Protein AF-L5KXZ3-F1 (afdb_monomer)

Secondary structure (DSSP, 8-state):
--------------------------PPPEEEETTEEEEPPP------SPPPPPEEE--HHHHHHHTT-TTSTTHHHHHHHHHHHTTGGGGSEEEPPPPPPHHHHTTTS-HHHHHHHHHHHHH-----HHHHHTT-SSSS---TTHHHHHHHHHHHHHHHHHHHHTTS-SEEEETT-------SS--BTTBSS-HHHHHHHHHTTT-S-EEEEE-SSS--GGG--TT---SGGGTTSEEEEEE-TT--HHHHHHHHHHHHHHHHHHH--SEEEEE--STTBTT-TT----B-HHHHHHHHHHHHTT--EEEEE-----SHHHHHHHHHHHHHHHTT-PPPSSPPP-GGGGGGG-S-THHHHHHHHHHTTS----PPP--------------------PPP-PPP----------------PPPP--S---------S---SSSSSTTSEEEEEEEETT--SS--

Radius of gyration: 30.36 Å; Cα contacts (8 Å, |Δi|>4): 696; chains: 1; bounding box: 91×136×63 Å

pLDDT: mean 72.86, std 29.32, range [22.73, 98.94]

Nearest PDB structures (foldseek):
  7jvu-assembly2_B  TM=9.893E-01  e=1.724E-53  Homo sapiens
  4qa6-assembly2_B  TM=9.875E-01  e=4.116E-52  Homo sapiens
  5d1d-assembly2_B  TM=9.741E-01  e=2.893E-52  Homo sapiens
  4qa2-assembly3_A  TM=9.607E-01  e=6.142E-51  Homo sapiens
  5ths-assembly2_B  TM=9.152E-01  e=9.828E-51  Homo sapiens

Organism: Pteropus alecto (NCBI:txid9402)

InterPro domains:
  IPR000286 Histone deacetylase HDAC [PR01270] (177-200)
  IPR000286 Histone deacetylase HDAC [PR01270] (209-224)
  IPR000286 Histone deacetylase HDAC [PR01270] (269-279)
  IPR003084 Class I/II Histone deacetylase HDAC [PR01271] (71-88)
  IPR003084 Class I/II Histone deacetylase HDAC [PR01271] (104-122)
  IPR003084 Class I/II Histone deacetylase HDAC [PR01271] (134-151)
  IPR003084 Class I/II Histone deacetylase HDAC [PR01271] (155-175)
  IPR003084 Class I/II Histone deacetylase HDAC [PR01271] (196-212)
  IPR023696 Ureohydrolase domain superfamily [SSF52768] (54-349)
  IPR023801 Histone deacetylase domain [PF00850] (72-224)
  IPR037138 Histone deacet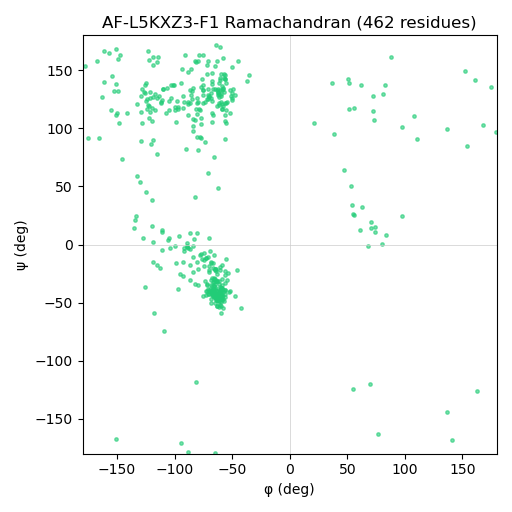ylase domain superfamily [G3DSA:3.40.800.20] (39-224)
  IPR037138 Histone deacetylase domain superfamily [G3DSA:3.40.800.20] (225-376)

Mean predicted aligned error: 15.84 Å

Foldseek 3Di:
DDDDDDDDDDDDDDDDDDPDDDDDDDDFDWDDDDPDIDTDDPPDDPPPDDAQFAEEEDDPVLQVLLQVQPLQHSLSVLLVQLLVLLVLVVRHHYDYFDFADLVLLCVQAPPVLLVVLVVLQDPPDDPPVCCVVQADDDQHDSGHCRSVSLRSQLRSLLVQLVCLQVVSHLEYEDASADLQQHARRHAARNRSGHSLVSSVVSNVVRWQAEEEEAEAQDFSCSQPDQPACDDDLLRNLEAEAADFFADEQPVLLVVLLVVVVVCCVVQVTQEYEYEAEQCLDPPRPVRGHHYALVSVLSSLLSVCVSSHRYYYYYYHDNVSNSSSVNSSVSSCSVVVHDTDPDRGDGPSCVVVPPPDPVVVVVVVVVVVVPDDDDDDDDDDDDDDDYDDDDDDDDDDDDDDDDDDDDDDPDDDDDDDDDDDDDDDDDDDDDDDDDDDDDPPDPPPPNSRYGYYHYHHNPDDRDDD

Solvent-accessible surface area (backbone atoms only — not comparable to full-atom values): 27560 Å² total; per-residue (Å²): 134,87,85,81,84,88,82,91,79,90,79,80,93,75,86,81,76,92,78,77,77,81,82,76,78,89,68,74,53,78,43,82,60,87,94,45,74,51,73,52,80,67,80,74,71,88,69,88,62,81,78,60,44,37,32,36,56,48,44,74,67,56,34,58,46,55,26,64,42,80,91,52,62,47,37,43,50,36,27,50,45,49,29,50,48,70,51,50,57,81,65,33,44,74,37,68,54,46,66,39,49,72,70,62,54,46,76,68,29,40,68,67,41,54,52,49,42,45,48,31,18,72,73,25,77,66,91,46,76,61,40,57,73,32,32,35,42,92,63,26,64,58,38,62,48,51,37,62,40,36,25,40,35,32,11,28,32,35,41,37,27,47,37,43,69,72,59,66,22,45,37,22,36,26,66,82,28,31,33,44,42,13,46,52,54,30,26,28,84,65,8,77,42,34,18,50,59,47,21,50,60,51,37,51,77,76,32,76,23,36,32,38,39,37,52,22,38,58,68,53,48,52,74,54,60,80,89,40,32,49,59,83,76,15,49,77,30,31,45,58,45,77,34,64,70,60,43,34,32,71,64,51,33,53,54,50,52,56,51,51,51,54,49,44,69,75,64,56,57,54,25,37,39,40,32,50,12,35,31,27,27,54,82,16,81,78,73,42,39,44,26,47,55,65,29,55,37,50,50,52,50,65,57,56,75,69,73,45,37,32,40,38,26,15,43,57,41,73,30,49,71,60,27,22,53,31,56,34,50,43,52,25,56,76,69,75,43,87,76,74,90,68,80,61,86,46,88,58,53,67,72,71,73,74,68,63,68,64,57,62,52,52,53,50,60,52,56,74,70,70,66,80,81,86,79,79,91,77,84,85,89,85,81,85,85,84,88,84,90,87,83,89,86,90,76,93,75,90,83,81,88,83,80,82,82,84,81,82,81,83,77,80,88,74,92,74,93,72,91,79,80,84,81,88,81,76,99,78,88,87,84,89,88,89,86,92,80,88,87,78,84,76,85,87,57,41,78,36,42,36,41,38,30,36,20,40,65,82,63,64,92,75,81,137

Structure (mmCIF, N/CA/C/O backbone):
data_AF-L5KXZ3-F1
#
_entry.id   AF-L5KXZ3-F1
#
loop_
_atom_site.group_PDB
_atom_site.id
_atom_site.type_symbol
_atom_site.label_atom_id
_atom_site.label_alt_id
_atom_site.label_comp_id
_atom_site.label_asym_id
_atom_site.label_entity_id
_atom_site.label_seq_id
_atom_site.pdbx_PDB_ins_code
_atom_site.Cartn_x
_atom_site.Cartn_y
_atom_site.Cartn_z
_atom_site.occupancy
_atom_site.B_iso_or_equiv
_atom_site.auth_seq_id
_atom_site.auth_comp_id
_atom_site.auth_asym_id
_atom_site.auth_atom_id
_atom_site.pdbx_PDB_model_num
ATOM 1 N N . MET A 1 1 ? -57.624 -64.175 -9.676 1.00 39.78 1 MET A N 1
ATOM 2 C CA . MET A 1 1 ? -56.349 -64.091 -8.936 1.00 39.78 1 MET A CA 1
ATOM 3 C C . MET A 1 1 ? -56.117 -62.621 -8.626 1.00 39.78 1 MET A C 1
ATOM 5 O O . MET A 1 1 ? -56.227 -61.803 -9.527 1.00 39.78 1 MET A O 1
ATOM 9 N N . LEU A 1 2 ? -56.025 -62.333 -7.329 1.00 35.53 2 LEU A N 1
ATOM 10 C CA . LEU A 1 2 ? -56.233 -61.062 -6.609 1.00 35.53 2 LEU A CA 1
ATOM 11 C C . LEU A 1 2 ? -55.350 -59.908 -7.156 1.00 35.53 2 LEU A C 1
ATOM 13 O O . LEU A 1 2 ? -54.164 -60.141 -7.343 1.00 35.53 2 LEU A O 1
ATOM 17 N N . THR A 1 3 ? -55.853 -58.752 -7.639 1.00 30.73 3 THR A N 1
ATOM 18 C CA . THR A 1 3 ? -56.515 -57.576 -6.984 1.00 30.73 3 THR A CA 1
ATOM 19 C C . THR A 1 3 ? -55.600 -56.844 -5.983 1.00 30.73 3 THR A C 1
ATOM 21 O O . THR A 1 3 ? -54.999 -57.522 -5.166 1.00 30.73 3 THR A O 1
ATOM 24 N N . ARG A 1 4 ? -55.493 -55.509 -5.864 1.00 31.92 4 ARG A N 1
ATOM 25 C CA . ARG A 1 4 ? -56.185 -54.340 -6.449 1.00 31.92 4 ARG A CA 1
ATOM 26 C C . ARG A 1 4 ? -55.522 -53.038 -5.925 1.00 31.92 4 ARG A C 1
ATOM 28 O O . ARG A 1 4 ? -55.022 -53.032 -4.811 1.00 31.92 4 ARG A O 1
ATOM 35 N N . GLU A 1 5 ? -55.642 -51.979 -6.730 1.00 30.50 5 GLU A N 1
ATOM 36 C CA . GLU A 1 5 ? -56.045 -50.579 -6.441 1.00 30.50 5 GLU A CA 1
ATOM 37 C C . GLU A 1 5 ? -55.429 -49.688 -5.333 1.00 30.50 5 GLU A C 1
ATOM 39 O O . GLU A 1 5 ? -55.280 -50.038 -4.168 1.00 30.50 5 GLU A O 1
ATOM 44 N N . HIS A 1 6 ? -55.252 -48.427 -5.758 1.00 34.31 6 HIS A N 1
ATOM 45 C CA . HIS A 1 6 ? -55.197 -47.173 -5.005 1.00 34.31 6 HIS A CA 1
ATOM 46 C C . HIS A 1 6 ? -56.126 -47.079 -3.782 1.00 34.31 6 HIS A C 1
ATOM 48 O O . HIS A 1 6 ? -57.308 -47.410 -3.874 1.00 34.31 6 HIS A O 1
ATOM 54 N N . ARG A 1 7 ? -55.660 -46.383 -2.731 1.00 28.11 7 ARG A N 1
ATOM 55 C CA . ARG A 1 7 ? -56.497 -45.448 -1.958 1.00 28.11 7 ARG A CA 1
ATOM 56 C C . ARG A 1 7 ? -55.696 -44.321 -1.303 1.00 28.11 7 ARG A C 1
ATOM 58 O O . ARG A 1 7 ? -54.685 -44.537 -0.649 1.00 28.11 7 ARG A O 1
ATOM 65 N N . CYS A 1 8 ? -56.233 -43.124 -1.508 1.00 25.81 8 CYS A N 1
ATOM 66 C CA . CYS A 1 8 ? -55.988 -41.878 -0.801 1.00 25.81 8 CYS A CA 1
ATOM 67 C C . CYS A 1 8 ? -56.381 -42.003 0.684 1.00 25.81 8 CYS A C 1
ATOM 69 O O . CYS A 1 8 ? -57.434 -42.563 0.992 1.00 25.81 8 CYS A O 1
ATOM 71 N N . GLY A 1 9 ? -55.568 -41.436 1.576 1.00 27.80 9 GLY A N 1
ATOM 72 C CA . GLY A 1 9 ? -55.907 -41.176 2.972 1.00 27.80 9 GLY A CA 1
ATOM 73 C C . GLY A 1 9 ? -55.316 -39.832 3.389 1.00 27.80 9 GLY A C 1
ATOM 74 O O . GLY A 1 9 ? -54.100 -39.673 3.403 1.00 27.80 9 GLY A O 1
ATOM 75 N N . ARG A 1 10 ? -56.188 -38.856 3.665 1.00 29.45 10 ARG A N 1
ATOM 76 C CA . ARG A 1 10 ? -55.855 -37.609 4.363 1.00 29.45 10 ARG A CA 1
ATOM 77 C C . ARG A 1 10 ? -55.505 -37.934 5.816 1.00 29.45 10 ARG A C 1
ATOM 79 O O . ARG A 1 10 ? -56.261 -38.663 6.451 1.00 29.45 10 ARG A O 1
ATOM 86 N N . SER A 1 11 ? -54.472 -37.296 6.350 1.00 29.23 11 SER A N 1
ATOM 87 C CA . SER A 1 11 ? -54.373 -37.007 7.782 1.00 29.23 11 SER A CA 1
ATOM 88 C C . SER A 1 11 ? -53.615 -35.695 7.977 1.00 29.23 11 SER A C 1
ATOM 90 O O . SER A 1 11 ? -52.413 -35.635 7.751 1.00 29.23 11 SER A O 1
ATOM 92 N N . GLU A 1 12 ? -54.408 -34.676 8.301 1.00 28.98 12 GLU A N 1
ATOM 93 C CA . GLU A 1 12 ? -54.170 -33.605 9.276 1.00 28.98 12 GLU A CA 1
ATOM 94 C C . GLU A 1 12 ? -52.907 -32.734 9.167 1.00 28.98 12 GLU A C 1
ATOM 96 O O . GLU A 1 12 ? -51.769 -33.164 9.324 1.00 28.98 12 GLU A O 1
ATOM 101 N N . GLU A 1 13 ? -53.187 -31.448 8.946 1.00 31.67 13 GLU A N 1
ATOM 102 C CA . GLU A 1 13 ? -52.314 -30.301 9.157 1.00 31.67 13 GLU A CA 1
ATOM 103 C C . GLU A 1 13 ? -51.714 -30.320 10.570 1.00 31.67 13 GLU A C 1
ATOM 105 O O . GLU A 1 13 ? -52.435 -30.355 11.567 1.00 31.67 13 GLU A O 1
ATOM 110 N N . GLN A 1 14 ? -50.390 -30.214 10.650 1.00 28.39 14 GLN A N 1
ATOM 111 C CA . GLN A 1 14 ? -49.708 -29.629 11.799 1.00 28.39 14 GLN A CA 1
ATOM 112 C C . GLN A 1 14 ? -48.725 -28.588 11.269 1.00 28.39 14 GLN A C 1
ATOM 114 O O . GLN A 1 14 ? -47.791 -28.906 10.532 1.00 28.39 14 GLN A O 1
ATOM 119 N N . GLU A 1 15 ? -48.999 -27.328 11.602 1.00 30.50 15 GLU A N 1
ATOM 120 C CA . GLU A 1 15 ? -48.122 -26.192 11.339 1.00 30.50 15 GLU A CA 1
ATOM 121 C C . GLU A 1 15 ? -46.749 -26.414 11.997 1.00 30.50 15 GLU A C 1
ATOM 123 O O . GLU A 1 15 ? -46.692 -26.791 13.171 1.00 30.50 15 GLU A O 1
ATOM 128 N N . PRO A 1 16 ? -45.626 -26.172 11.298 1.00 31.14 16 PRO A N 1
ATOM 129 C CA . PRO A 1 16 ? -44.332 -26.133 11.951 1.00 31.14 16 PRO A CA 1
ATOM 130 C C . PRO A 1 16 ? -44.113 -24.760 12.602 1.00 31.14 16 PRO A C 1
ATOM 132 O O . PRO A 1 16 ? -44.022 -23.732 11.931 1.00 31.14 16 PRO A O 1
ATOM 135 N N . GLU A 1 17 ? -44.004 -24.790 13.930 1.00 31.09 17 GLU A N 1
ATOM 136 C CA . GLU A 1 17 ? -43.453 -23.756 14.815 1.00 31.09 17 GLU A CA 1
ATOM 137 C C . GLU A 1 17 ? -42.230 -23.022 14.208 1.00 31.09 17 GLU A C 1
ATOM 139 O O . GLU A 1 17 ? -41.354 -23.661 13.606 1.00 31.09 17 GLU A O 1
ATOM 144 N N . PRO A 1 18 ? -42.098 -21.691 14.385 1.00 30.20 18 PRO A N 1
ATOM 145 C CA . PRO A 1 18 ? -41.030 -20.906 13.775 1.00 30.20 18 PRO A CA 1
ATOM 146 C C . PRO A 1 18 ? -39.696 -21.104 14.514 1.00 30.20 18 PRO A C 1
ATOM 148 O O . PRO A 1 18 ? -39.346 -20.390 15.454 1.00 30.20 18 PRO A O 1
ATOM 151 N N . GLY A 1 19 ? -38.911 -22.077 14.056 1.00 29.06 19 GLY A N 1
ATOM 152 C CA . GLY A 1 19 ? -37.549 -22.329 14.524 1.00 29.06 19 GLY A CA 1
ATOM 153 C C . GLY A 1 19 ? -36.524 -21.338 13.959 1.00 29.06 19 GLY A C 1
ATOM 154 O O . GLY A 1 19 ? -36.097 -21.463 12.817 1.00 29.06 19 GLY A O 1
ATOM 155 N N . LEU A 1 20 ? -36.117 -20.383 14.802 1.00 29.61 20 LEU A N 1
ATOM 156 C CA . LEU A 1 20 ? -34.793 -19.739 14.893 1.00 29.61 20 LEU A CA 1
ATOM 157 C C . LEU A 1 20 ? -34.054 -19.434 13.571 1.00 29.61 20 LEU A C 1
ATOM 159 O O . LEU A 1 20 ? -33.254 -20.217 13.061 1.00 29.61 20 LEU A O 1
ATOM 163 N N . SER A 1 21 ? -34.226 -18.198 13.099 1.00 28.19 21 SER A N 1
ATOM 164 C CA . SER A 1 21 ? -33.385 -17.569 12.076 1.00 28.19 21 SER A CA 1
ATOM 165 C C . SER A 1 21 ? -31.895 -17.548 12.470 1.00 28.19 21 SER A C 1
ATOM 167 O O . SER A 1 21 ? -31.590 -17.241 13.629 1.00 28.19 21 SER A O 1
ATOM 169 N N . PRO A 1 22 ? -30.948 -17.739 11.530 1.00 30.45 22 PRO A N 1
ATOM 170 C CA . PRO A 1 22 ? -29.533 -17.506 11.794 1.00 30.45 22 PRO A CA 1
ATOM 171 C C . PRO A 1 22 ? -29.322 -16.035 12.166 1.00 30.45 22 PRO A C 1
ATOM 173 O O . PRO A 1 22 ? -29.752 -15.137 11.437 1.00 30.45 22 PRO A O 1
ATOM 176 N N . LYS A 1 23 ? -28.671 -15.780 13.306 1.00 27.89 23 LYS A N 1
ATOM 177 C CA . LYS A 1 23 ? -28.308 -14.430 13.752 1.00 27.89 23 LYS A CA 1
ATOM 178 C C . LYS A 1 23 ? -27.478 -13.744 12.660 1.00 27.89 23 LYS A C 1
ATOM 180 O O . LYS A 1 23 ? -26.350 -14.149 12.388 1.00 27.89 23 LYS A O 1
ATOM 185 N N . LYS A 1 24 ? -28.048 -12.713 12.029 1.00 30.62 24 LYS A N 1
ATOM 186 C CA . LYS A 1 24 ? -27.321 -11.792 11.150 1.00 30.62 24 LYS A CA 1
ATOM 187 C C . LYS A 1 24 ? -26.242 -11.098 11.980 1.00 30.62 24 LYS A C 1
ATOM 189 O O . LYS A 1 24 ? -26.560 -10.445 12.969 1.00 30.62 24 LYS A O 1
ATOM 194 N N . ALA A 1 25 ? -24.983 -11.243 11.578 1.00 33.84 25 ALA A N 1
ATOM 195 C CA . ALA A 1 25 ? -23.917 -10.367 12.043 1.00 33.84 25 ALA A CA 1
ATOM 196 C C . ALA A 1 25 ? -24.263 -8.927 11.629 1.00 33.84 25 ALA A C 1
ATOM 198 O O . ALA A 1 25 ? -24.696 -8.708 10.495 1.00 33.84 25 ALA A O 1
ATOM 199 N N . GLY A 1 26 ? -24.141 -7.984 12.564 1.00 35.38 26 GLY A N 1
ATOM 200 C CA . GLY A 1 26 ? -24.567 -6.597 12.402 1.00 35.38 26 GLY A CA 1
ATOM 201 C C . GLY A 1 26 ? -23.922 -5.930 11.191 1.00 35.38 26 GLY A C 1
ATOM 202 O O . GLY A 1 26 ? -22.743 -5.599 11.204 1.00 35.38 26 GLY A O 1
ATOM 203 N N . SER A 1 27 ? -24.710 -5.729 10.139 1.00 41.56 27 SER A N 1
ATOM 204 C CA . SER A 1 27 ? -24.434 -4.739 9.105 1.00 41.56 27 SER A CA 1
ATOM 205 C C . SER A 1 27 ? -25.252 -3.501 9.455 1.00 41.56 27 SER A C 1
ATOM 207 O O . SER A 1 27 ? -26.483 -3.598 9.475 1.00 41.56 27 SER A O 1
ATOM 209 N N . GLY A 1 28 ? -24.602 -2.370 9.740 1.00 42.72 28 GLY A N 1
ATOM 2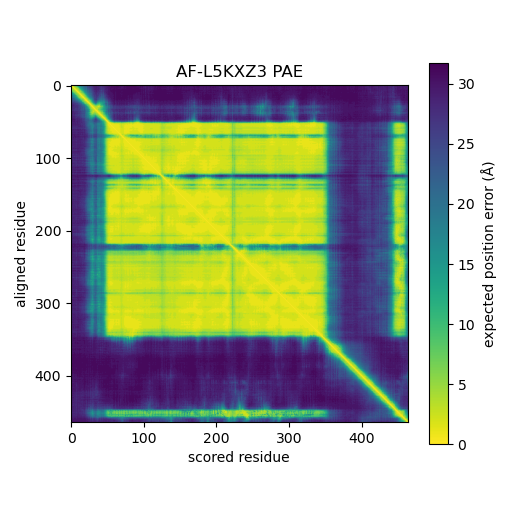10 C CA . GLY A 1 28 ? -25.291 -1.095 9.951 1.00 42.72 28 GLY A CA 1
ATOM 211 C C . GLY A 1 28 ? -26.286 -0.818 8.819 1.00 42.72 28 GLY A C 1
ATOM 212 O O . GLY A 1 28 ? -25.989 -1.046 7.640 1.00 42.72 28 GLY A O 1
ATOM 213 N N . ARG A 1 29 ? -27.505 -0.411 9.182 1.00 42.72 29 ARG A N 1
ATOM 214 C CA . ARG A 1 29 ? -28.590 -0.151 8.235 1.00 42.72 29 ARG A CA 1
ATOM 215 C C . ARG A 1 29 ? -28.504 1.305 7.786 1.00 42.72 29 ARG A C 1
ATOM 217 O O . ARG A 1 29 ? -28.565 2.220 8.597 1.00 42.72 29 ARG A O 1
ATOM 224 N N . TRP A 1 30 ? -28.382 1.521 6.482 1.00 47.19 30 TRP A N 1
ATOM 225 C CA . TRP A 1 30 ? -28.486 2.857 5.901 1.00 47.19 30 TRP A CA 1
ATOM 226 C C . TRP A 1 30 ? -29.961 3.245 5.782 1.00 47.19 30 TRP A C 1
ATOM 228 O O . TRP A 1 30 ? -30.740 2.532 5.139 1.00 47.19 30 TRP A O 1
ATOM 238 N N . LEU A 1 31 ? -30.350 4.362 6.399 1.00 41.16 31 LEU A N 1
ATOM 239 C CA . LEU A 1 31 ? -31.713 4.890 6.336 1.00 41.16 31 LEU A CA 1
ATOM 240 C C . LEU A 1 31 ? -31.779 6.076 5.369 1.00 41.16 31 LEU A C 1
ATOM 242 O O . LEU A 1 31 ? -30.898 6.937 5.338 1.00 41.16 31 LEU A O 1
ATOM 246 N N . ARG A 1 32 ? -32.841 6.109 4.554 1.00 37.81 32 ARG A N 1
ATOM 247 C CA . ARG A 1 32 ? -33.090 7.181 3.584 1.00 37.81 32 ARG A CA 1
ATOM 248 C C . ARG A 1 32 ? -34.061 8.204 4.159 1.00 37.81 32 ARG A C 1
ATOM 250 O O . ARG A 1 32 ? -35.236 7.887 4.338 1.00 37.81 32 ARG A O 1
ATOM 257 N N . HIS A 1 33 ? -33.619 9.450 4.300 1.00 43.03 33 HIS A N 1
ATOM 258 C CA . HIS A 1 33 ? -34.493 10.596 4.554 1.00 43.03 33 HIS A CA 1
ATOM 259 C C . HIS A 1 33 ? -34.329 11.630 3.430 1.00 43.03 33 HIS A C 1
ATOM 261 O O . HIS A 1 33 ? -33.519 12.556 3.484 1.00 43.03 33 HIS A O 1
ATOM 267 N N . GLY A 1 34 ? -35.100 11.451 2.351 1.00 59.69 34 GLY A N 1
ATOM 268 C CA . GLY A 1 34 ? -35.022 12.301 1.159 1.00 59.69 34 GLY A CA 1
ATOM 269 C C . GLY A 1 34 ? -33.722 12.093 0.369 1.00 59.69 34 GLY A C 1
ATOM 270 O O . GLY A 1 34 ? -33.465 10.987 -0.113 1.00 59.69 34 GLY A O 1
ATOM 271 N N . TRP A 1 35 ? -32.929 13.163 0.218 1.00 31.92 35 TRP A N 1
ATOM 272 C CA . TRP A 1 35 ? -31.586 13.157 -0.395 1.00 31.92 35 TRP A CA 1
ATOM 273 C C . TRP A 1 35 ? -30.454 12.961 0.629 1.00 31.92 35 TRP A C 1
ATOM 275 O O . TRP A 1 35 ? -29.288 12.898 0.250 1.00 31.92 35 TRP A O 1
ATOM 285 N N . LYS A 1 36 ? -30.784 12.877 1.924 1.00 26.27 36 LYS A N 1
ATOM 286 C CA . LYS A 1 36 ? -29.830 12.605 2.999 1.00 26.27 36 LYS A CA 1
ATOM 287 C C . LYS A 1 36 ? -29.912 11.137 3.409 1.00 26.27 36 LYS A C 1
ATOM 289 O O . LYS A 1 36 ? -30.998 10.567 3.533 1.00 26.27 36 LYS A O 1
ATOM 294 N N . TRP A 1 37 ? -28.743 10.547 3.608 1.00 42.88 37 TRP A N 1
ATOM 295 C CA . TRP A 1 37 ? -28.571 9.189 4.102 1.00 42.88 37 TRP A CA 1
ATOM 296 C C . TRP A 1 37 ? -27.795 9.266 5.405 1.00 42.88 37 TRP A C 1
ATOM 298 O O . TRP A 1 37 ? -26.649 9.719 5.391 1.00 42.88 37 TRP A O 1
ATOM 308 N N . GLU A 1 38 ? -28.416 8.827 6.490 1.00 37.84 38 GLU A N 1
ATOM 309 C CA . GLU A 1 38 ? -27.788 8.711 7.805 1.00 37.84 38 GLU A CA 1
ATOM 310 C C . GLU A 1 38 ? -27.540 7.224 8.083 1.00 37.84 38 GLU A C 1
ATOM 312 O O . GLU A 1 38 ? -28.388 6.373 7.784 1.00 37.84 38 GLU A O 1
ATOM 317 N N . MET A 1 39 ? -26.344 6.899 8.583 1.00 41.56 39 MET A N 1
ATOM 318 C CA . MET A 1 39 ? -26.121 5.587 9.185 1.00 41.56 39 MET A CA 1
ATOM 319 C C . MET A 1 39 ? -26.776 5.594 10.552 1.00 41.56 39 MET A C 1
ATOM 321 O O . MET A 1 39 ? -26.520 6.487 11.355 1.00 41.56 39 MET A O 1
ATOM 325 N N . GLU A 1 40 ? -27.598 4.587 10.806 1.00 39.88 40 GLU A N 1
ATOM 326 C CA . GLU A 1 40 ? -28.004 4.270 12.165 1.00 39.88 40 GLU A CA 1
ATOM 327 C C . GLU A 1 40 ? -26.730 3.870 12.929 1.00 39.88 40 GLU A C 1
ATOM 329 O O . GLU A 1 40 ? -26.029 2.940 12.510 1.00 39.88 40 GLU A O 1
ATOM 334 N N . GLU A 1 41 ? -26.380 4.611 13.988 1.00 37.38 41 GLU A N 1
ATOM 335 C CA . GLU A 1 41 ? -25.334 4.186 14.921 1.00 37.38 41 GLU A CA 1
ATOM 336 C C . GLU A 1 41 ? -25.731 2.797 15.418 1.00 37.38 41 GLU A C 1
ATOM 338 O O . GLU A 1 41 ? -26.797 2.613 16.007 1.00 37.38 41 GLU A O 1
ATOM 343 N N . ALA A 1 42 ? -24.918 1.788 15.106 1.00 41.81 42 ALA A N 1
ATOM 344 C CA . ALA A 1 42 ? -25.145 0.465 15.649 1.00 41.81 42 ALA A CA 1
ATOM 345 C C . ALA A 1 42 ? -25.035 0.584 17.172 1.00 41.81 42 ALA A C 1
ATOM 347 O O . ALA A 1 42 ? -23.982 0.985 17.666 1.00 41.81 42 ALA A O 1
ATOM 348 N N . GLU A 1 43 ? -26.100 0.250 17.910 1.00 40.50 43 GLU A N 1
ATOM 349 C CA . GLU A 1 43 ? -25.975 0.004 19.345 1.00 40.50 43 GLU A CA 1
ATOM 350 C C . GLU A 1 43 ? -24.855 -1.020 19.518 1.00 40.50 43 GLU A C 1
ATOM 352 O O . GLU A 1 43 ? -24.964 -2.150 19.029 1.00 40.50 43 GLU A O 1
ATOM 357 N N . GLU A 1 44 ? -23.748 -0.597 20.133 1.00 40.69 44 GLU A N 1
ATOM 358 C CA . GLU A 1 44 ? -22.624 -1.488 20.358 1.00 40.69 44 GLU A CA 1
ATOM 359 C C . GLU A 1 44 ? -23.129 -2.663 21.198 1.00 40.69 44 GLU A C 1
ATOM 361 O O . GLU A 1 44 ? -23.559 -2.462 22.342 1.00 40.69 44 GLU A O 1
ATOM 366 N N . PRO A 1 45 ? -23.103 -3.907 20.681 1.00 40.25 45 PRO A N 1
ATOM 367 C CA . PRO A 1 45 ? -23.196 -5.030 21.586 1.00 40.25 45 PRO A CA 1
ATOM 368 C C . PRO A 1 45 ? -22.005 -4.878 22.527 1.00 40.25 45 PRO A C 1
ATOM 370 O O . PRO A 1 45 ? -20.902 -4.605 22.062 1.00 40.25 45 PRO A O 1
ATOM 373 N N . ALA A 1 46 ? -22.227 -5.008 23.835 1.00 42.50 46 ALA A N 1
ATOM 374 C CA . ALA A 1 46 ? -21.155 -4.985 24.820 1.00 42.50 46 ALA A CA 1
ATOM 375 C C . ALA A 1 46 ? -20.122 -6.070 24.465 1.00 42.50 46 ALA A C 1
ATOM 377 O O . ALA A 1 46 ? -20.274 -7.234 24.843 1.00 42.50 46 ALA A O 1
ATOM 378 N N . ASP A 1 47 ? -19.109 -5.703 23.678 1.00 42.34 47 ASP A N 1
ATOM 379 C CA . ASP A 1 47 ? -18.056 -6.603 23.248 1.00 42.34 47 ASP A CA 1
ATOM 380 C C . ASP A 1 47 ? -17.063 -6.699 24.397 1.00 42.34 47 ASP A C 1
ATOM 382 O O . ASP A 1 47 ? -16.149 -5.896 24.570 1.00 42.34 47 ASP A O 1
ATOM 386 N N . SER A 1 48 ? -17.281 -7.701 25.240 1.00 42.31 48 SER A N 1
ATOM 387 C CA . SER A 1 48 ? -16.281 -8.165 26.195 1.00 42.31 48 SER A CA 1
ATOM 388 C C . SER A 1 48 ? -15.102 -8.885 25.508 1.00 42.31 48 SER A C 1
ATOM 390 O O . SER A 1 48 ? -14.257 -9.456 26.199 1.00 42.31 48 SER A O 1
ATOM 392 N N . GLY A 1 49 ? -15.037 -8.912 24.170 1.00 48.25 49 GLY A N 1
ATOM 393 C CA . GLY A 1 49 ? -13.914 -9.395 23.377 1.00 48.25 49 GLY A CA 1
ATOM 394 C C . GLY A 1 49 ? -12.877 -8.297 23.153 1.00 48.25 49 GLY A C 1
ATOM 395 O O . GLY A 1 49 ? -13.155 -7.242 22.597 1.00 48.25 49 GLY A O 1
ATOM 396 N N . GLN A 1 50 ? -11.639 -8.531 23.580 1.00 54.47 50 GLN A N 1
ATOM 397 C CA . GLN A 1 50 ? -10.535 -7.633 23.247 1.00 54.47 50 GLN A CA 1
ATOM 398 C C . GLN A 1 50 ? -10.384 -7.544 21.720 1.00 54.47 50 GLN A C 1
ATOM 400 O O . GLN A 1 50 ? -10.131 -8.557 21.065 1.00 54.47 50 GLN A O 1
ATOM 405 N N . SER A 1 51 ? -10.506 -6.332 21.166 1.00 75.75 51 SER A N 1
ATOM 406 C CA . SER A 1 51 ? -10.196 -6.053 19.760 1.00 75.75 51 SER A CA 1
ATOM 407 C C . SER A 1 51 ? -8.814 -6.612 19.410 1.00 75.75 51 SER A C 1
ATOM 409 O O . SER A 1 51 ? -7.828 -6.344 20.105 1.00 75.75 51 SER A O 1
ATOM 411 N N . LEU A 1 52 ? -8.744 -7.442 18.364 1.00 90.19 52 LEU A N 1
ATOM 412 C CA . LEU A 1 52 ? -7.492 -8.073 17.950 1.00 90.19 52 LEU A CA 1
ATOM 413 C C . LEU A 1 52 ? -6.485 -6.988 17.541 1.00 90.19 52 LEU A C 1
ATOM 415 O O . LEU A 1 52 ? -6.817 -6.156 16.692 1.00 90.19 52 LEU A O 1
ATOM 419 N N . PRO A 1 53 ? -5.249 -7.006 18.076 1.00 96.50 53 PRO A N 1
ATOM 420 C CA . PRO A 1 53 ? -4.254 -6.007 17.721 1.00 96.50 53 PRO A CA 1
ATOM 421 C C . PRO A 1 53 ? -3.949 -6.069 16.215 1.00 96.50 53 PRO A C 1
ATOM 423 O O . PRO A 1 53 ? -3.893 -7.172 15.650 1.00 96.50 53 PRO A O 1
ATOM 426 N N . PRO A 1 54 ? -3.714 -4.920 15.554 1.00 98.62 54 PRO A N 1
ATOM 427 C CA . PRO A 1 54 ? -3.250 -4.901 14.174 1.00 98.62 54 PRO A CA 1
ATOM 428 C C . PRO A 1 54 ? -1.960 -5.706 14.021 1.00 98.62 54 PRO A C 1
ATOM 430 O O . PRO A 1 54 ? -1.111 -5.715 14.916 1.00 98.62 54 PRO A O 1
ATOM 433 N N . VAL A 1 55 ? -1.794 -6.365 12.879 1.00 98.88 55 VAL A N 1
ATOM 434 C CA . VAL A 1 55 ? -0.513 -6.967 12.503 1.00 98.88 55 VAL A CA 1
ATOM 435 C C . VAL A 1 55 ? 0.363 -5.902 11.854 1.00 98.88 55 VAL A C 1
ATOM 437 O O . VAL A 1 55 ? -0.096 -5.168 10.984 1.00 98.88 55 VAL A O 1
ATOM 440 N N . TYR A 1 56 ? 1.629 -5.849 12.253 1.00 98.88 56 TYR A N 1
ATOM 441 C CA . TYR A 1 56 ? 2.658 -5.017 11.639 1.00 98.88 56 TYR A CA 1
ATOM 442 C C . TYR A 1 56 ? 3.742 -5.923 11.058 1.00 98.88 56 TYR A C 1
ATOM 444 O O . TYR A 1 56 ? 4.395 -6.667 11.796 1.00 98.88 56 TYR A O 1
ATOM 452 N N . ILE A 1 57 ? 3.897 -5.902 9.734 1.00 98.88 57 ILE A N 1
ATOM 453 C CA . ILE A 1 57 ? 4.911 -6.702 9.053 1.00 98.88 57 ILE A CA 1
ATOM 454 C C . ILE A 1 57 ? 6.264 -6.034 9.211 1.00 98.88 57 ILE A C 1
ATOM 456 O O . ILE A 1 57 ? 6.489 -4.926 8.729 1.00 98.88 57 ILE A O 1
ATOM 460 N N . TYR A 1 58 ? 7.164 -6.721 9.905 1.00 98.81 58 TYR A N 1
ATOM 461 C CA . TYR A 1 58 ? 8.477 -6.183 10.202 1.00 98.81 58 TYR A CA 1
ATOM 462 C C . TYR A 1 58 ? 9.465 -7.281 10.591 1.00 98.81 58 TYR A C 1
ATOM 464 O O . TYR A 1 58 ? 9.159 -8.189 11.367 1.00 98.81 58 TYR A O 1
ATOM 472 N N . SER A 1 59 ? 10.688 -7.139 10.091 1.00 98.75 59 SER A N 1
ATOM 473 C CA . SER A 1 59 ? 11.896 -7.645 10.731 1.00 98.75 59 SER A CA 1
ATOM 474 C C . SER A 1 59 ? 13.072 -6.725 10.381 1.00 98.75 59 SER A C 1
ATOM 476 O O . SER A 1 59 ? 12.993 -6.013 9.372 1.00 98.75 59 SER A O 1
ATOM 478 N N . PRO A 1 60 ? 14.169 -6.741 11.157 1.00 98.12 60 PRO A N 1
ATOM 479 C CA . PRO A 1 60 ? 15.363 -5.962 10.829 1.00 98.12 60 PRO A CA 1
ATOM 480 C C . PRO A 1 60 ? 15.905 -6.281 9.430 1.00 98.12 60 PRO A C 1
ATOM 482 O O . PRO A 1 60 ? 16.286 -5.377 8.690 1.00 98.12 60 PRO A O 1
ATOM 485 N N . GLU A 1 61 ? 15.872 -7.557 9.027 1.00 98.12 61 GLU A N 1
ATOM 486 C CA . GLU A 1 61 ? 16.340 -7.981 7.701 1.00 98.12 61 GLU A CA 1
ATOM 487 C C . GLU A 1 61 ? 15.444 -7.443 6.582 1.00 98.12 61 GLU A C 1
ATOM 489 O O . GLU A 1 61 ? 15.944 -7.011 5.547 1.00 98.12 61 GLU A O 1
ATOM 494 N N . TYR A 1 62 ? 14.124 -7.425 6.800 1.00 98.56 62 TYR A N 1
ATOM 495 C CA . TYR A 1 62 ? 13.184 -6.878 5.826 1.00 98.56 62 TYR A CA 1
ATOM 496 C C . TYR A 1 62 ? 13.376 -5.373 5.635 1.00 98.56 62 TYR A C 1
ATOM 498 O O . TYR A 1 62 ? 13.408 -4.899 4.503 1.00 98.56 62 TYR A O 1
ATOM 506 N N . VAL A 1 63 ? 13.558 -4.625 6.726 1.00 98.00 63 VAL A N 1
ATOM 507 C CA . VAL A 1 63 ? 13.833 -3.184 6.652 1.00 98.00 63 VAL A CA 1
ATOM 508 C C . VAL A 1 63 ? 15.162 -2.910 5.952 1.00 98.00 63 VAL A C 1
ATOM 510 O O . VAL A 1 63 ? 15.196 -2.080 5.047 1.00 98.00 63 VAL A O 1
ATOM 513 N N . SER A 1 64 ? 16.222 -3.650 6.295 1.00 96.81 64 SER A N 1
ATOM 514 C CA . SER A 1 64 ? 17.519 -3.518 5.623 1.00 96.81 64 SER A CA 1
ATOM 515 C C . SER A 1 64 ? 17.430 -3.814 4.125 1.00 96.81 64 SER A C 1
ATOM 517 O O . SER A 1 64 ? 18.099 -3.145 3.343 1.00 96.81 64 SER A O 1
ATOM 519 N N . MET A 1 65 ? 16.612 -4.794 3.724 1.00 96.50 65 MET A N 1
ATOM 520 C CA . MET A 1 65 ? 16.348 -5.077 2.314 1.00 96.50 65 MET A CA 1
ATOM 521 C C . MET A 1 65 ? 15.570 -3.934 1.655 1.00 96.50 65 MET A C 1
ATOM 523 O O . MET A 1 65 ? 15.916 -3.508 0.566 1.00 96.50 65 MET A O 1
ATOM 527 N N . CYS A 1 66 ? 14.548 -3.385 2.312 1.00 96.06 66 CYS A N 1
ATOM 528 C CA . CYS A 1 66 ? 13.759 -2.290 1.740 1.00 96.06 66 CYS A CA 1
ATOM 529 C C . CYS A 1 66 ? 14.562 -0.992 1.568 1.00 96.06 66 CYS A C 1
ATOM 531 O O . CYS A 1 66 ? 14.274 -0.203 0.671 1.00 96.06 66 CYS A O 1
ATOM 533 N N . ASP A 1 67 ? 15.563 -0.771 2.418 1.00 95.06 67 ASP A N 1
ATOM 534 C CA . ASP A 1 67 ? 16.434 0.402 2.359 1.00 95.06 67 ASP A CA 1
ATOM 535 C C . ASP A 1 67 ? 17.515 0.323 1.273 1.00 95.06 67 ASP A C 1
ATOM 537 O O . ASP A 1 67 ? 18.188 1.331 1.035 1.00 95.06 67 ASP A O 1
ATOM 541 N N . SER A 1 68 ? 17.688 -0.833 0.618 1.00 88.88 68 SER A N 1
ATOM 542 C CA . SER A 1 68 ? 18.646 -0.999 -0.482 1.00 88.88 68 SER A CA 1
ATOM 543 C C . SER A 1 68 ? 18.180 -0.335 -1.783 1.00 88.88 68 SER A C 1
ATOM 545 O O . SER A 1 68 ? 19.008 -0.052 -2.649 1.00 88.88 68 SER A O 1
ATOM 547 N N . LEU A 1 69 ? 16.882 -0.026 -1.918 1.00 80.12 69 LEU A N 1
ATOM 548 C CA . LEU A 1 69 ? 16.344 0.629 -3.107 1.00 80.12 69 LEU A CA 1
ATOM 549 C C . LEU A 1 69 ? 16.866 2.070 -3.220 1.00 80.12 69 LEU A C 1
ATOM 551 O O . LEU A 1 69 ? 16.492 2.960 -2.451 1.00 80.12 69 LEU A O 1
ATOM 555 N N . ALA A 1 70 ? 17.685 2.316 -4.243 1.00 75.12 70 ALA A N 1
ATOM 556 C CA . ALA A 1 70 ? 18.419 3.569 -4.423 1.00 75.12 70 ALA A CA 1
ATOM 557 C C . ALA A 1 70 ? 17.534 4.828 -4.510 1.00 75.12 70 ALA A C 1
ATOM 559 O O . ALA A 1 70 ? 17.969 5.909 -4.117 1.00 75.12 70 ALA A O 1
ATOM 560 N N . LYS A 1 71 ? 16.299 4.705 -5.018 1.00 75.19 71 LYS A N 1
ATOM 561 C CA . LYS A 1 71 ? 15.385 5.842 -5.240 1.00 75.19 71 LYS A CA 1
ATOM 562 C C . LYS A 1 71 ? 14.677 6.316 -3.960 1.00 75.19 71 LYS A C 1
ATOM 564 O O . LYS A 1 71 ? 14.258 7.467 -3.898 1.00 75.19 71 LYS A O 1
ATOM 569 N N . VAL A 1 72 ? 14.582 5.476 -2.923 1.00 81.56 72 VAL A N 1
ATOM 570 C CA . VAL A 1 72 ? 13.967 5.814 -1.618 1.00 81.56 72 VAL A CA 1
ATOM 571 C C . VAL A 1 72 ? 14.862 5.371 -0.448 1.00 81.56 72 VAL A C 1
ATOM 573 O O . VAL A 1 72 ? 14.449 4.581 0.408 1.00 81.56 72 VAL A O 1
ATOM 576 N N . PRO A 1 73 ? 16.107 5.877 -0.381 1.00 86.75 73 PRO A N 1
ATOM 577 C CA . PRO A 1 73 ? 17.123 5.340 0.513 1.00 86.75 73 PRO A CA 1
ATOM 578 C C . PRO A 1 73 ? 16.735 5.539 1.981 1.00 86.75 73 PRO A C 1
ATOM 580 O O . PRO A 1 73 ? 16.355 6.637 2.393 1.00 86.75 73 PRO A O 1
ATOM 583 N N . LYS A 1 74 ? 16.879 4.488 2.796 1.00 93.12 74 LYS A N 1
ATOM 584 C CA . LYS A 1 74 ? 16.633 4.514 4.255 1.00 93.12 74 LYS A CA 1
ATOM 585 C C . LYS A 1 74 ? 15.204 4.877 4.687 1.00 93.12 74 LYS A C 1
ATOM 587 O O . LYS A 1 74 ? 14.965 5.166 5.867 1.00 93.12 74 LYS A O 1
ATOM 592 N N . ARG A 1 75 ? 14.238 4.892 3.759 1.00 95.50 75 ARG A N 1
ATOM 593 C CA . ARG A 1 75 ? 12.846 5.252 4.060 1.00 95.50 75 ARG A CA 1
ATOM 594 C C . ARG A 1 75 ? 12.211 4.259 5.030 1.00 95.50 75 ARG A C 1
ATOM 596 O O . ARG A 1 75 ? 11.535 4.693 5.963 1.00 95.50 75 ARG A O 1
ATOM 603 N N . ALA A 1 76 ? 12.446 2.958 4.850 1.00 97.06 76 ALA A N 1
ATOM 604 C CA . ALA A 1 76 ? 11.851 1.927 5.694 1.00 97.06 76 ALA A CA 1
ATOM 605 C C . ALA A 1 76 ? 12.392 2.007 7.129 1.00 97.06 76 ALA A C 1
ATOM 607 O O . ALA A 1 76 ? 11.600 1.989 8.076 1.00 97.06 76 ALA A O 1
ATOM 608 N N . SER A 1 77 ? 13.706 2.205 7.302 1.00 97.06 77 SER A N 1
ATOM 609 C CA . SER A 1 77 ? 14.293 2.436 8.633 1.00 97.06 77 SER A CA 1
ATOM 610 C C . SER A 1 77 ? 13.729 3.678 9.310 1.00 97.06 77 SER A C 1
ATOM 612 O O . SER A 1 77 ? 13.411 3.646 10.499 1.00 97.06 77 SER A O 1
ATOM 614 N N . MET A 1 78 ? 13.564 4.782 8.579 1.00 96.62 78 MET A N 1
ATOM 615 C CA . MET A 1 78 ? 13.041 6.012 9.176 1.00 96.62 78 MET A CA 1
ATOM 616 C C . MET A 1 78 ? 11.567 5.889 9.582 1.00 96.62 78 MET A C 1
ATOM 618 O O . MET A 1 78 ? 11.186 6.358 10.652 1.00 96.62 78 MET A O 1
ATOM 622 N N . VAL A 1 79 ? 10.743 5.229 8.766 1.00 97.94 79 VAL A N 1
ATOM 623 C CA . VAL A 1 79 ? 9.342 4.936 9.107 1.00 97.94 79 VAL A CA 1
ATOM 624 C C . VAL A 1 79 ? 9.279 4.068 10.359 1.00 97.94 79 VAL A C 1
ATOM 626 O O . VAL A 1 79 ? 8.597 4.416 11.322 1.00 97.94 79 VAL A O 1
ATOM 629 N N . HIS A 1 80 ? 10.009 2.952 10.367 1.00 98.19 80 HIS A N 1
ATOM 630 C CA . HIS A 1 80 ? 9.982 2.019 11.483 1.00 98.19 80 HIS A CA 1
ATOM 631 C C . HIS A 1 80 ? 10.514 2.650 12.776 1.00 98.19 80 HIS A C 1
ATOM 633 O O . HIS A 1 80 ? 9.839 2.572 13.800 1.00 98.19 80 HIS A O 1
ATOM 639 N N . SER A 1 81 ? 11.663 3.328 12.726 1.00 97.75 81 SER A N 1
ATOM 640 C CA . SER A 1 81 ? 12.253 3.969 13.908 1.00 97.75 81 SER A CA 1
ATOM 641 C C . SER A 1 81 ? 11.348 5.051 14.499 1.00 97.75 81 SER A C 1
ATOM 643 O O . SER A 1 81 ? 11.275 5.172 15.720 1.00 97.75 81 SER A O 1
ATOM 645 N N . LEU A 1 82 ? 10.592 5.791 13.679 1.00 97.75 82 LEU A N 1
ATOM 646 C CA . LEU A 1 82 ? 9.622 6.765 14.182 1.00 97.75 82 LEU A CA 1
ATOM 647 C C . LEU A 1 82 ? 8.391 6.082 14.814 1.00 97.75 82 LEU A C 1
ATOM 649 O O . LEU A 1 82 ? 7.940 6.500 15.882 1.00 97.75 82 LEU A O 1
ATOM 653 N N . ILE A 1 83 ? 7.887 4.993 14.224 1.00 98.38 83 ILE A N 1
ATOM 654 C CA . ILE A 1 83 ? 6.843 4.141 14.831 1.00 98.38 83 ILE A CA 1
ATOM 655 C C . ILE A 1 83 ? 7.314 3.578 16.183 1.00 98.38 83 ILE A C 1
ATOM 657 O O . ILE A 1 83 ? 6.534 3.509 17.143 1.00 98.38 83 ILE A O 1
ATOM 661 N N . GLU A 1 84 ? 8.585 3.185 16.285 1.00 98.00 84 GLU A N 1
ATOM 662 C CA . GLU A 1 84 ? 9.190 2.729 17.535 1.00 98.00 84 GLU A CA 1
ATOM 663 C C . GLU A 1 84 ? 9.338 3.836 18.570 1.00 98.00 84 GLU A C 1
ATOM 665 O O . GLU A 1 84 ? 8.993 3.612 19.733 1.00 98.00 84 GLU A O 1
ATOM 670 N N . ALA A 1 85 ? 9.758 5.028 18.145 1.00 97.69 85 ALA A N 1
ATOM 671 C CA . ALA A 1 85 ? 9.919 6.204 18.995 1.00 97.69 85 ALA A CA 1
ATOM 672 C C . ALA A 1 85 ? 8.605 6.602 19.689 1.00 97.69 85 ALA A C 1
ATOM 674 O O . ALA A 1 85 ? 8.596 6.953 20.867 1.00 97.69 85 ALA A O 1
ATOM 675 N N . TYR A 1 86 ? 7.472 6.469 18.989 1.00 97.94 86 TYR A N 1
ATOM 676 C CA . TYR A 1 86 ? 6.130 6.656 19.559 1.00 97.94 86 TYR A CA 1
ATOM 677 C C . TYR A 1 86 ? 5.579 5.419 20.294 1.00 97.94 86 TYR A C 1
ATOM 679 O O . TYR A 1 86 ? 4.428 5.421 20.734 1.00 97.94 86 TYR A O 1
ATOM 687 N N . ALA A 1 87 ? 6.371 4.352 20.432 1.00 98.06 87 ALA A N 1
ATOM 688 C CA . ALA A 1 87 ? 6.005 3.088 21.072 1.00 98.06 87 ALA A CA 1
ATOM 689 C C . ALA A 1 87 ? 4.752 2.404 20.482 1.00 98.06 87 ALA A C 1
ATOM 691 O O . ALA A 1 87 ? 4.093 1.610 21.160 1.00 98.06 87 ALA A O 1
ATOM 692 N N . LEU A 1 88 ? 4.426 2.670 19.211 1.00 98.19 88 LEU A N 1
ATOM 693 C CA . LEU A 1 88 ? 3.229 2.119 18.565 1.00 98.19 88 LEU A CA 1
ATOM 694 C C . LEU A 1 88 ? 3.362 0.620 18.286 1.00 98.19 88 LEU A C 1
ATOM 696 O O . LEU A 1 88 ? 2.393 -0.121 18.431 1.00 98.19 88 LEU A O 1
ATOM 700 N N . HIS A 1 89 ? 4.573 0.151 17.971 1.00 98.00 89 HIS A N 1
ATOM 701 C CA . HIS A 1 89 ? 4.869 -1.271 17.756 1.00 98.00 89 HIS A CA 1
ATOM 702 C C . HIS A 1 89 ? 4.459 -2.161 18.941 1.00 98.00 89 HIS A C 1
ATOM 704 O O . HIS A 1 89 ? 4.055 -3.300 18.734 1.00 98.00 89 HIS A O 1
ATOM 710 N N . LYS A 1 90 ? 4.486 -1.640 20.179 1.00 97.81 90 LYS A N 1
ATOM 711 C CA . LYS A 1 90 ? 4.101 -2.380 21.396 1.00 97.81 90 LYS A CA 1
ATOM 712 C C . LYS A 1 90 ? 2.608 -2.706 21.467 1.00 97.81 90 LYS A C 1
ATOM 714 O O . LYS A 1 90 ? 2.201 -3.520 22.288 1.00 97.81 90 LYS A O 1
ATOM 719 N N . GLN A 1 91 ? 1.797 -2.048 20.641 1.00 98.19 91 GLN A N 1
ATOM 720 C CA . GLN A 1 91 ? 0.344 -2.223 20.564 1.00 98.19 91 GLN A CA 1
ATOM 721 C C . GLN A 1 91 ? -0.077 -3.007 19.313 1.00 98.19 91 GLN A C 1
ATOM 723 O O . GLN A 1 91 ? -1.267 -3.185 19.062 1.00 98.19 91 GLN A O 1
ATOM 728 N N . MET A 1 92 ? 0.894 -3.477 18.530 1.00 98.62 92 MET A N 1
ATOM 729 C CA . MET A 1 92 ? 0.684 -4.263 17.322 1.00 98.62 92 MET A CA 1
ATOM 730 C C . MET A 1 92 ? 1.322 -5.639 17.484 1.00 98.62 92 MET A C 1
ATOM 732 O O . MET A 1 92 ? 2.285 -5.828 18.229 1.00 98.62 92 MET A O 1
ATOM 736 N N . ARG A 1 93 ? 0.806 -6.622 16.751 1.00 98.56 93 ARG A N 1
ATOM 737 C CA . ARG A 1 93 ? 1.464 -7.918 16.613 1.00 98.56 93 ARG A CA 1
ATOM 738 C C . ARG A 1 93 ? 2.507 -7.825 15.506 1.00 98.56 93 ARG A C 1
ATOM 740 O O . ARG A 1 93 ? 2.156 -7.785 14.330 1.00 98.56 93 ARG A O 1
ATOM 747 N N . ILE A 1 94 ? 3.779 -7.827 15.883 1.00 98.75 94 ILE A N 1
ATOM 748 C CA . ILE A 1 94 ? 4.883 -7.895 14.923 1.00 98.75 94 ILE A CA 1
ATOM 749 C C . ILE A 1 94 ? 4.913 -9.291 14.294 1.00 98.75 94 ILE A C 1
ATOM 751 O O . ILE A 1 94 ? 4.952 -10.296 15.007 1.00 98.75 94 ILE A O 1
ATOM 755 N N . VAL A 1 95 ? 4.904 -9.353 12.963 1.00 98.88 95 VAL A N 1
ATOM 756 C CA . VAL A 1 95 ? 5.040 -10.598 12.199 1.00 98.88 95 VAL A CA 1
ATOM 757 C C . VAL A 1 95 ? 6.200 -10.451 11.225 1.00 98.88 95 VAL A C 1
ATOM 759 O O . VAL A 1 95 ? 6.218 -9.545 10.393 1.00 98.88 95 VAL A O 1
ATOM 762 N N . LYS A 1 96 ? 7.165 -11.371 11.318 1.00 98.81 96 LYS A N 1
ATOM 763 C CA . LYS A 1 96 ? 8.284 -11.437 10.379 1.00 98.81 96 LYS A CA 1
ATOM 764 C C . LYS A 1 96 ? 7.771 -11.864 8.996 1.00 98.81 96 LYS A C 1
ATOM 766 O O . LYS A 1 96 ? 7.112 -12.906 8.913 1.00 98.81 96 LYS A O 1
ATOM 771 N N . PRO A 1 97 ? 8.062 -11.104 7.925 1.00 98.69 97 PRO A N 1
ATOM 772 C CA . PRO A 1 97 ? 7.662 -11.491 6.581 1.00 98.69 97 PRO A CA 1
ATOM 773 C C . PRO A 1 97 ? 8.410 -12.736 6.113 1.00 98.69 97 PRO A C 1
ATOM 775 O O . PRO A 1 97 ? 9.575 -12.957 6.453 1.00 98.69 97 PRO A O 1
ATOM 778 N N . LYS A 1 98 ? 7.731 -13.539 5.295 1.00 98.19 98 LYS A N 1
ATOM 779 C CA . LYS A 1 98 ? 8.379 -14.541 4.446 1.00 98.19 98 LYS A CA 1
ATOM 780 C C . LYS A 1 98 ? 8.812 -13.874 3.145 1.00 98.19 98 LYS A C 1
ATOM 782 O O . LYS A 1 98 ? 8.164 -12.930 2.711 1.00 98.19 98 LYS A O 1
ATOM 787 N N . VAL A 1 99 ? 9.872 -14.377 2.523 1.00 98.62 99 VAL A N 1
ATOM 788 C CA . VAL A 1 99 ? 10.240 -14.004 1.149 1.00 98.62 99 VAL A CA 1
ATOM 789 C C . VAL A 1 99 ? 9.310 -14.748 0.192 1.00 98.62 99 VAL A C 1
ATOM 791 O O . VAL A 1 99 ? 9.049 -15.933 0.411 1.00 98.62 99 VAL A O 1
ATOM 794 N N . ALA A 1 100 ? 8.782 -14.064 -0.825 1.00 98.62 100 ALA A N 1
ATOM 795 C CA . ALA A 1 100 ? 7.937 -14.701 -1.826 1.00 98.62 100 ALA A CA 1
ATOM 796 C C . ALA A 1 100 ? 8.756 -15.694 -2.652 1.00 98.62 100 ALA A C 1
ATOM 798 O O . ALA A 1 100 ? 9.850 -15.392 -3.128 1.00 98.62 100 ALA A O 1
ATOM 799 N N . SER A 1 101 ? 8.202 -16.885 -2.837 1.00 98.56 101 SER A N 1
ATOM 800 C CA . SER A 1 101 ? 8.739 -17.835 -3.809 1.00 98.56 101 SER A CA 1
ATOM 801 C C . SER A 1 101 ? 8.468 -17.370 -5.243 1.00 98.56 101 SER A C 1
ATOM 803 O O . SER A 1 101 ? 7.520 -16.625 -5.496 1.00 98.56 101 SER A O 1
ATOM 805 N N . MET A 1 102 ? 9.256 -17.870 -6.198 1.00 97.88 102 MET A N 1
ATOM 806 C CA . MET A 1 102 ? 9.006 -17.656 -7.629 1.00 97.88 102 MET A CA 1
ATOM 807 C C . MET A 1 102 ? 7.573 -18.053 -8.018 1.00 97.88 102 MET A C 1
ATOM 809 O O . MET A 1 102 ? 6.903 -17.319 -8.732 1.00 97.88 102 MET A O 1
ATOM 813 N N . GLU A 1 103 ? 7.078 -19.171 -7.476 1.00 98.12 103 GLU A N 1
ATOM 814 C CA . GLU A 1 103 ? 5.709 -19.657 -7.690 1.00 98.12 103 GLU A CA 1
ATOM 815 C C . GLU A 1 103 ? 4.655 -18.648 -7.212 1.00 98.12 103 GLU A C 1
ATOM 817 O O . GLU A 1 103 ? 3.666 -18.399 -7.898 1.00 98.12 103 GLU A O 1
ATOM 822 N N . GLU A 1 104 ? 4.859 -18.035 -6.043 1.00 98.44 104 GLU A N 1
ATOM 823 C CA . GLU A 1 104 ? 3.940 -17.022 -5.527 1.00 98.44 104 GLU A CA 1
ATOM 824 C C . GLU A 1 104 ? 3.953 -15.751 -6.380 1.00 98.44 104 GLU A C 1
ATOM 826 O O . GLU A 1 104 ? 2.885 -15.194 -6.644 1.00 98.44 104 GLU A O 1
ATOM 831 N N . MET A 1 105 ? 5.123 -15.310 -6.845 1.00 98.56 105 MET A N 1
ATOM 832 C CA . MET A 1 105 ? 5.244 -14.142 -7.726 1.00 98.56 105 MET A CA 1
ATOM 833 C C . MET A 1 105 ? 4.610 -14.401 -9.103 1.00 98.56 105 MET A C 1
ATOM 835 O O . MET A 1 105 ? 3.906 -13.536 -9.634 1.00 98.56 105 MET A O 1
ATOM 839 N N . ALA A 1 106 ? 4.760 -15.622 -9.627 1.00 98.00 106 ALA A N 1
ATOM 840 C CA . ALA A 1 106 ? 4.193 -16.075 -10.899 1.00 98.00 106 ALA A CA 1
ATOM 841 C C . ALA A 1 106 ? 2.659 -16.227 -10.879 1.00 98.00 106 ALA A C 1
ATOM 843 O O . ALA A 1 106 ? 2.033 -16.462 -11.912 1.00 98.00 106 ALA A O 1
ATOM 844 N N . THR A 1 107 ? 2.006 -16.050 -9.721 1.00 96.75 107 THR A N 1
ATOM 845 C CA . THR A 1 107 ? 0.535 -15.956 -9.676 1.00 96.75 107 THR A CA 1
ATOM 846 C C . THR A 1 107 ? -0.002 -14.727 -10.410 1.00 96.75 107 THR A C 1
ATOM 848 O O . THR A 1 107 ? -1.161 -14.730 -10.830 1.00 96.75 107 THR A O 1
ATOM 851 N N . PHE A 1 108 ? 0.833 -13.699 -10.583 1.00 96.06 108 PHE A N 1
ATOM 852 C CA . PHE A 1 108 ? 0.543 -12.544 -11.423 1.00 96.06 108 PHE A CA 1
ATOM 853 C C . PHE A 1 108 ? 1.549 -12.431 -12.564 1.00 96.06 108 PHE A C 1
ATOM 855 O O . PHE A 1 108 ? 1.133 -12.478 -13.721 1.00 96.06 108 PHE A O 1
ATOM 862 N N . HIS A 1 109 ? 2.840 -12.313 -12.248 1.00 97.50 109 HIS A N 1
ATOM 863 C CA . HIS A 1 109 ? 3.875 -12.005 -13.230 1.00 97.50 109 HIS A CA 1
ATOM 864 C C . HIS A 1 109 ? 4.167 -13.171 -14.183 1.00 97.50 109 HIS A C 1
ATOM 866 O O . HIS A 1 109 ? 3.929 -14.329 -13.844 1.00 97.50 109 HIS A O 1
ATOM 872 N N . THR A 1 110 ? 4.673 -12.889 -15.388 1.00 97.69 110 THR A N 1
ATOM 873 C CA . THR A 1 110 ? 5.106 -13.968 -16.294 1.00 97.69 110 THR A CA 1
ATOM 874 C C . THR A 1 110 ? 6.389 -14.633 -15.800 1.00 97.69 110 THR A C 1
ATOM 876 O O . THR A 1 110 ? 7.280 -13.976 -15.264 1.00 97.69 110 THR A O 1
ATOM 879 N N . ASP A 1 111 ? 6.517 -15.938 -16.056 1.00 97.81 111 ASP A N 1
ATOM 880 C CA . ASP A 1 111 ? 7.751 -16.678 -15.771 1.00 97.81 111 ASP A CA 1
ATOM 881 C C . ASP A 1 111 ? 8.964 -16.047 -16.473 1.00 97.81 111 ASP A C 1
ATOM 883 O O . ASP A 1 111 ? 10.031 -15.946 -15.876 1.00 97.81 111 ASP A O 1
ATOM 887 N N . ALA A 1 112 ? 8.790 -15.583 -17.718 1.00 96.69 112 ALA A N 1
ATOM 888 C CA . ALA A 1 112 ? 9.846 -14.944 -18.503 1.00 96.69 112 ALA A CA 1
ATOM 889 C C . ALA A 1 112 ? 10.349 -13.645 -17.851 1.00 96.69 112 ALA A C 1
ATOM 891 O O . ALA A 1 112 ? 11.553 -13.478 -17.674 1.00 96.69 112 ALA A O 1
ATOM 892 N N . TYR A 1 113 ? 9.432 -12.773 -17.416 1.00 96.88 113 TYR A N 1
ATOM 893 C CA . TYR A 1 113 ? 9.778 -11.539 -16.712 1.00 96.88 113 TYR A CA 1
ATOM 894 C C . TYR A 1 113 ? 10.514 -11.818 -15.398 1.00 96.88 113 TYR A C 1
ATOM 896 O O . TYR A 1 113 ? 11.553 -11.222 -15.125 1.00 96.88 113 TYR A O 1
ATOM 904 N N . LEU A 1 114 ? 10.020 -12.762 -14.592 1.00 97.88 114 LEU A N 1
ATOM 905 C CA . LEU A 1 114 ? 10.645 -13.082 -13.308 1.00 97.88 114 LEU A CA 1
ATOM 906 C C . LEU A 1 114 ? 12.025 -13.736 -13.467 1.00 97.88 114 LEU A C 1
ATOM 908 O O . LEU A 1 114 ? 12.923 -13.466 -12.669 1.00 97.88 114 LEU A O 1
ATOM 912 N N . GLN A 1 115 ? 12.208 -14.574 -14.491 1.00 95.94 115 GLN A N 1
ATOM 913 C CA . GLN A 1 115 ? 13.516 -15.131 -14.844 1.00 95.94 115 GLN A CA 1
ATOM 914 C C . GLN A 1 115 ? 14.486 -14.031 -15.280 1.00 95.94 115 GLN A C 1
ATOM 916 O O . GLN A 1 115 ? 15.636 -14.034 -14.841 1.00 95.94 115 GLN A O 1
ATOM 921 N N . HIS A 1 116 ? 14.021 -13.067 -16.082 1.00 94.62 116 HIS A N 1
ATOM 922 C CA . HIS A 1 116 ? 14.830 -11.914 -16.479 1.00 94.62 116 HIS A CA 1
ATOM 923 C C . HIS A 1 116 ? 15.229 -11.062 -15.273 1.00 94.62 116 HIS A C 1
ATOM 925 O O . HIS A 1 116 ? 16.408 -10.772 -15.084 1.00 94.62 116 HIS A O 1
ATOM 931 N N . LEU A 1 117 ? 14.273 -10.740 -14.399 1.00 94.94 117 LEU A N 1
ATOM 932 C CA . LEU A 1 117 ? 14.525 -9.972 -13.180 1.00 94.94 117 LEU A CA 1
ATOM 933 C C . LEU A 1 117 ? 15.534 -10.683 -12.263 1.00 94.94 117 LEU A C 1
ATOM 935 O O . LEU A 1 117 ? 16.423 -10.043 -11.704 1.00 94.94 117 LEU A O 1
ATOM 939 N N . GLN A 1 118 ? 15.433 -12.011 -12.139 1.00 95.31 118 GLN A N 1
ATOM 940 C CA . GLN A 1 118 ? 16.390 -12.822 -11.385 1.00 95.31 118 GLN A CA 1
ATOM 941 C C . GLN A 1 118 ? 17.792 -12.796 -12.004 1.00 95.31 118 GLN A C 1
ATOM 943 O O . GLN A 1 118 ? 18.765 -12.678 -11.260 1.00 95.31 118 GLN A O 1
ATOM 948 N N . LYS A 1 119 ? 17.898 -12.879 -13.335 1.00 93.00 119 LYS A N 1
ATOM 949 C CA . LYS A 1 119 ? 19.173 -12.796 -14.056 1.00 93.00 119 LYS A CA 1
ATOM 950 C C . LYS A 1 119 ? 19.850 -11.442 -13.823 1.00 93.00 119 LYS A C 1
ATOM 952 O O . LYS A 1 119 ? 20.969 -11.405 -13.319 1.00 93.00 119 LYS A O 1
ATOM 957 N N . VAL A 1 120 ? 19.138 -10.342 -14.079 1.00 91.75 120 VAL A N 1
ATOM 958 C CA . VAL A 1 120 ? 19.641 -8.971 -13.854 1.00 91.75 120 VAL A CA 1
ATOM 959 C C . VAL A 1 120 ? 20.069 -8.769 -12.398 1.00 91.75 120 VAL A C 1
ATOM 961 O O . VAL A 1 120 ? 21.113 -8.189 -12.117 1.00 91.75 120 VAL A O 1
ATOM 964 N N . SER A 1 121 ? 19.301 -9.311 -11.451 1.00 92.44 121 SER A N 1
ATOM 965 C CA . SER A 1 121 ? 19.617 -9.224 -10.025 1.00 92.44 121 SER A CA 1
ATOM 966 C C . SER A 1 121 ? 20.912 -9.940 -9.621 1.00 92.44 121 SER A C 1
ATOM 968 O O . SER A 1 121 ? 21.442 -9.623 -8.556 1.00 92.44 121 SER A O 1
ATOM 970 N N . GLN A 1 122 ? 21.384 -10.918 -10.400 1.00 89.69 122 GLN A N 1
ATOM 971 C CA . GLN A 1 122 ? 22.604 -11.688 -10.125 1.00 89.69 122 GLN A CA 1
ATOM 972 C C . GLN A 1 122 ? 23.819 -11.156 -10.885 1.00 89.69 122 GLN A C 1
ATOM 974 O O . GLN A 1 122 ? 24.924 -11.183 -10.348 1.00 89.69 122 GLN A O 1
ATOM 979 N N . GLU A 1 123 ? 23.618 -10.729 -12.130 1.00 83.81 123 GLU A N 1
ATOM 980 C CA . GLU A 1 123 ? 24.700 -10.403 -13.065 1.00 83.81 123 GLU A CA 1
ATOM 981 C C . GLU A 1 123 ? 24.979 -8.891 -13.142 1.00 83.81 123 GLU A C 1
ATOM 983 O O . GLU A 1 123 ? 26.061 -8.493 -13.568 1.00 83.81 123 GLU A O 1
ATOM 988 N N . GLY A 1 124 ? 24.056 -8.048 -12.659 1.00 69.06 124 GLY A N 1
ATOM 989 C CA . GLY A 1 124 ? 24.151 -6.596 -12.794 1.00 69.06 124 GLY A CA 1
ATOM 990 C C . GLY A 1 124 ? 23.778 -6.122 -14.201 1.00 69.06 124 GLY A C 1
ATOM 991 O O . GLY A 1 124 ? 23.114 -6.840 -14.945 1.00 69.06 124 GLY A O 1
ATOM 992 N N . ASP A 1 125 ? 24.153 -4.883 -14.531 1.00 64.69 125 ASP A N 1
ATOM 993 C CA . ASP A 1 125 ? 23.829 -4.177 -15.782 1.00 64.69 125 ASP A CA 1
ATOM 994 C C . ASP A 1 125 ? 24.486 -4.832 -17.012 1.00 64.69 125 ASP A C 1
ATOM 996 O O . ASP A 1 125 ? 25.476 -4.349 -17.563 1.00 64.69 125 ASP A O 1
ATOM 1000 N N . ASP A 1 126 ? 23.935 -5.965 -17.437 1.00 58.38 126 ASP A N 1
ATOM 1001 C CA . ASP A 1 126 ? 24.019 -6.395 -18.820 1.00 58.38 126 ASP A CA 1
ATOM 1002 C C . ASP A 1 126 ? 23.112 -5.453 -19.623 1.00 58.38 126 ASP A C 1
ATOM 1004 O O . ASP A 1 126 ? 21.915 -5.365 -19.330 1.00 58.38 126 ASP A O 1
ATOM 1008 N N . GLU A 1 127 ? 23.649 -4.806 -20.669 1.00 65.81 127 GLU A N 1
ATOM 1009 C CA . GLU A 1 127 ? 22.899 -4.130 -21.749 1.00 65.81 127 GLU A CA 1
ATOM 1010 C C . GLU A 1 127 ? 22.039 -5.151 -22.534 1.00 65.81 127 GLU A C 1
ATOM 1012 O O . GLU A 1 127 ? 22.092 -5.265 -23.762 1.00 65.81 127 GLU A O 1
ATOM 1017 N N . HIS A 1 128 ? 21.284 -5.983 -21.821 1.00 70.19 128 HIS A N 1
ATOM 1018 C CA . HIS A 1 128 ? 20.439 -7.007 -22.372 1.00 70.19 128 HIS A CA 1
ATOM 1019 C C . HIS A 1 128 ? 19.304 -6.300 -23.109 1.00 70.19 128 HIS A C 1
ATOM 1021 O O . HIS A 1 128 ? 18.587 -5.512 -22.485 1.00 70.19 128 HIS A O 1
ATOM 1027 N N . PRO A 1 129 ? 19.105 -6.577 -24.408 1.00 76.75 129 PRO A N 1
ATOM 1028 C CA . PRO A 1 129 ? 18.085 -5.904 -25.210 1.00 76.75 129 PRO A CA 1
ATOM 1029 C C . PRO A 1 129 ? 16.701 -5.949 -24.548 1.00 76.75 129 PRO A C 1
ATOM 1031 O O . PRO A 1 129 ? 15.993 -4.945 -24.505 1.00 76.75 129 PRO A O 1
ATOM 1034 N N . ASP A 1 130 ? 16.377 -7.094 -23.945 1.00 83.19 130 ASP A N 1
ATOM 1035 C CA . ASP A 1 130 ? 15.095 -7.346 -23.288 1.00 83.19 130 ASP A CA 1
ATOM 1036 C C . ASP A 1 130 ? 14.863 -6.491 -22.028 1.00 83.19 130 ASP A C 1
ATOM 1038 O O . ASP A 1 130 ? 13.719 -6.309 -21.629 1.00 83.19 130 ASP A O 1
ATOM 1042 N N . SER A 1 131 ? 15.902 -5.932 -21.388 1.00 86.62 131 SER A N 1
ATOM 1043 C CA . SER A 1 131 ? 15.729 -5.095 -20.188 1.00 86.62 131 SER A CA 1
ATOM 1044 C C . SER A 1 131 ? 14.843 -3.882 -20.465 1.00 86.62 131 SER A C 1
ATOM 1046 O O . SER A 1 131 ? 13.991 -3.559 -19.641 1.00 86.62 131 SER A O 1
ATOM 1048 N N . VAL A 1 132 ? 14.977 -3.273 -21.647 1.00 87.62 132 VAL A N 1
ATOM 1049 C CA . VAL A 1 132 ? 14.124 -2.152 -22.069 1.00 87.62 132 VAL A CA 1
ATOM 1050 C C . VAL A 1 132 ? 12.685 -2.616 -22.294 1.00 87.62 132 VAL A C 1
ATOM 1052 O O . VAL A 1 132 ? 11.756 -1.926 -21.885 1.00 87.62 132 VAL A O 1
ATOM 1055 N N . GLU A 1 133 ? 12.489 -3.791 -22.901 1.00 89.81 133 GLU A N 1
ATOM 1056 C CA . GLU A 1 133 ? 11.153 -4.364 -23.128 1.00 89.81 133 GLU A CA 1
ATOM 1057 C C . GLU A 1 133 ? 10.448 -4.732 -21.815 1.00 89.81 133 GLU A C 1
ATOM 1059 O O . GLU A 1 133 ? 9.233 -4.598 -21.709 1.00 89.81 133 GLU A O 1
ATOM 1064 N N . TYR A 1 134 ? 11.211 -5.134 -20.799 1.00 93.88 134 TYR A N 1
ATOM 1065 C CA . TYR A 1 134 ? 10.720 -5.424 -19.452 1.00 93.88 134 TYR A CA 1
ATOM 1066 C C . TYR A 1 134 ? 10.660 -4.188 -18.535 1.00 93.88 134 TYR A C 1
ATOM 1068 O O . TYR A 1 134 ? 10.444 -4.334 -17.327 1.00 93.88 134 TYR A O 1
ATOM 1076 N N . GLY A 1 135 ? 10.849 -2.977 -19.072 1.00 93.00 135 GLY A N 1
ATOM 1077 C CA . GLY A 1 135 ? 10.704 -1.713 -18.340 1.00 93.00 135 GLY A CA 1
ATOM 1078 C C . GLY A 1 135 ? 11.834 -1.396 -17.352 1.00 93.00 135 GLY A C 1
ATOM 1079 O O . GLY A 1 135 ? 11.694 -0.531 -16.484 1.00 93.00 135 GLY A O 1
ATOM 1080 N N . LEU A 1 136 ? 12.970 -2.089 -17.457 1.00 92.00 136 LEU A N 1
ATOM 1081 C CA . LEU A 1 136 ? 14.175 -1.798 -16.685 1.00 92.00 136 LEU A CA 1
ATOM 1082 C C . LEU A 1 136 ? 14.995 -0.706 -17.384 1.00 92.00 136 LEU A C 1
ATOM 1084 O O . LEU A 1 136 ? 15.252 -0.759 -18.586 1.00 92.00 136 LEU A O 1
ATOM 1088 N N . GLY A 1 137 ? 15.419 0.300 -16.624 1.00 87.69 137 GLY A N 1
ATOM 1089 C CA . GLY A 1 137 ? 16.108 1.471 -17.155 1.00 87.69 137 GLY A CA 1
ATOM 1090 C C . GLY A 1 137 ? 16.111 2.644 -16.179 1.00 87.69 137 GLY A C 1
ATOM 1091 O O . GLY A 1 137 ? 16.549 2.520 -15.039 1.00 87.69 137 GLY A O 1
ATOM 1092 N N . TYR A 1 138 ? 15.645 3.810 -16.631 1.00 84.38 138 TYR A N 1
ATOM 1093 C CA . TYR A 1 138 ? 15.771 5.070 -15.889 1.00 84.38 138 TYR A CA 1
ATOM 1094 C C . TYR A 1 138 ? 15.021 5.080 -14.543 1.00 84.38 138 TYR A C 1
ATOM 1096 O O . TYR A 1 138 ? 15.609 5.371 -13.486 1.00 84.38 138 TYR A O 1
ATOM 1104 N N . ASP A 1 139 ? 13.730 4.744 -14.576 1.00 85.88 139 ASP A N 1
ATOM 1105 C CA . ASP A 1 139 ? 12.888 4.712 -13.379 1.00 85.88 139 ASP A CA 1
ATOM 1106 C C . ASP A 1 139 ? 13.051 3.411 -12.602 1.00 85.88 139 ASP A C 1
ATOM 1108 O O . ASP A 1 139 ? 13.079 3.439 -11.376 1.00 85.88 139 ASP A O 1
ATOM 1112 N N . CYS A 1 140 ? 13.278 2.291 -13.286 1.00 91.75 140 CYS A N 1
ATOM 1113 C CA . CYS A 1 140 ? 13.542 0.995 -12.662 1.00 91.75 140 CYS A CA 1
ATOM 1114 C C . CYS A 1 140 ? 14.963 0.506 -12.992 1.00 91.75 140 CYS A C 1
ATOM 1116 O O . CYS A 1 140 ? 15.114 -0.334 -13.880 1.00 91.75 140 CYS A O 1
ATOM 1118 N N . PRO A 1 141 ? 16.015 1.030 -12.331 1.00 90.12 141 PRO A N 1
ATOM 1119 C CA . PRO A 1 141 ? 17.394 0.620 -12.580 1.00 90.12 141 PRO A CA 1
ATOM 1120 C C . PRO A 1 141 ? 17.613 -0.897 -12.550 1.00 90.12 141 PRO A C 1
ATOM 1122 O O . PRO A 1 141 ? 17.258 -1.579 -11.589 1.00 90.12 141 PRO A O 1
ATOM 1125 N N . ALA A 1 142 ? 18.275 -1.412 -13.584 1.00 89.44 142 ALA A N 1
ATOM 1126 C CA . ALA A 1 142 ? 18.777 -2.779 -13.632 1.00 89.44 142 ALA A CA 1
ATOM 1127 C C . ALA A 1 142 ? 20.002 -2.912 -12.710 1.00 89.44 142 ALA A C 1
ATOM 1129 O O . ALA A 1 142 ? 21.134 -2.678 -13.122 1.00 89.44 142 ALA A O 1
ATOM 1130 N N . THR A 1 143 ? 19.781 -3.219 -11.431 1.00 88.19 143 THR A N 1
ATOM 1131 C CA . THR A 1 143 ? 20.865 -3.342 -10.442 1.00 88.19 143 THR A CA 1
ATOM 1132 C C . THR A 1 143 ? 20.888 -4.709 -9.773 1.00 88.19 143 THR A C 1
ATOM 1134 O O . THR A 1 143 ? 19.877 -5.406 -9.694 1.00 88.19 143 THR A O 1
ATOM 1137 N N . GLU A 1 144 ? 22.040 -5.081 -9.220 1.00 90.88 144 GLU A N 1
ATOM 1138 C CA . GLU A 1 144 ? 22.153 -6.274 -8.382 1.00 90.88 144 GLU A CA 1
ATOM 1139 C C . GLU A 1 144 ? 21.161 -6.220 -7.202 1.00 90.88 144 GLU A C 1
ATOM 1141 O O . GLU A 1 144 ? 20.907 -5.163 -6.616 1.00 90.88 144 GLU A O 1
ATOM 1146 N N . GLY A 1 145 ? 20.583 -7.371 -6.855 1.00 92.38 145 GLY A N 1
ATOM 1147 C CA . GLY A 1 145 ? 19.666 -7.525 -5.719 1.00 92.38 145 GLY A CA 1
ATOM 1148 C C . GLY A 1 145 ? 18.210 -7.080 -5.940 1.00 92.38 145 GLY A C 1
ATOM 1149 O O . GLY A 1 145 ? 17.404 -7.222 -5.016 1.00 92.38 145 GLY A O 1
ATOM 1150 N N . ILE A 1 146 ? 17.819 -6.581 -7.125 1.00 93.81 146 ILE A N 1
ATOM 1151 C CA . ILE A 1 146 ? 16.423 -6.157 -7.378 1.00 93.81 146 ILE A CA 1
ATOM 1152 C C . ILE A 1 146 ? 15.400 -7.296 -7.255 1.00 93.81 146 ILE A C 1
ATOM 1154 O O . ILE A 1 146 ? 14.271 -7.054 -6.824 1.00 93.81 146 ILE A O 1
ATOM 1158 N N . PHE A 1 147 ? 15.775 -8.538 -7.575 1.00 96.38 147 PHE A N 1
ATOM 1159 C CA . PHE A 1 147 ? 14.881 -9.689 -7.433 1.00 96.38 147 PHE A CA 1
ATOM 1160 C C . PHE A 1 147 ? 14.649 -10.025 -5.961 1.00 96.38 147 PHE A C 1
ATOM 1162 O O . PHE A 1 147 ? 13.514 -10.259 -5.553 1.00 96.38 147 PHE A O 1
ATOM 1169 N N . ASP A 1 148 ? 15.705 -9.999 -5.145 1.00 97.06 148 ASP A N 1
ATOM 1170 C CA . ASP A 1 148 ? 15.603 -10.254 -3.706 1.00 97.06 148 ASP A CA 1
ATOM 1171 C C . ASP A 1 148 ? 14.776 -9.169 -3.007 1.00 97.06 148 ASP A C 1
ATOM 1173 O O . ASP A 1 148 ? 13.939 -9.473 -2.151 1.00 97.06 148 ASP A O 1
ATOM 1177 N N . TYR A 1 149 ? 14.952 -7.911 -3.422 1.00 97.25 149 TYR A N 1
ATOM 1178 C CA . TYR A 1 149 ? 14.113 -6.792 -3.003 1.00 97.25 149 TYR A CA 1
ATOM 1179 C C . TYR A 1 149 ? 12.636 -7.037 -3.354 1.00 97.25 149 TYR A C 1
ATOM 1181 O O . TYR A 1 149 ? 11.773 -7.018 -2.468 1.00 97.25 149 TYR A O 1
ATOM 1189 N N . ALA A 1 150 ? 12.343 -7.327 -4.626 1.00 97.75 150 ALA A N 1
ATOM 1190 C CA . ALA A 1 150 ? 10.989 -7.574 -5.114 1.00 97.75 150 ALA A CA 1
ATOM 1191 C C . ALA A 1 150 ? 10.324 -8.759 -4.390 1.00 97.75 150 ALA A C 1
ATOM 1193 O O . ALA A 1 150 ? 9.182 -8.657 -3.931 1.00 97.75 150 ALA A O 1
ATOM 1194 N N . ALA A 1 151 ? 11.057 -9.860 -4.208 1.00 98.62 151 ALA A N 1
ATOM 1195 C CA . ALA A 1 151 ? 10.587 -11.051 -3.511 1.00 98.62 151 ALA A CA 1
ATOM 1196 C C . ALA A 1 151 ? 10.337 -10.792 -2.016 1.00 98.62 151 ALA A C 1
ATOM 1198 O O . ALA A 1 151 ? 9.359 -11.295 -1.452 1.00 98.62 151 ALA A O 1
ATOM 1199 N N . ALA A 1 152 ? 11.179 -9.989 -1.358 1.00 98.75 152 ALA A N 1
ATOM 1200 C CA . ALA A 1 152 ? 10.979 -9.608 0.036 1.00 98.75 152 ALA A CA 1
ATOM 1201 C C . ALA A 1 152 ? 9.713 -8.757 0.214 1.00 98.75 152 ALA A C 1
ATOM 1203 O O . ALA A 1 152 ? 8.916 -9.025 1.116 1.00 98.75 152 ALA A O 1
ATOM 1204 N N . VAL A 1 153 ? 9.493 -7.765 -0.655 1.00 98.56 153 VAL A N 1
ATOM 1205 C CA . VAL A 1 153 ? 8.308 -6.897 -0.591 1.00 98.56 153 VAL A CA 1
ATOM 1206 C C . VAL A 1 153 ? 7.029 -7.657 -0.945 1.00 98.56 153 VAL A C 1
ATOM 1208 O O . VAL A 1 153 ? 6.062 -7.610 -0.179 1.00 98.56 153 VAL A O 1
ATOM 1211 N N . GLY A 1 154 ? 7.040 -8.438 -2.029 1.00 98.75 154 GLY A N 1
ATOM 1212 C CA . GLY A 1 154 ? 5.924 -9.312 -2.399 1.00 98.75 154 GLY A CA 1
ATOM 1213 C C . GLY A 1 154 ? 5.564 -10.289 -1.280 1.00 98.75 154 GLY A C 1
ATOM 1214 O O . GLY A 1 154 ? 4.397 -10.432 -0.905 1.00 98.75 154 GLY A O 1
ATOM 1215 N N . GLY A 1 155 ? 6.579 -10.914 -0.683 1.00 98.88 155 GLY A N 1
ATOM 1216 C CA . GLY A 1 155 ? 6.412 -11.868 0.407 1.00 98.88 155 GLY A CA 1
ATOM 1217 C C . GLY A 1 155 ? 5.870 -11.236 1.690 1.00 98.88 155 GLY A C 1
ATOM 1218 O O . GLY A 1 155 ? 5.032 -11.837 2.372 1.00 98.88 155 GLY A O 1
ATOM 1219 N N . ALA A 1 156 ? 6.260 -9.997 1.994 1.00 98.94 156 ALA A N 1
ATOM 1220 C CA . ALA A 1 156 ? 5.728 -9.232 3.116 1.00 98.94 156 ALA A CA 1
ATOM 1221 C C . ALA A 1 156 ? 4.231 -8.933 2.961 1.00 98.94 156 ALA A C 1
ATOM 1223 O O . ALA A 1 156 ? 3.450 -9.203 3.882 1.00 98.94 156 ALA A O 1
ATOM 1224 N N . THR A 1 157 ? 3.806 -8.478 1.783 1.00 98.94 157 THR A N 1
ATOM 1225 C CA . THR A 1 157 ? 2.389 -8.213 1.495 1.00 98.94 157 THR A CA 1
ATOM 1226 C C . THR A 1 157 ? 1.558 -9.497 1.463 1.00 98.94 157 THR A C 1
ATOM 1228 O O . THR A 1 157 ? 0.474 -9.554 2.051 1.00 98.94 157 THR A O 1
ATOM 1231 N N . ILE A 1 158 ? 2.096 -10.582 0.897 1.00 98.94 158 ILE A N 1
ATOM 1232 C CA . ILE A 1 158 ? 1.492 -11.920 0.975 1.00 98.94 158 ILE A CA 1
ATOM 1233 C C . ILE A 1 158 ? 1.351 -12.387 2.432 1.00 98.94 158 ILE A C 1
ATOM 1235 O O . ILE A 1 158 ? 0.315 -12.942 2.807 1.00 98.94 158 ILE A O 1
ATOM 1239 N N . THR A 1 159 ? 2.369 -12.159 3.265 1.00 98.94 159 THR A N 1
ATOM 1240 C CA . THR A 1 159 ? 2.348 -12.524 4.688 1.00 98.94 159 THR A CA 1
ATOM 1241 C C . THR A 1 159 ? 1.252 -11.752 5.427 1.00 98.94 159 THR A C 1
ATOM 1243 O O . THR A 1 159 ? 0.477 -12.360 6.168 1.00 98.94 159 THR A O 1
ATOM 1246 N N . ALA A 1 160 ? 1.117 -10.445 5.185 1.00 98.94 160 ALA A N 1
ATOM 1247 C CA . ALA A 1 160 ? 0.034 -9.629 5.738 1.00 98.94 160 ALA A CA 1
ATOM 1248 C C . ALA A 1 160 ? -1.354 -10.129 5.304 1.00 98.94 160 ALA A C 1
ATOM 1250 O O . ALA A 1 160 ? -2.239 -10.317 6.141 1.00 98.94 160 ALA A O 1
ATOM 1251 N N . ALA A 1 161 ? -1.532 -10.415 4.012 1.00 98.88 161 ALA A N 1
ATOM 1252 C CA . ALA A 1 161 ? -2.771 -10.975 3.480 1.00 98.88 161 ALA A CA 1
ATOM 1253 C C . ALA A 1 161 ? -3.104 -12.339 4.110 1.00 98.88 161 ALA A C 1
ATOM 1255 O O . ALA A 1 161 ? -4.257 -12.598 4.458 1.00 98.88 161 ALA A O 1
ATOM 1256 N N . GLN A 1 162 ? -2.100 -13.197 4.324 1.00 98.88 162 GLN A N 1
ATOM 1257 C CA . GLN A 1 162 ? -2.282 -14.473 5.015 1.00 98.88 162 GLN A CA 1
ATOM 1258 C C . GLN A 1 162 ? -2.750 -14.269 6.463 1.00 98.88 162 GLN A C 1
ATOM 1260 O O . GLN A 1 162 ? -3.667 -14.957 6.903 1.00 98.88 162 GLN A O 1
ATOM 1265 N N . CYS A 1 163 ? -2.216 -13.270 7.175 1.00 98.81 163 CYS A N 1
ATOM 1266 C CA . CYS A 1 163 ? -2.660 -12.952 8.534 1.00 98.81 163 CYS A CA 1
ATOM 1267 C C . CYS A 1 163 ? -4.154 -12.595 8.607 1.00 98.81 163 CYS A C 1
ATOM 1269 O O . CYS A 1 163 ? -4.843 -12.990 9.552 1.00 98.81 163 CYS A O 1
ATOM 1271 N N . LEU A 1 164 ? -4.663 -11.885 7.598 1.00 98.75 164 LEU A N 1
ATOM 1272 C CA . LEU A 1 164 ? -6.082 -11.541 7.477 1.00 98.75 164 LEU A CA 1
ATOM 1273 C C . LEU A 1 164 ? -6.946 -12.770 7.146 1.00 98.75 164 LEU A C 1
ATOM 1275 O O . LEU A 1 164 ? -8.030 -12.942 7.709 1.00 98.75 164 LEU A O 1
ATOM 1279 N N . ILE A 1 165 ? -6.464 -13.654 6.266 1.00 98.62 165 ILE A N 1
ATOM 1280 C CA . ILE A 1 165 ? -7.133 -14.923 5.925 1.00 98.62 165 ILE A CA 1
ATOM 1281 C C . ILE A 1 165 ? -7.247 -15.826 7.151 1.00 98.62 165 ILE A C 1
ATOM 1283 O O . ILE A 1 165 ? -8.314 -16.392 7.399 1.00 98.62 165 ILE A O 1
ATOM 1287 N N . ASP A 1 166 ? -6.191 -15.908 7.951 1.00 98.44 166 ASP A N 1
ATOM 1288 C CA . ASP A 1 166 ? -6.142 -16.752 9.146 1.00 98.44 166 ASP A CA 1
ATOM 1289 C C . ASP A 1 166 ? -6.963 -16.165 10.308 1.00 98.44 166 ASP A C 1
ATOM 1291 O O . ASP A 1 166 ? -7.161 -16.819 11.328 1.00 98.44 166 ASP A O 1
ATOM 1295 N N . GLY A 1 167 ? -7.480 -14.938 10.158 1.00 97.56 167 GLY A N 1
ATOM 1296 C CA . GLY A 1 167 ? -8.238 -14.249 11.201 1.00 97.56 167 GLY A CA 1
ATOM 1297 C C . GLY A 1 167 ? -7.374 -13.800 12.380 1.00 97.56 167 GLY A C 1
ATOM 1298 O O . GLY A 1 167 ? -7.908 -13.541 13.456 1.00 97.56 167 GLY A O 1
ATOM 1299 N N . MET A 1 168 ? -6.052 -13.693 12.196 1.00 97.56 168 MET A N 1
ATOM 1300 C CA . MET A 1 168 ? -5.140 -13.234 13.249 1.00 97.56 168 MET A CA 1
ATOM 1301 C C . MET A 1 168 ? -5.358 -11.760 13.603 1.00 97.56 168 MET A C 1
ATOM 1303 O O . MET A 1 168 ? -5.100 -11.357 14.738 1.00 97.56 168 MET A O 1
ATOM 1307 N N . CYS A 1 169 ? -5.819 -10.962 12.644 1.00 98.25 169 CYS A N 1
ATOM 1308 C CA . CYS A 1 169 ? -6.128 -9.550 12.809 1.00 98.25 169 CYS A CA 1
ATOM 1309 C C . CYS A 1 169 ? -7.246 -9.117 11.853 1.00 98.25 169 CYS A C 1
ATOM 1311 O O . CYS A 1 169 ? -7.613 -9.832 10.918 1.00 98.25 169 CYS A O 1
ATOM 1313 N N . LYS A 1 170 ? -7.773 -7.913 12.088 1.00 98.00 170 LYS A N 1
ATOM 1314 C CA . LYS A 1 170 ? -8.641 -7.197 11.141 1.00 98.00 170 LYS A CA 1
ATOM 1315 C C . LYS A 1 170 ? -7.874 -6.206 10.272 1.00 98.00 170 LYS A C 1
ATOM 1317 O O . LYS A 1 170 ? -8.317 -5.923 9.169 1.00 98.00 170 LYS A O 1
ATOM 1322 N N . VAL A 1 171 ? -6.729 -5.721 10.750 1.00 98.88 171 VAL A N 1
ATOM 1323 C CA . VAL A 1 171 ? -5.838 -4.817 10.019 1.00 98.88 171 VAL A CA 1
ATOM 1324 C C . VAL A 1 171 ? -4.438 -5.421 9.990 1.00 98.88 171 VAL A C 1
ATOM 1326 O O . VAL A 1 171 ? -3.931 -5.841 11.033 1.00 98.88 171 VAL A O 1
ATOM 1329 N N . ALA A 1 172 ? -3.823 -5.483 8.813 1.00 98.94 172 ALA A N 1
ATOM 1330 C CA . ALA A 1 172 ? -2.428 -5.882 8.636 1.00 98.94 172 ALA A CA 1
ATOM 1331 C C . ALA A 1 172 ? -1.692 -4.804 7.837 1.00 98.94 172 ALA A C 1
ATOM 1333 O O . ALA A 1 172 ? -2.191 -4.367 6.805 1.00 98.94 172 ALA A O 1
ATOM 1334 N N . ILE A 1 173 ? -0.530 -4.370 8.320 1.00 98.94 173 ILE A N 1
ATOM 1335 C CA . ILE A 1 173 ? 0.204 -3.214 7.801 1.00 98.94 173 ILE A CA 1
ATOM 1336 C C . ILE A 1 173 ? 1.535 -3.674 7.207 1.00 98.94 173 ILE A C 1
ATOM 1338 O O . ILE A 1 173 ? 2.337 -4.294 7.910 1.00 98.94 173 ILE A O 1
ATOM 1342 N N . ASN A 1 174 ? 1.788 -3.310 5.951 1.00 98.94 174 ASN A N 1
ATOM 1343 C CA . ASN A 1 174 ? 3.098 -3.377 5.312 1.00 98.94 174 ASN A CA 1
ATOM 1344 C C . ASN A 1 174 ? 3.439 -2.029 4.648 1.00 98.94 174 ASN A C 1
ATOM 1346 O O . ASN A 1 174 ? 3.160 -1.818 3.469 1.00 98.94 174 ASN A O 1
ATOM 1350 N N . TRP A 1 175 ? 4.068 -1.117 5.396 1.00 98.81 175 TRP A N 1
ATOM 1351 C CA . TRP A 1 175 ? 4.422 0.216 4.885 1.00 98.81 175 TRP A CA 1
ATOM 1352 C C . TRP A 1 175 ? 5.453 0.207 3.750 1.00 98.81 175 TRP A C 1
ATOM 1354 O O . TRP A 1 175 ? 5.527 1.167 2.993 1.00 98.81 175 TRP A O 1
ATOM 1364 N N . SER A 1 176 ? 6.242 -0.858 3.613 1.00 98.50 176 SER A N 1
ATOM 1365 C CA . SER A 1 176 ? 7.242 -0.972 2.544 1.00 98.50 176 SER A CA 1
ATOM 1366 C C . SER A 1 176 ? 6.695 -1.595 1.250 1.00 98.50 176 SER A C 1
ATOM 1368 O O . SER A 1 176 ? 7.442 -1.706 0.278 1.00 98.50 176 SER A O 1
ATOM 1370 N N . GLY A 1 177 ? 5.425 -2.015 1.234 1.00 98.50 177 GLY A N 1
ATOM 1371 C CA . GLY A 1 177 ? 4.707 -2.451 0.030 1.00 98.50 177 GLY A CA 1
ATOM 1372 C C . GLY A 1 177 ? 3.889 -1.328 -0.614 1.00 98.50 177 GLY A C 1
ATOM 1373 O O . GLY A 1 177 ? 3.965 -0.175 -0.187 1.00 98.50 177 GLY A O 1
ATOM 1374 N N . GLY A 1 178 ? 3.060 -1.682 -1.597 1.00 97.69 178 GLY A N 1
ATOM 1375 C CA . GLY A 1 178 ? 2.210 -0.740 -2.338 1.00 97.69 178 GLY A CA 1
ATOM 1376 C C . GLY A 1 178 ? 2.793 -0.288 -3.678 1.00 97.69 178 GLY A C 1
ATOM 1377 O O . GLY A 1 178 ? 2.442 0.790 -4.151 1.00 97.69 178 GLY A O 1
ATOM 1378 N N . TRP A 1 179 ? 3.668 -1.092 -4.285 1.00 96.69 179 TRP A N 1
ATOM 1379 C CA . TRP A 1 179 ? 4.316 -0.808 -5.569 1.00 96.69 179 TRP A CA 1
ATOM 1380 C C . TRP A 1 179 ? 3.369 -1.126 -6.731 1.00 96.69 179 TRP A C 1
ATOM 1382 O O . TRP A 1 179 ? 3.391 -2.204 -7.324 1.00 96.69 179 TRP A O 1
ATOM 1392 N N . HIS A 1 180 ? 2.475 -0.182 -7.009 1.00 93.44 180 HIS A N 1
ATOM 1393 C CA . HIS A 1 180 ? 1.282 -0.388 -7.831 1.00 93.44 180 HIS A CA 1
ATOM 1394 C C . HIS A 1 180 ? 1.467 -0.271 -9.356 1.00 93.44 180 HIS A C 1
ATOM 1396 O O . HIS A 1 180 ? 0.563 -0.672 -10.092 1.00 93.44 180 HIS A O 1
ATOM 1402 N N . HIS A 1 181 ? 2.612 0.217 -9.846 1.00 91.44 181 HIS A N 1
ATOM 1403 C CA . HIS A 1 181 ? 2.825 0.464 -11.279 1.00 91.44 181 HIS A CA 1
ATOM 1404 C C . HIS A 1 181 ? 3.259 -0.774 -12.069 1.00 91.44 181 HIS A C 1
ATOM 1406 O O . HIS A 1 181 ? 3.037 -0.836 -13.280 1.00 91.44 181 HIS A O 1
ATOM 1412 N N . ALA A 1 182 ? 3.853 -1.771 -11.401 1.00 93.81 182 ALA A N 1
ATOM 1413 C CA . ALA A 1 182 ? 4.383 -2.957 -12.071 1.00 93.81 182 ALA A CA 1
ATOM 1414 C C . ALA A 1 182 ? 3.263 -3.694 -12.823 1.00 93.81 182 ALA A C 1
ATOM 1416 O O . ALA A 1 182 ? 2.207 -4.003 -12.249 1.00 93.81 182 ALA A O 1
ATOM 1417 N N . LYS A 1 183 ? 3.505 -3.993 -14.101 1.00 91.25 183 LYS A N 1
ATOM 1418 C CA . LYS A 1 183 ? 2.601 -4.779 -14.946 1.00 91.25 183 LYS A CA 1
ATOM 1419 C C . LYS A 1 183 ? 2.921 -6.261 -14.812 1.00 91.25 183 LYS A C 1
ATOM 1421 O O . LYS A 1 183 ? 3.801 -6.674 -14.061 1.00 91.25 183 LYS A O 1
ATOM 1426 N N . LYS A 1 184 ? 2.188 -7.085 -15.558 1.00 93.19 184 LYS A N 1
ATOM 1427 C CA . LYS A 1 184 ? 2.387 -8.535 -15.570 1.00 93.19 184 LYS A CA 1
ATOM 1428 C C . LYS A 1 184 ? 3.813 -8.920 -15.997 1.00 93.19 184 LYS A C 1
ATOM 1430 O O . LYS A 1 184 ? 4.392 -9.863 -15.463 1.00 93.19 184 LYS A O 1
ATOM 1435 N N . ASP A 1 185 ? 4.358 -8.205 -16.958 1.00 95.12 185 ASP A N 1
ATOM 1436 C CA . ASP A 1 185 ? 5.622 -8.484 -17.625 1.00 95.12 185 ASP A CA 1
ATOM 1437 C C . ASP A 1 185 ? 6.486 -7.228 -17.760 1.00 95.12 185 ASP A C 1
ATOM 1439 O O . ASP A 1 185 ? 7.366 -7.197 -18.598 1.00 95.12 185 ASP A O 1
ATOM 1443 N N . GLU A 1 186 ? 6.269 -6.196 -16.946 1.00 94.56 186 GLU A N 1
ATOM 1444 C CA . GLU A 1 186 ? 6.990 -4.929 -17.091 1.00 94.56 186 GLU A CA 1
ATOM 1445 C C . GLU A 1 186 ? 7.175 -4.246 -15.730 1.00 94.56 186 GLU A C 1
ATOM 1447 O O . GLU A 1 186 ? 6.220 -4.115 -14.952 1.00 94.56 186 GLU A O 1
ATOM 1452 N N . ALA A 1 187 ? 8.401 -3.804 -15.440 1.00 95.12 187 ALA A N 1
ATOM 1453 C CA . ALA A 1 187 ? 8.679 -2.879 -14.348 1.00 95.12 187 ALA A CA 1
ATOM 1454 C C . ALA A 1 187 ? 8.260 -1.461 -14.758 1.00 95.12 187 ALA A C 1
ATOM 1456 O O . ALA A 1 187 ? 8.461 -1.053 -15.894 1.00 95.12 187 ALA A O 1
ATOM 1457 N N . SER A 1 188 ? 7.717 -0.674 -13.837 1.00 92.44 188 SER A N 1
ATOM 1458 C CA . SER A 1 188 ? 7.371 0.724 -14.123 1.00 92.44 188 SER A CA 1
ATOM 1459 C C . SER A 1 188 ? 7.370 1.536 -12.838 1.00 92.44 188 SER A C 1
ATOM 1461 O O . SER A 1 188 ? 7.030 1.000 -11.786 1.00 92.44 188 SER A O 1
ATOM 1463 N N . GLY A 1 189 ? 7.777 2.807 -12.887 1.00 89.62 189 GLY A N 1
ATOM 1464 C CA . GLY A 1 189 ? 7.618 3.729 -11.759 1.00 89.62 189 GLY A CA 1
ATOM 1465 C C . GLY A 1 189 ? 8.188 3.230 -10.435 1.00 89.62 189 GLY A C 1
ATOM 1466 O O . GLY A 1 189 ? 7.475 3.191 -9.435 1.00 89.62 189 GLY A O 1
ATOM 1467 N N . PHE A 1 190 ? 9.442 2.774 -10.432 1.00 92.88 190 PHE A N 1
ATOM 1468 C CA . PHE A 1 190 ? 10.116 2.158 -9.275 1.00 92.88 190 PHE A CA 1
ATOM 1469 C C . PHE A 1 190 ? 9.559 0.784 -8.840 1.00 92.88 190 PHE A C 1
ATOM 1471 O O . PHE A 1 190 ? 10.081 0.181 -7.901 1.00 92.88 190 PHE A O 1
ATOM 1478 N N . CYS A 1 191 ? 8.525 0.266 -9.506 1.00 95.50 191 CYS A N 1
ATOM 1479 C CA . CYS A 1 191 ? 7.847 -0.978 -9.159 1.00 95.50 191 CYS A CA 1
ATOM 1480 C C . CYS A 1 191 ? 8.354 -2.136 -10.035 1.00 95.50 191 CYS A C 1
ATOM 1482 O O . CYS A 1 191 ? 7.961 -2.261 -11.192 1.00 95.50 191 CYS A O 1
ATOM 1484 N N . TYR A 1 192 ? 9.179 -3.018 -9.464 1.00 96.56 192 TYR A N 1
ATOM 1485 C CA . TYR A 1 192 ? 9.642 -4.261 -10.117 1.00 96.56 192 TYR A CA 1
ATOM 1486 C C . TYR A 1 192 ? 8.681 -5.442 -9.924 1.00 96.56 192 TYR A C 1
ATOM 1488 O O . TYR A 1 192 ? 8.775 -6.463 -10.593 1.00 96.56 192 TYR A O 1
ATOM 1496 N N . LEU A 1 193 ? 7.785 -5.353 -8.944 1.00 97.50 193 LEU A N 1
ATOM 1497 C CA . LEU A 1 193 ? 6.807 -6.388 -8.645 1.00 97.50 193 LEU A CA 1
ATOM 1498 C C . LEU A 1 193 ? 5.568 -5.747 -8.036 1.00 97.50 193 LEU A C 1
ATOM 1500 O O . LEU A 1 193 ? 5.684 -4.874 -7.177 1.00 97.50 193 LEU A O 1
ATOM 1504 N N . ASN A 1 194 ? 4.387 -6.199 -8.455 1.00 97.88 194 ASN A N 1
ATOM 1505 C CA . ASN A 1 194 ? 3.125 -5.651 -7.973 1.00 97.88 194 ASN A CA 1
ATOM 1506 C C . ASN A 1 194 ? 2.642 -6.402 -6.726 1.00 97.88 194 ASN A C 1
ATOM 1508 O O . ASN A 1 194 ? 1.819 -7.324 -6.788 1.00 97.88 194 ASN A O 1
ATOM 1512 N N . ASP A 1 195 ? 3.173 -6.023 -5.565 1.00 98.69 195 ASP A N 1
ATOM 1513 C CA . ASP A 1 195 ? 2.847 -6.681 -4.301 1.00 98.69 195 ASP A CA 1
ATOM 1514 C C . ASP A 1 195 ? 1.377 -6.478 -3.897 1.00 98.69 195 ASP A C 1
ATOM 1516 O O . ASP A 1 195 ? 0.782 -7.372 -3.290 1.00 98.69 195 ASP A O 1
ATOM 1520 N N . ALA A 1 196 ? 0.761 -5.361 -4.300 1.00 97.25 196 ALA A N 1
ATOM 1521 C CA . ALA A 1 196 ? -0.661 -5.107 -4.088 1.00 97.25 196 ALA A CA 1
ATOM 1522 C C . ALA A 1 196 ? -1.529 -6.165 -4.793 1.00 97.25 196 ALA A C 1
ATOM 1524 O O . ALA A 1 196 ? -2.406 -6.761 -4.158 1.00 97.25 196 ALA A O 1
ATOM 1525 N N . VAL A 1 197 ? -1.242 -6.478 -6.064 1.00 96.31 197 VAL A N 1
ATOM 1526 C CA . VAL A 1 197 ? -1.936 -7.547 -6.804 1.00 96.31 197 VAL A CA 1
ATOM 1527 C C . VAL A 1 197 ? -1.709 -8.910 -6.149 1.00 96.31 197 VAL A C 1
ATOM 1529 O O . VAL A 1 197 ? -2.675 -9.651 -5.947 1.00 96.31 197 VAL A O 1
ATOM 1532 N N . LEU A 1 198 ? -0.479 -9.234 -5.734 1.00 98.25 198 LEU A N 1
ATOM 1533 C CA . LEU A 1 198 ? -0.202 -10.490 -5.019 1.00 98.25 198 LEU A CA 1
ATOM 1534 C C . LEU A 1 198 ? -0.987 -10.590 -3.698 1.00 98.25 198 LEU A C 1
ATOM 1536 O O . LEU A 1 198 ? -1.529 -11.651 -3.368 1.00 98.25 198 LEU A O 1
ATOM 1540 N N . GLY A 1 199 ? -1.108 -9.482 -2.961 1.00 98.62 199 GLY A N 1
ATOM 1541 C CA . GLY A 1 199 ? -1.936 -9.375 -1.760 1.00 98.62 199 GLY A CA 1
ATOM 1542 C C . GLY A 1 199 ? -3.421 -9.619 -2.044 1.00 98.62 199 GLY A C 1
ATOM 1543 O O . GLY A 1 199 ? -4.063 -10.407 -1.343 1.00 98.62 199 GLY A O 1
ATOM 1544 N N . ILE A 1 200 ? -3.961 -9.014 -3.106 1.00 98.06 200 ILE A N 1
ATOM 1545 C CA . ILE A 1 200 ? -5.350 -9.215 -3.551 1.00 98.06 200 ILE A CA 1
ATOM 1546 C C . ILE A 1 200 ? -5.588 -10.682 -3.933 1.00 98.06 200 ILE A C 1
ATOM 1548 O O . ILE A 1 200 ? -6.539 -11.295 -3.440 1.00 98.06 200 ILE A O 1
ATOM 1552 N N . LEU A 1 201 ? -4.718 -11.277 -4.758 1.00 97.06 201 LEU A N 1
ATOM 1553 C CA . LEU A 1 201 ? -4.816 -12.684 -5.171 1.00 97.06 201 LEU A CA 1
ATOM 1554 C C . LEU A 1 201 ? -4.738 -13.635 -3.973 1.00 97.06 201 LEU A C 1
ATOM 1556 O O . LEU A 1 201 ? -5.467 -14.630 -3.916 1.00 97.06 201 LEU A O 1
ATOM 1560 N N . ARG A 1 202 ? -3.911 -13.311 -2.971 1.00 98.50 202 ARG A N 1
ATOM 1561 C CA . ARG A 1 202 ? -3.872 -14.047 -1.706 1.00 98.50 202 ARG A CA 1
ATOM 1562 C C . ARG A 1 202 ? -5.211 -13.940 -0.976 1.00 98.50 202 ARG A C 1
ATOM 1564 O O . ARG A 1 202 ? -5.791 -14.980 -0.666 1.00 98.50 202 ARG A O 1
ATOM 1571 N N . LEU A 1 203 ? -5.737 -12.732 -0.751 1.00 98.50 203 LEU A N 1
ATOM 1572 C CA . LEU A 1 203 ? -7.023 -12.507 -0.067 1.00 98.50 203 LEU A CA 1
ATOM 1573 C C . LEU A 1 203 ? -8.209 -13.189 -0.770 1.00 98.50 203 LEU A C 1
ATOM 1575 O O . LEU A 1 203 ? -9.102 -13.711 -0.093 1.00 98.50 203 LEU A O 1
ATOM 1579 N N . ARG A 1 204 ? -8.200 -13.257 -2.108 1.00 96.69 204 ARG A N 1
ATOM 1580 C CA . ARG A 1 204 ? -9.229 -13.942 -2.915 1.00 96.69 204 ARG A CA 1
ATOM 1581 C C . ARG A 1 204 ? -9.374 -15.431 -2.599 1.00 96.69 204 ARG A C 1
ATOM 1583 O O . ARG A 1 204 ? -10.422 -15.994 -2.900 1.00 96.69 204 ARG A O 1
ATOM 1590 N N . ARG A 1 205 ? -8.395 -16.059 -1.934 1.00 97.31 205 ARG A N 1
ATOM 1591 C CA . ARG A 1 205 ? -8.517 -17.442 -1.436 1.00 97.31 205 ARG A CA 1
ATOM 1592 C C . ARG A 1 205 ? -9.598 -17.609 -0.359 1.00 97.31 205 ARG A C 1
ATOM 1594 O O . ARG A 1 205 ? -10.045 -18.730 -0.145 1.00 97.31 205 ARG A O 1
ATOM 1601 N N . LYS A 1 206 ? -10.004 -16.529 0.325 1.00 97.81 206 LYS A N 1
ATOM 1602 C CA . LYS A 1 206 ? -11.046 -16.551 1.372 1.00 97.81 206 LYS A CA 1
ATOM 1603 C C . LYS A 1 206 ? -12.182 -15.560 1.134 1.00 97.81 206 LYS A C 1
ATOM 1605 O O . LYS A 1 206 ? -13.319 -15.848 1.492 1.00 97.81 206 LYS A O 1
ATOM 1610 N N . PHE A 1 207 ? -11.881 -14.380 0.601 1.00 97.31 207 PHE A N 1
ATOM 1611 C CA . PHE A 1 207 ? -12.851 -13.297 0.486 1.00 97.31 207 PHE A CA 1
ATOM 1612 C C . PHE A 1 207 ? -13.333 -13.155 -0.957 1.00 97.31 207 PHE A C 1
ATOM 1614 O O . PHE A 1 207 ? -12.539 -12.931 -1.872 1.00 97.31 207 PHE A O 1
ATOM 1621 N N . ASP A 1 208 ? -14.650 -13.250 -1.151 1.00 92.88 208 ASP A N 1
ATOM 1622 C CA . ASP A 1 208 ? -15.264 -13.248 -2.483 1.00 92.88 208 ASP A CA 1
ATOM 1623 C C . ASP A 1 208 ? -15.127 -11.922 -3.225 1.00 92.88 208 ASP A C 1
ATOM 1625 O O . ASP A 1 208 ? -15.048 -11.916 -4.446 1.00 92.88 208 ASP A O 1
ATOM 1629 N N . ARG A 1 209 ? -15.112 -10.799 -2.504 1.00 94.31 209 ARG A N 1
ATOM 1630 C CA . ARG A 1 209 ? -15.022 -9.460 -3.093 1.00 94.31 209 ARG A CA 1
ATOM 1631 C C . ARG A 1 209 ? -13.975 -8.623 -2.381 1.00 94.31 209 ARG A C 1
ATOM 1633 O O . ARG A 1 209 ? -14.093 -8.415 -1.173 1.00 94.31 209 ARG A O 1
ATOM 1640 N N . ILE A 1 210 ? -12.979 -8.152 -3.121 1.00 97.62 210 ILE A N 1
ATOM 1641 C CA . ILE A 1 210 ? -11.889 -7.320 -2.602 1.00 97.62 210 ILE A CA 1
ATOM 1642 C C . ILE A 1 210 ? -12.034 -5.917 -3.176 1.00 97.62 210 ILE A C 1
ATOM 1644 O O . ILE A 1 210 ? -12.078 -5.756 -4.392 1.00 97.62 210 ILE A O 1
ATOM 1648 N N . LEU A 1 211 ? -12.131 -4.910 -2.317 1.00 97.81 211 LEU A N 1
ATOM 1649 C CA . LEU A 1 211 ? -12.040 -3.516 -2.744 1.00 97.81 211 LEU A CA 1
ATOM 1650 C C . LEU A 1 211 ? -10.577 -3.078 -2.641 1.00 97.81 211 LEU A C 1
ATOM 1652 O O . LEU A 1 211 ? -9.987 -3.173 -1.568 1.00 97.81 211 LEU A O 1
ATOM 1656 N N . TYR A 1 212 ? -10.002 -2.617 -3.742 1.00 97.62 212 TYR A N 1
ATOM 1657 C CA . TYR A 1 212 ? -8.719 -1.932 -3.764 1.00 97.62 212 TYR A CA 1
ATOM 1658 C C . TYR A 1 212 ? -8.968 -0.425 -3.794 1.00 97.62 212 TYR A C 1
ATOM 1660 O O . TYR A 1 212 ? -9.690 0.065 -4.661 1.00 97.62 212 TYR A O 1
ATOM 1668 N N . VAL A 1 213 ? -8.415 0.293 -2.822 1.00 97.31 213 VAL A N 1
ATOM 1669 C CA . VAL A 1 213 ? -8.463 1.754 -2.757 1.00 97.31 213 VAL A CA 1
ATOM 1670 C C . VAL A 1 213 ? -7.037 2.267 -2.801 1.00 97.31 213 VAL A C 1
ATOM 1672 O O . VAL A 1 213 ? -6.205 1.853 -1.993 1.00 97.31 213 VAL A O 1
ATOM 1675 N N . ASP A 1 214 ? -6.786 3.170 -3.731 1.00 96.88 214 ASP A N 1
ATOM 1676 C CA . ASP A 1 214 ? -5.485 3.745 -4.003 1.00 96.88 214 ASP A CA 1
ATOM 1677 C C . ASP A 1 214 ? -5.540 5.263 -3.832 1.00 96.88 214 ASP A C 1
ATOM 1679 O O . ASP A 1 214 ? -6.280 5.956 -4.543 1.00 96.88 214 ASP A O 1
ATOM 1683 N N . LEU A 1 215 ? -4.814 5.743 -2.822 1.00 97.44 215 LEU A N 1
ATOM 1684 C CA . LEU A 1 215 ? -4.732 7.152 -2.444 1.00 97.44 215 LEU A CA 1
ATOM 1685 C C . LEU A 1 215 ? -3.344 7.751 -2.734 1.00 97.44 215 LEU A C 1
ATOM 1687 O O . LEU A 1 215 ? -3.048 8.837 -2.227 1.00 97.44 215 LEU A O 1
ATOM 1691 N N . ASP A 1 216 ? -2.497 7.051 -3.497 1.00 96.38 216 ASP A N 1
ATOM 1692 C CA . ASP A 1 216 ? -1.246 7.596 -4.030 1.00 96.38 216 ASP A CA 1
ATOM 1693 C C . ASP A 1 216 ? -1.504 8.835 -4.898 1.00 96.38 216 ASP A C 1
ATOM 1695 O O . ASP A 1 216 ? -2.615 9.073 -5.378 1.00 96.38 216 ASP A O 1
ATOM 1699 N N . LEU A 1 217 ? -0.474 9.651 -5.109 1.00 94.38 217 LEU A N 1
ATOM 1700 C CA . LEU A 1 217 ? -0.569 10.757 -6.053 1.00 94.38 217 LEU A CA 1
ATOM 1701 C C . LEU A 1 217 ? -0.726 10.261 -7.493 1.00 94.38 217 LEU A C 1
ATOM 1703 O O . LEU A 1 217 ? -1.393 10.919 -8.299 1.00 94.38 217 LEU A O 1
ATOM 1707 N N . HIS A 1 218 ? -0.073 9.150 -7.824 1.00 89.12 218 HIS A N 1
ATOM 1708 C CA . HIS A 1 218 ? -0.036 8.607 -9.169 1.00 89.12 218 HIS A CA 1
ATOM 1709 C C . HIS A 1 218 ? -1.209 7.668 -9.404 1.00 89.12 218 HIS A C 1
ATOM 1711 O O . HIS A 1 218 ? -1.703 6.988 -8.506 1.00 89.12 218 HIS A O 1
ATOM 1717 N N . HIS A 1 219 ? -1.665 7.625 -10.653 1.00 81.25 219 HIS A N 1
ATOM 1718 C CA . HIS A 1 219 ? -2.668 6.648 -11.034 1.00 81.25 219 HIS A CA 1
ATOM 1719 C C . HIS A 1 219 ? -2.089 5.246 -10.847 1.00 81.25 219 HIS A C 1
ATOM 1721 O O . HIS A 1 219 ? -0.995 4.967 -11.338 1.00 81.25 219 HIS A O 1
ATOM 1727 N N . GLY A 1 220 ? -2.828 4.368 -10.165 1.00 65.94 220 GLY A N 1
ATOM 1728 C CA . GLY A 1 220 ? -2.487 2.952 -10.024 1.00 65.94 220 GLY A CA 1
ATOM 1729 C C . GLY A 1 220 ? -2.668 2.212 -11.347 1.00 65.94 220 GLY A C 1
ATOM 1730 O O . GLY A 1 220 ? -3.498 1.312 -11.465 1.00 65.94 220 GLY A O 1
ATOM 1731 N N . ASP A 1 221 ? -1.920 2.615 -12.366 1.00 66.06 221 ASP A N 1
ATOM 1732 C CA . ASP A 1 221 ? -2.059 2.252 -13.774 1.00 66.06 221 ASP A CA 1
ATOM 1733 C C . ASP A 1 221 ? -1.786 0.762 -14.050 1.00 66.06 221 ASP A C 1
ATOM 1735 O O . ASP A 1 221 ? -2.073 0.252 -15.135 1.00 66.06 221 ASP A O 1
ATOM 1739 N N . GLY A 1 222 ? -1.288 0.002 -13.067 1.00 55.09 222 GLY A N 1
ATOM 1740 C CA . GLY A 1 222 ? -1.410 -1.461 -13.047 1.00 55.09 222 GLY A CA 1
ATOM 1741 C C . GLY A 1 222 ? -2.869 -1.945 -13.166 1.00 55.09 222 GLY A C 1
ATOM 1742 O O . GLY A 1 222 ? -3.108 -3.124 -13.430 1.00 55.09 222 GLY A O 1
ATOM 1743 N N . THR A 1 223 ? -3.846 -1.040 -13.010 1.00 46.16 223 THR A N 1
ATOM 1744 C CA . THR A 1 223 ? -5.292 -1.292 -13.070 1.00 46.16 223 THR A CA 1
ATOM 1745 C C . THR A 1 223 ? -6.027 -0.697 -14.286 1.00 46.16 223 THR A C 1
ATOM 1747 O O . THR A 1 223 ? -7.212 -1.001 -14.440 1.00 46.16 223 THR A O 1
ATOM 1750 N N . GLY A 1 224 ? -5.375 0.081 -15.166 1.00 53.25 224 GLY A N 1
ATOM 1751 C CA . GLY A 1 224 ? -5.989 0.648 -16.387 1.00 53.25 224 GLY A CA 1
ATOM 1752 C C . GLY A 1 224 ? -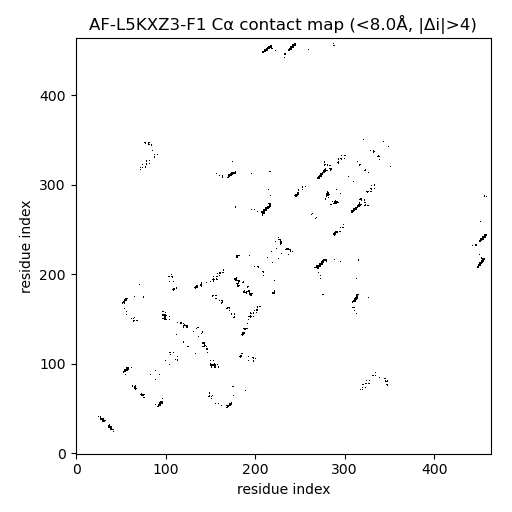5.550 2.084 -16.719 1.00 53.25 224 GLY A C 1
ATOM 1753 O O . GLY A 1 224 ? -4.606 2.582 -16.122 1.00 53.25 224 GLY A O 1
ATOM 1754 N N . ASP A 1 225 ? -6.242 2.742 -17.660 1.00 59.75 225 ASP A N 1
ATOM 1755 C CA . ASP A 1 225 ? -6.085 4.170 -18.039 1.00 59.75 225 ASP A CA 1
ATOM 1756 C C . ASP A 1 225 ? -7.037 5.081 -17.219 1.00 59.75 225 ASP A C 1
ATOM 1758 O O . ASP A 1 225 ? -8.029 4.624 -16.654 1.00 59.75 225 ASP A O 1
ATOM 1762 N N . VAL A 1 226 ? -6.782 6.389 -17.187 1.00 59.66 226 VAL A N 1
ATOM 1763 C CA . VAL A 1 226 ? -7.625 7.455 -16.608 1.00 59.66 226 VAL A CA 1
ATOM 1764 C C . VAL A 1 226 ? -9.101 7.377 -17.017 1.00 59.66 226 VAL A C 1
ATOM 1766 O O . VAL A 1 226 ? -9.992 7.556 -16.185 1.00 59.66 226 VAL A O 1
ATOM 1769 N N . SER A 1 227 ? -9.376 7.140 -18.301 1.00 69.12 227 SER A N 1
ATOM 1770 C CA . SER A 1 227 ? -10.753 7.035 -18.820 1.00 69.12 227 SER A CA 1
ATOM 1771 C C . SER A 1 227 ? -11.341 5.627 -18.703 1.00 69.12 227 SER A C 1
ATOM 1773 O O . SER A 1 227 ? -12.508 5.401 -19.042 1.00 69.12 227 SER A O 1
ATOM 1775 N N . ASP A 1 228 ? -10.533 4.680 -18.228 1.00 75.62 228 ASP A N 1
ATOM 1776 C CA . ASP A 1 228 ? -10.910 3.286 -18.120 1.00 75.62 228 ASP A CA 1
ATOM 1777 C C . ASP A 1 228 ? -11.946 3.103 -17.010 1.00 75.62 228 ASP A C 1
ATOM 1779 O O . ASP A 1 228 ? -11.822 3.613 -15.897 1.00 75.62 228 ASP A O 1
ATOM 1783 N N . VAL A 1 229 ? -12.990 2.347 -17.327 1.00 83.00 229 VAL A N 1
ATOM 1784 C CA . VAL A 1 229 ? -14.004 1.900 -16.365 1.00 83.00 229 VAL A CA 1
ATOM 1785 C C . VAL A 1 229 ? -13.911 0.391 -16.144 1.00 83.00 229 VAL A C 1
ATOM 1787 O O . VAL A 1 229 ? -14.804 -0.207 -15.552 1.00 83.00 229 VAL A O 1
ATOM 1790 N N . GLY A 1 230 ? -12.857 -0.246 -16.642 1.00 82.81 230 GLY A N 1
ATOM 1791 C CA . GLY A 1 230 ? -12.691 -1.682 -16.749 1.00 82.81 230 GLY A CA 1
ATOM 1792 C C . GLY A 1 230 ? -13.264 -2.241 -18.054 1.00 82.81 230 GLY A C 1
ATOM 1793 O O . GLY A 1 230 ? -14.117 -1.650 -18.725 1.00 82.81 230 GLY A O 1
ATOM 1794 N N . LEU A 1 231 ? -12.823 -3.450 -18.399 1.00 80.06 231 LEU A N 1
ATOM 1795 C CA . LEU A 1 231 ? -13.175 -4.137 -19.642 1.00 80.06 231 LEU A CA 1
ATOM 1796 C C . LEU A 1 231 ? -13.973 -5.418 -19.377 1.00 80.06 231 LEU A C 1
ATOM 1798 O O . LEU A 1 231 ? -13.898 -6.024 -18.311 1.00 80.06 231 LEU A O 1
ATOM 1802 N N . GLY A 1 232 ? -14.741 -5.869 -20.372 1.00 87.19 232 GLY A N 1
ATOM 1803 C CA . GLY A 1 232 ? -15.462 -7.143 -20.307 1.00 87.19 232 GLY A CA 1
ATOM 1804 C C . GLY A 1 232 ? -16.365 -7.261 -19.072 1.00 87.19 232 GLY A C 1
ATOM 1805 O O . GLY A 1 232 ? -17.226 -6.415 -18.845 1.00 87.19 232 GLY A O 1
ATOM 1806 N N . LYS A 1 233 ? -16.170 -8.318 -18.273 1.00 79.94 233 LYS A N 1
ATOM 1807 C CA . LYS A 1 233 ? -16.926 -8.532 -17.023 1.00 79.94 233 LYS A CA 1
ATOM 1808 C C . LYS A 1 233 ? -16.488 -7.597 -15.880 1.00 79.94 233 LYS A C 1
ATOM 1810 O O . LYS A 1 233 ? -17.192 -7.526 -14.883 1.00 79.94 233 LYS A O 1
ATOM 1815 N N . GLY A 1 234 ? -15.349 -6.916 -16.020 1.00 84.19 234 GLY A N 1
ATOM 1816 C CA . GLY A 1 234 ? -14.870 -5.870 -15.115 1.00 84.19 234 GLY A CA 1
ATOM 1817 C C . GLY A 1 234 ? -15.343 -4.468 -15.476 1.00 84.19 234 GLY A C 1
ATOM 1818 O O . GLY A 1 234 ? -14.963 -3.515 -14.807 1.00 84.19 234 GLY A O 1
ATOM 1819 N N . ARG A 1 235 ? -16.152 -4.303 -16.529 1.00 87.00 235 ARG A N 1
ATOM 1820 C CA . ARG A 1 235 ? -16.688 -2.989 -16.886 1.00 87.00 235 ARG A CA 1
ATOM 1821 C C . ARG A 1 235 ? -17.547 -2.443 -15.741 1.00 87.00 235 ARG A C 1
ATOM 1823 O O . ARG A 1 235 ? -18.452 -3.126 -15.270 1.00 87.00 235 ARG A O 1
ATOM 1830 N N . TYR A 1 236 ? -17.267 -1.205 -15.354 1.00 88.38 236 TYR A N 1
ATOM 1831 C CA . TYR A 1 236 ? -17.759 -0.483 -14.177 1.00 88.38 236 TYR A CA 1
ATOM 1832 C C . TYR A 1 236 ? -17.230 -0.968 -12.815 1.00 88.38 236 TYR A C 1
ATOM 1834 O O . TYR A 1 236 ? -17.780 -0.576 -11.789 1.00 88.38 236 TYR A O 1
ATOM 1842 N N . TYR A 1 237 ? -16.166 -1.780 -12.793 1.00 86.56 237 TYR A N 1
ATOM 1843 C CA . TYR A 1 237 ? -15.460 -2.193 -11.568 1.00 86.56 237 TYR A CA 1
ATOM 1844 C C . TYR A 1 237 ? -14.111 -1.477 -11.376 1.00 86.56 237 TYR A C 1
ATOM 1846 O O . TYR A 1 237 ? -13.397 -1.764 -10.416 1.00 86.56 237 TYR A O 1
ATOM 1854 N N . SER A 1 238 ? -13.791 -0.513 -12.243 1.00 87.19 238 SER A N 1
ATOM 1855 C CA . SER A 1 238 ? -12.712 0.456 -12.037 1.00 87.19 238 SER A CA 1
ATOM 1856 C C . SER A 1 238 ? -13.303 1.862 -11.964 1.00 87.19 238 SER A C 1
ATOM 1858 O O . SER A 1 238 ? -14.096 2.254 -12.824 1.00 87.19 238 SER A O 1
ATOM 1860 N N . VAL A 1 239 ? -12.934 2.612 -10.927 1.00 87.44 239 VAL A N 1
ATOM 1861 C CA . VAL A 1 239 ? -13.307 4.014 -10.724 1.00 87.44 239 VAL A CA 1
ATOM 1862 C C . VAL A 1 239 ? -12.039 4.840 -10.591 1.00 87.44 239 VAL A C 1
ATOM 1864 O O . VAL A 1 239 ? -11.256 4.656 -9.662 1.00 87.44 239 VAL A O 1
ATOM 1867 N N . ASN A 1 240 ? -11.884 5.790 -11.504 1.00 86.62 240 ASN A N 1
ATOM 1868 C CA . ASN A 1 240 ? -10.751 6.698 -11.562 1.00 86.62 240 ASN A CA 1
ATOM 1869 C C . ASN A 1 240 ? -11.232 8.119 -11.260 1.00 86.62 240 ASN A C 1
ATOM 1871 O O . ASN A 1 240 ? -12.207 8.595 -11.847 1.00 86.62 240 ASN A O 1
ATOM 1875 N N . VAL A 1 241 ? -10.575 8.783 -10.310 1.00 89.75 241 VAL A N 1
ATOM 1876 C CA . VAL A 1 241 ? -10.953 10.111 -9.819 1.00 89.75 241 VAL A CA 1
ATOM 1877 C C . VAL A 1 241 ? -9.806 11.088 -10.099 1.00 89.75 241 VAL A C 1
ATOM 1879 O O . VAL A 1 241 ? -8.919 11.242 -9.255 1.00 89.75 241 VAL A O 1
ATOM 1882 N N . PRO A 1 242 ? -9.803 11.756 -11.268 1.00 89.06 242 PRO A N 1
ATOM 1883 C CA . PRO A 1 242 ? -8.789 12.750 -11.596 1.00 89.06 242 PRO A CA 1
ATOM 1884 C C . PRO A 1 242 ? -8.964 14.001 -10.731 1.00 89.06 242 PRO A C 1
ATOM 1886 O O . PRO A 1 242 ? -10.047 14.595 -10.669 1.00 89.06 242 PRO A O 1
ATOM 1889 N N . ILE A 1 243 ? -7.887 14.430 -10.081 1.00 90.25 243 ILE A N 1
ATOM 1890 C CA . ILE A 1 243 ? -7.881 15.560 -9.152 1.00 90.25 243 ILE A CA 1
ATOM 1891 C C . ILE A 1 243 ? -6.814 16.570 -9.573 1.00 90.25 243 ILE A C 1
ATOM 1893 O O . ILE A 1 243 ? -5.710 16.215 -9.950 1.00 90.25 243 ILE A O 1
ATOM 1897 N N . GLN A 1 244 ? -7.143 17.857 -9.524 1.00 88.50 244 GLN A N 1
ATOM 1898 C CA . GLN A 1 244 ? -6.207 18.924 -9.888 1.00 88.50 244 GLN A CA 1
ATOM 1899 C C . GLN A 1 244 ? -5.215 19.232 -8.758 1.00 88.50 244 GLN A C 1
ATOM 1901 O O . GLN A 1 244 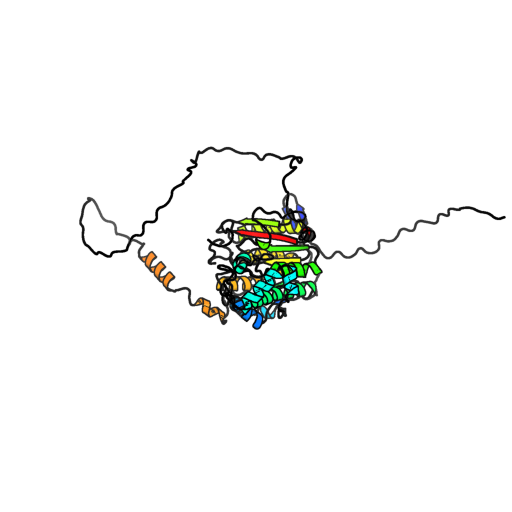? -5.516 19.007 -7.582 1.00 88.50 244 GLN A O 1
ATOM 1906 N N . ASP A 1 245 ? -4.075 19.818 -9.130 1.00 92.50 245 ASP A N 1
ATOM 1907 C CA . ASP A 1 245 ? -3.034 20.277 -8.205 1.00 92.50 245 ASP A CA 1
ATOM 1908 C C . ASP A 1 245 ? -3.581 21.156 -7.069 1.00 92.50 245 ASP A C 1
ATOM 1910 O O . ASP A 1 245 ? -4.585 21.868 -7.193 1.00 92.50 245 ASP A O 1
ATOM 1914 N N . GLY A 1 246 ? -2.876 21.130 -5.938 1.00 93.00 246 GLY A N 1
ATOM 1915 C CA . GLY A 1 246 ? -3.162 21.976 -4.784 1.00 93.00 246 GLY A CA 1
ATOM 1916 C C . GLY A 1 246 ? -4.394 21.571 -3.974 1.00 93.00 246 GLY A C 1
ATOM 1917 O O . GLY A 1 246 ? -4.813 22.342 -3.103 1.00 93.00 246 GLY A O 1
ATOM 1918 N N . ILE A 1 247 ? -4.980 20.389 -4.217 1.00 97.25 247 ILE A N 1
ATOM 1919 C CA . ILE A 1 247 ? -6.059 19.875 -3.366 1.00 97.25 247 ILE A CA 1
ATOM 1920 C C . ILE A 1 247 ? -5.600 19.772 -1.902 1.00 97.25 247 ILE A C 1
ATOM 1922 O O . ILE A 1 247 ? -4.447 19.459 -1.616 1.00 97.25 247 ILE A O 1
ATOM 1926 N N . GLN A 1 248 ? -6.520 20.063 -0.981 1.00 97.56 248 GLN A N 1
ATOM 1927 C CA . GLN A 1 248 ? -6.300 20.047 0.466 1.00 97.56 248 GLN A CA 1
ATOM 1928 C C . GLN A 1 248 ? -7.290 19.104 1.156 1.00 97.56 248 GLN A C 1
ATOM 1930 O O . GLN A 1 248 ? -8.319 18.730 0.581 1.00 97.56 248 GLN A O 1
ATOM 1935 N N . ASP A 1 249 ? -7.002 18.807 2.423 1.00 98.00 249 ASP A N 1
ATOM 1936 C CA . ASP A 1 249 ? -7.657 17.793 3.253 1.00 98.00 249 ASP A CA 1
ATOM 1937 C C . ASP A 1 249 ? -9.185 17.736 3.141 1.00 98.00 249 ASP A C 1
ATOM 1939 O O . ASP A 1 249 ? -9.729 16.674 2.849 1.00 98.00 249 ASP A O 1
ATOM 1943 N N . GLU A 1 250 ? -9.894 18.849 3.360 1.00 97.81 250 GLU A N 1
ATOM 1944 C CA . GLU A 1 250 ? -11.366 18.830 3.408 1.00 97.81 250 GLU A CA 1
ATOM 1945 C C . GLU A 1 250 ? -11.992 18.482 2.057 1.00 97.81 250 GLU A C 1
ATOM 1947 O O . GLU A 1 250 ? -12.931 17.688 1.985 1.00 97.81 250 GLU A O 1
ATOM 1952 N N . LYS A 1 251 ? -11.456 19.045 0.967 1.00 97.50 251 LYS A N 1
ATOM 1953 C CA . LYS A 1 251 ? -11.978 18.785 -0.378 1.00 97.50 251 LYS A CA 1
ATOM 1954 C C . LYS A 1 251 ? -11.662 17.357 -0.812 1.00 97.50 251 LYS A C 1
ATOM 1956 O O . LYS A 1 251 ? -12.531 16.693 -1.370 1.00 97.50 251 LYS A O 1
ATOM 1961 N N . TYR A 1 252 ? -10.445 16.891 -0.537 1.00 98.06 252 TYR A N 1
ATOM 1962 C CA . TYR A 1 252 ? -10.032 15.530 -0.861 1.00 98.06 252 TYR A CA 1
ATOM 1963 C C . TYR A 1 252 ? -10.86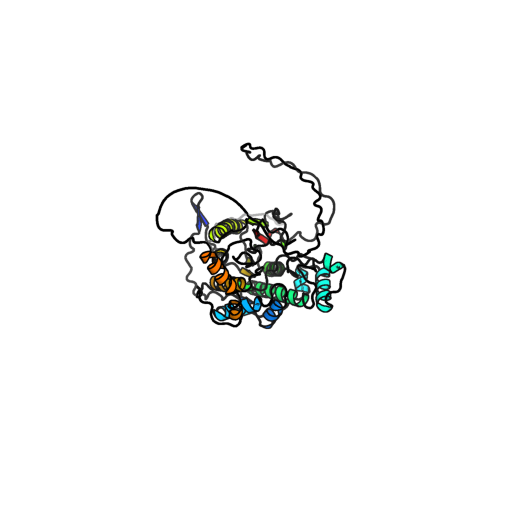3 14.502 -0.088 1.00 98.06 252 TYR A C 1
ATOM 1965 O O . TYR A 1 252 ? -11.425 13.591 -0.693 1.00 98.06 252 TYR A O 1
ATOM 1973 N N . TYR A 1 253 ? -11.027 14.689 1.228 1.00 98.38 253 TYR A N 1
ATOM 1974 C CA . TYR A 1 253 ? -11.852 13.803 2.049 1.00 98.38 253 TYR A CA 1
ATOM 1975 C C . TYR A 1 253 ? -13.305 13.774 1.572 1.00 98.38 253 TYR A C 1
ATOM 1977 O O . TYR A 1 253 ? -13.869 12.694 1.455 1.00 98.38 253 TYR A O 1
ATOM 1985 N N . HIS A 1 254 ? -13.900 14.925 1.240 1.00 98.00 254 HIS A N 1
ATOM 1986 C CA . HIS A 1 254 ? -15.278 14.967 0.748 1.00 98.00 254 HIS A CA 1
ATOM 1987 C C . HIS A 1 254 ? -15.468 14.170 -0.554 1.00 98.00 254 HIS A C 1
ATOM 1989 O O . HIS A 1 254 ? -16.454 13.449 -0.701 1.00 98.00 254 HIS A O 1
ATOM 1995 N N . ILE A 1 255 ? -14.512 14.267 -1.486 1.00 96.06 255 ILE A N 1
ATOM 1996 C CA . ILE A 1 255 ? -14.520 13.476 -2.725 1.00 96.06 255 ILE A CA 1
ATOM 1997 C C . ILE A 1 255 ? -14.376 11.985 -2.401 1.00 96.06 255 ILE A C 1
ATOM 1999 O O . ILE A 1 255 ? -15.186 11.179 -2.856 1.00 96.06 255 ILE A O 1
ATOM 2003 N N . CYS A 1 256 ? -13.375 11.634 -1.592 1.00 96.06 256 CYS A N 1
ATOM 2004 C CA . CYS A 1 256 ? -13.076 10.257 -1.215 1.00 96.06 256 CYS A CA 1
ATOM 2005 C C . CYS A 1 256 ? -14.266 9.594 -0.504 1.00 96.06 256 CYS A C 1
ATOM 2007 O O . CYS A 1 256 ? -14.719 8.533 -0.920 1.00 96.06 256 CYS A O 1
ATOM 2009 N N . GLU A 1 257 ? -14.846 10.255 0.500 1.00 97.56 257 GLU A N 1
ATOM 2010 C CA . GLU A 1 257 ? -16.035 9.790 1.219 1.00 97.56 257 GLU A CA 1
ATOM 2011 C C . GLU A 1 257 ? -17.224 9.577 0.275 1.00 97.56 257 GLU A C 1
ATOM 2013 O O . GLU A 1 257 ? -17.868 8.529 0.330 1.00 97.56 257 GLU A O 1
ATOM 2018 N N . SER A 1 258 ? -17.501 10.541 -0.609 1.00 95.12 258 SER A N 1
ATOM 2019 C CA . SER A 1 258 ? -18.610 10.460 -1.566 1.00 95.12 258 SER A CA 1
ATOM 2020 C C . SER A 1 258 ? -18.482 9.237 -2.480 1.00 95.12 258 SER A C 1
ATOM 2022 O O . SER A 1 258 ? -19.421 8.452 -2.609 1.00 95.12 258 SER A O 1
ATOM 2024 N N . VAL A 1 259 ? -17.295 9.021 -3.055 1.00 93.50 259 VAL A N 1
ATOM 2025 C CA . VAL A 1 259 ? -17.034 7.884 -3.950 1.00 93.50 259 VAL A CA 1
ATOM 2026 C C . VAL A 1 259 ? -17.056 6.563 -3.184 1.00 93.50 259 VAL A C 1
ATOM 2028 O O . VAL A 1 259 ? -17.757 5.630 -3.578 1.00 93.50 259 VAL A O 1
ATOM 2031 N N . LEU A 1 260 ? -16.327 6.473 -2.068 1.00 95.06 260 LEU A N 1
ATOM 2032 C CA . LEU A 1 260 ? -16.220 5.240 -1.287 1.00 95.06 260 LEU A CA 1
ATOM 2033 C C . LEU A 1 260 ? -17.563 4.801 -0.702 1.00 95.06 260 LEU A C 1
ATOM 2035 O O . LEU A 1 260 ? -17.807 3.599 -0.593 1.00 95.06 260 LEU A O 1
ATOM 2039 N N . LYS A 1 261 ? -18.450 5.744 -0.370 1.00 94.56 261 LYS A N 1
ATOM 2040 C CA . LYS A 1 261 ? -19.818 5.445 0.059 1.00 94.56 261 LYS A CA 1
ATOM 2041 C C . LYS A 1 261 ? -20.595 4.684 -1.013 1.00 94.56 261 LYS A C 1
ATOM 2043 O O . LYS A 1 261 ? -21.145 3.620 -0.729 1.00 94.56 261 LYS A O 1
ATOM 2048 N N . GLU A 1 262 ? -20.623 5.209 -2.236 1.00 93.38 262 GLU A N 1
ATOM 2049 C CA . GLU A 1 262 ? -21.352 4.592 -3.350 1.00 93.38 262 GLU A CA 1
ATOM 2050 C C . GLU A 1 262 ? -20.733 3.243 -3.736 1.00 93.38 262 GLU A C 1
ATOM 2052 O O . GLU A 1 262 ? -21.451 2.257 -3.919 1.00 93.38 262 GLU A O 1
ATOM 2057 N N . VAL A 1 263 ? -19.399 3.159 -3.762 1.00 92.38 263 VAL A N 1
ATOM 2058 C CA . VAL A 1 263 ? -18.679 1.907 -4.041 1.00 92.38 263 VAL A CA 1
ATOM 2059 C C . VAL A 1 263 ? -18.976 0.852 -2.979 1.00 92.38 263 VAL A C 1
ATOM 2061 O O . VAL A 1 263 ? -19.275 -0.290 -3.323 1.00 92.38 263 VAL A O 1
ATOM 2064 N N . TYR A 1 264 ? -18.958 1.206 -1.692 1.00 92.88 264 TYR A N 1
ATOM 2065 C CA . TYR A 1 264 ? -19.270 0.261 -0.621 1.00 92.88 264 TYR A CA 1
ATOM 2066 C C . TYR A 1 264 ? -20.694 -0.298 -0.747 1.00 92.88 264 TYR A C 1
ATOM 2068 O O . TYR A 1 264 ? -20.891 -1.510 -0.624 1.00 92.88 264 TYR A O 1
ATOM 2076 N N . ILE A 1 265 ? -21.675 0.565 -1.040 1.00 91.81 265 ILE A N 1
ATOM 2077 C 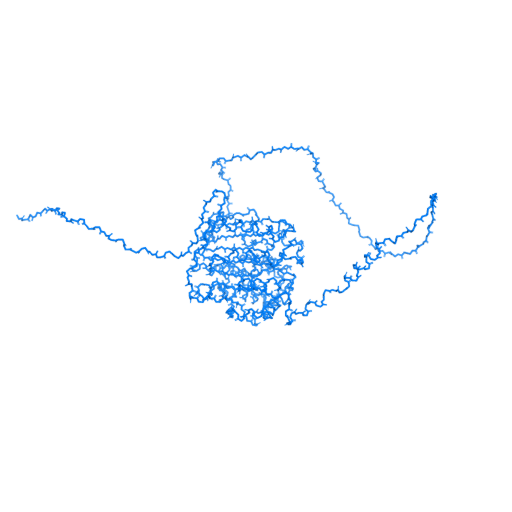CA . ILE A 1 265 ? -23.080 0.172 -1.227 1.00 91.81 265 ILE A CA 1
ATOM 2078 C C . ILE A 1 265 ? -23.234 -0.743 -2.449 1.00 91.81 265 ILE A C 1
ATOM 2080 O O . ILE A 1 265 ? -23.868 -1.796 -2.346 1.00 91.81 265 ILE A O 1
ATOM 2084 N N . ALA A 1 266 ? -22.651 -0.365 -3.588 1.00 91.69 266 ALA A N 1
ATOM 2085 C CA . ALA A 1 266 ? -22.808 -1.089 -4.846 1.00 91.69 266 ALA A CA 1
ATOM 2086 C C . ALA A 1 266 ? -22.035 -2.417 -4.867 1.00 91.69 266 ALA A C 1
ATOM 2088 O O . ALA A 1 266 ? -22.557 -3.442 -5.308 1.00 91.69 266 ALA A O 1
ATOM 2089 N N . PHE A 1 267 ? -20.795 -2.415 -4.376 1.00 93.56 267 PHE A N 1
ATOM 2090 C CA . PHE A 1 267 ? -19.886 -3.554 -4.481 1.00 93.56 267 PHE A CA 1
ATOM 2091 C C . PHE A 1 267 ? -19.938 -4.487 -3.263 1.00 93.56 267 PHE A C 1
ATOM 2093 O O . PHE A 1 267 ? -19.693 -5.690 -3.397 1.00 93.56 267 PHE A O 1
ATOM 2100 N N . ASN A 1 268 ? -20.295 -3.980 -2.075 1.00 93.69 268 ASN A N 1
ATOM 2101 C CA . ASN A 1 268 ? -20.377 -4.748 -0.824 1.00 93.69 268 ASN A CA 1
ATOM 2102 C C . ASN A 1 268 ? -19.126 -5.630 -0.601 1.00 93.69 268 ASN A C 1
ATOM 2104 O O . ASN A 1 268 ? -19.235 -6.870 -0.649 1.00 93.69 268 ASN A O 1
ATOM 2108 N N . PRO A 1 269 ? -17.936 -5.021 -0.430 1.00 97.25 269 PRO A N 1
ATOM 2109 C CA . PRO A 1 269 ? -16.680 -5.752 -0.301 1.00 97.25 269 PRO A CA 1
ATOM 2110 C C . PRO A 1 269 ? -16.641 -6.645 0.944 1.00 97.25 269 PRO A C 1
ATOM 2112 O O . PRO A 1 269 ? -17.379 -6.455 1.911 1.00 97.25 269 PRO A O 1
ATOM 2115 N N . LYS A 1 270 ? -15.768 -7.656 0.907 1.00 98.00 270 LYS A N 1
ATOM 2116 C CA . LYS A 1 270 ? -15.505 -8.600 2.009 1.00 98.00 270 LYS A CA 1
ATOM 2117 C C . LYS A 1 270 ? -14.111 -8.453 2.610 1.00 98.00 270 LYS A C 1
ATOM 2119 O O . LYS A 1 270 ? -13.910 -8.849 3.755 1.00 98.00 270 LYS A O 1
ATOM 2124 N N . ALA A 1 271 ? -13.193 -7.844 1.872 1.00 98.69 271 ALA A N 1
ATOM 2125 C CA . ALA A 1 271 ? -11.919 -7.346 2.364 1.00 98.69 271 ALA A CA 1
ATOM 2126 C C . ALA A 1 271 ? -11.521 -6.092 1.574 1.00 98.69 271 ALA A C 1
ATOM 2128 O O . ALA A 1 271 ? -12.062 -5.839 0.492 1.00 98.69 271 ALA A O 1
ATOM 2129 N N . VAL A 1 272 ? -10.586 -5.325 2.123 1.00 98.81 272 VAL A N 1
ATOM 2130 C CA . VAL A 1 272 ? -10.045 -4.105 1.524 1.00 98.81 272 VAL A CA 1
ATOM 2131 C C . VAL A 1 272 ? -8.525 -4.225 1.436 1.00 98.81 272 VAL A C 1
ATOM 2133 O O . VAL A 1 272 ? -7.880 -4.696 2.373 1.00 98.81 272 VAL A O 1
ATOM 2136 N N . VAL A 1 273 ? -7.952 -3.783 0.324 1.00 98.75 273 VAL A N 1
ATOM 2137 C CA . VAL A 1 273 ? -6.535 -3.423 0.221 1.00 98.75 273 VAL A CA 1
ATOM 2138 C C . VAL A 1 273 ? -6.478 -1.911 0.036 1.00 98.75 273 VAL A C 1
ATOM 2140 O O . VAL A 1 273 ? -7.136 -1.384 -0.855 1.00 98.75 273 VAL A O 1
ATOM 2143 N N . LEU A 1 274 ? -5.756 -1.217 0.908 1.00 98.62 274 LEU A N 1
ATOM 2144 C CA . LEU A 1 274 ? -5.695 0.239 0.957 1.00 98.62 274 LEU A CA 1
ATOM 2145 C C . LEU A 1 274 ? -4.238 0.685 0.807 1.00 98.62 274 LEU A C 1
ATOM 2147 O O . LEU A 1 274 ? -3.430 0.477 1.715 1.00 98.62 274 LEU A O 1
ATOM 2151 N N . GLN A 1 275 ? -3.924 1.265 -0.346 1.00 98.50 275 GLN A N 1
ATOM 2152 C CA . GLN A 1 275 ? -2.637 1.886 -0.648 1.00 98.50 275 GLN A CA 1
ATOM 2153 C C . GLN A 1 275 ? -2.686 3.343 -0.167 1.00 98.50 275 GLN A C 1
ATOM 2155 O O . GLN A 1 275 ? -3.690 4.033 -0.364 1.00 98.50 275 GLN A O 1
ATOM 2160 N N . LEU A 1 276 ? -1.642 3.771 0.549 1.00 98.62 276 LEU A N 1
ATOM 2161 C CA . LEU A 1 276 ? -1.562 5.076 1.211 1.00 98.62 276 LEU A CA 1
ATOM 2162 C C . LEU A 1 276 ? -0.246 5.787 0.866 1.00 98.62 276 LEU A C 1
ATOM 2164 O O . LEU A 1 276 ? 0.504 6.189 1.768 1.00 98.62 276 LEU A O 1
ATOM 2168 N N . GLY A 1 277 ? 0.029 5.930 -0.430 1.00 98.06 277 GLY A N 1
ATOM 2169 C CA . GLY A 1 277 ? 1.133 6.716 -0.966 1.00 98.06 277 GLY A CA 1
ATOM 2170 C C . GLY A 1 277 ? 1.199 8.097 -0.319 1.00 98.06 277 GLY A C 1
ATOM 2171 O O . GLY A 1 277 ? 0.202 8.811 -0.181 1.00 98.06 277 GLY A O 1
ATOM 2172 N N . ALA A 1 278 ? 2.384 8.456 0.169 1.00 98.44 278 ALA A N 1
ATOM 2173 C CA . ALA A 1 278 ? 2.616 9.686 0.920 1.00 98.44 278 ALA A CA 1
ATOM 2174 C C . ALA A 1 278 ? 3.158 10.832 0.049 1.00 98.44 278 ALA A C 1
ATOM 2176 O O . ALA A 1 278 ? 3.516 11.882 0.581 1.00 98.44 278 ALA A O 1
ATOM 2177 N N . ASP A 1 279 ? 3.213 10.655 -1.267 1.00 97.06 279 ASP A N 1
ATOM 2178 C CA . ASP A 1 279 ? 3.580 11.686 -2.243 1.00 97.06 279 ASP A CA 1
ATOM 2179 C C . ASP A 1 279 ? 2.454 12.690 -2.533 1.00 97.06 279 ASP A C 1
ATOM 2181 O O . ASP A 1 279 ? 2.691 13.748 -3.112 1.00 97.06 279 ASP A O 1
ATOM 2185 N N . THR A 1 280 ? 1.248 12.439 -2.020 1.00 97.50 280 THR A N 1
ATOM 2186 C CA . THR A 1 280 ? 0.174 13.443 -1.934 1.00 97.50 280 THR A CA 1
ATOM 2187 C C . THR A 1 280 ? 0.448 14.541 -0.895 1.00 97.50 280 THR A C 1
ATOM 2189 O O . THR A 1 280 ? -0.188 15.601 -0.913 1.00 97.50 280 THR A O 1
ATOM 2192 N N . ILE A 1 281 ? 1.368 14.296 0.046 1.00 98.19 281 ILE A N 1
ATOM 2193 C CA . ILE A 1 281 ? 1.610 15.161 1.203 1.00 98.19 281 ILE A CA 1
ATOM 2194 C C . ILE A 1 281 ? 2.372 16.425 0.800 1.00 98.19 281 ILE A C 1
ATOM 2196 O O . ILE A 1 281 ? 3.376 16.387 0.091 1.00 98.19 281 ILE A O 1
ATOM 2200 N N . ALA A 1 282 ? 1.941 17.564 1.342 1.00 97.38 282 ALA A N 1
ATOM 2201 C CA . ALA A 1 282 ? 2.583 18.851 1.122 1.00 97.38 282 ALA A CA 1
ATOM 2202 C C . ALA A 1 282 ? 4.099 18.805 1.405 1.00 97.38 282 ALA A C 1
ATOM 2204 O O . ALA A 1 282 ? 4.563 18.323 2.447 1.00 97.38 282 ALA A O 1
ATOM 2205 N N . GLY A 1 283 ? 4.878 19.366 0.478 1.00 93.31 283 GLY A N 1
ATOM 2206 C CA . GLY A 1 283 ? 6.341 19.371 0.538 1.00 93.31 283 GLY A CA 1
ATOM 2207 C C . GLY A 1 283 ? 7.003 18.103 -0.004 1.00 93.31 283 GLY A C 1
ATOM 2208 O O . GLY A 1 283 ? 8.217 17.953 0.167 1.00 93.31 283 GLY A O 1
ATOM 2209 N N . ASP A 1 284 ? 6.242 17.200 -0.624 1.00 96.38 284 ASP A N 1
ATOM 2210 C CA . ASP A 1 284 ? 6.800 16.150 -1.469 1.00 96.38 284 ASP A CA 1
ATOM 2211 C C . ASP A 1 284 ? 7.425 16.736 -2.759 1.00 96.38 284 ASP A C 1
ATOM 2213 O O . ASP A 1 284 ? 6.870 17.687 -3.322 1.00 96.38 284 ASP A O 1
ATOM 2217 N N . PRO A 1 285 ? 8.574 16.213 -3.237 1.00 93.69 285 PRO A N 1
ATOM 2218 C CA . PRO A 1 285 ? 9.193 16.609 -4.504 1.00 93.69 285 PRO A CA 1
ATOM 2219 C C . PRO A 1 285 ? 8.281 16.540 -5.732 1.00 93.69 285 PRO A C 1
ATOM 2221 O O . PRO A 1 285 ? 8.531 17.279 -6.683 1.00 93.69 285 PRO A O 1
ATOM 2224 N N . MET A 1 286 ? 7.228 15.714 -5.713 1.00 88.94 286 MET A N 1
ATOM 2225 C CA . MET A 1 286 ? 6.248 15.654 -6.804 1.00 88.94 286 MET A CA 1
ATOM 2226 C C . MET A 1 286 ? 5.457 16.961 -6.974 1.00 88.94 286 MET A C 1
ATOM 2228 O O . MET A 1 286 ? 4.946 17.229 -8.056 1.00 88.94 286 MET A O 1
ATOM 2232 N N . CYS A 1 287 ? 5.404 17.807 -5.935 1.00 89.44 287 CYS A N 1
ATOM 2233 C CA . CYS A 1 287 ? 4.949 19.200 -6.002 1.00 89.44 287 CYS A CA 1
ATOM 2234 C C . CYS A 1 287 ? 3.545 19.409 -6.618 1.00 89.44 287 CYS A C 1
ATOM 2236 O O . CYS A 1 287 ? 3.298 20.420 -7.272 1.00 89.44 287 CYS A O 1
ATOM 2238 N N . SER A 1 288 ? 2.621 18.468 -6.396 1.00 93.19 288 SER A N 1
ATOM 2239 C CA . SER A 1 288 ? 1.256 18.523 -6.940 1.00 93.19 288 SER A CA 1
ATOM 2240 C C . SER A 1 288 ? 0.210 18.804 -5.853 1.00 93.19 288 SER A C 1
ATOM 2242 O O . SER A 1 288 ? -0.309 19.919 -5.752 1.00 93.19 288 SER A O 1
ATOM 2244 N N . PHE A 1 289 ? -0.113 17.828 -5.002 1.00 96.88 289 PHE A N 1
ATOM 2245 C CA . PHE A 1 289 ? -1.130 17.994 -3.958 1.00 96.88 289 PHE A CA 1
ATOM 2246 C C . PHE A 1 289 ? -0.613 18.772 -2.736 1.00 96.88 289 PHE A C 1
ATOM 2248 O O . PHE A 1 289 ? 0.586 18.945 -2.522 1.00 96.88 289 PHE A O 1
ATOM 2255 N N . ASN A 1 290 ? -1.548 19.261 -1.916 1.00 97.00 290 ASN A N 1
ATOM 2256 C CA . ASN A 1 290 ? -1.270 20.002 -0.684 1.00 97.00 290 ASN A CA 1
ATOM 2257 C C . ASN A 1 290 ? -1.966 19.342 0.520 1.00 97.00 290 ASN A C 1
ATOM 2259 O O . ASN A 1 290 ? -2.625 20.007 1.326 1.00 97.00 290 ASN A O 1
ATOM 2263 N N . MET A 1 291 ? -1.857 18.014 0.609 1.00 98.44 291 MET A N 1
ATOM 2264 C CA . MET A 1 291 ? -2.482 17.220 1.665 1.00 98.44 291 MET A CA 1
ATOM 2265 C C . MET A 1 291 ? -1.650 17.214 2.944 1.00 98.44 291 MET A C 1
ATOM 2267 O O . MET A 1 291 ? -0.428 17.385 2.934 1.00 98.44 291 MET A O 1
ATOM 2271 N N . THR A 1 292 ? -2.309 16.933 4.062 1.00 98.56 292 THR A N 1
ATOM 2272 C CA . THR A 1 292 ? -1.656 16.548 5.312 1.00 98.56 292 THR A CA 1
ATOM 2273 C C . THR A 1 292 ? -2.014 15.106 5.683 1.00 98.56 292 THR A C 1
ATOM 2275 O O . THR A 1 292 ? -3.034 14.572 5.230 1.00 98.56 292 THR A O 1
ATOM 2278 N N . PRO A 1 293 ? -1.235 14.457 6.573 1.00 98.56 293 PRO A N 1
ATOM 2279 C CA . PRO A 1 293 ? -1.591 13.135 7.082 1.00 98.56 293 PRO A CA 1
ATOM 2280 C C . PRO A 1 293 ? -2.974 13.083 7.742 1.00 98.56 293 PRO A C 1
ATOM 2282 O O . PRO A 1 293 ? -3.578 12.016 7.801 1.00 98.56 293 PRO A O 1
ATOM 2285 N N . VAL A 1 294 ? -3.502 14.219 8.219 1.00 98.50 294 VAL A N 1
ATOM 2286 C CA . VAL A 1 294 ? -4.839 14.298 8.821 1.00 98.50 294 VAL A CA 1
ATOM 2287 C C . VAL A 1 294 ? -5.924 14.033 7.776 1.00 98.50 294 VAL A C 1
ATOM 2289 O O . VAL A 1 294 ? -6.836 13.253 8.053 1.00 98.50 294 VAL A O 1
ATOM 2292 N N . GLY A 1 295 ? -5.819 14.620 6.579 1.00 98.31 295 GLY A N 1
ATOM 2293 C CA . GLY A 1 295 ? -6.758 14.385 5.477 1.00 98.31 295 GLY A CA 1
ATOM 2294 C C . GLY A 1 295 ? -6.782 12.920 5.036 1.00 98.31 295 GLY A C 1
ATOM 2295 O O . GLY A 1 295 ? -7.848 12.302 4.975 1.00 98.31 295 GLY A O 1
ATOM 2296 N N . ILE A 1 296 ? -5.604 12.323 4.840 1.00 98.56 296 ILE A N 1
ATOM 2297 C CA . ILE A 1 296 ? -5.474 10.889 4.523 1.00 98.56 296 ILE A CA 1
ATOM 2298 C C . ILE A 1 296 ? -5.987 10.021 5.684 1.00 98.56 296 ILE A C 1
ATOM 2300 O O . ILE A 1 296 ? -6.703 9.043 5.475 1.00 98.56 296 ILE A O 1
ATOM 2304 N N . GLY A 1 297 ? -5.722 10.422 6.930 1.00 98.69 297 GLY A N 1
ATOM 2305 C CA . GLY A 1 297 ? -6.216 9.750 8.131 1.00 98.69 297 GLY A CA 1
ATOM 2306 C C . GLY A 1 297 ? -7.739 9.751 8.262 1.00 98.69 297 GLY A C 1
ATOM 2307 O O . GLY A 1 297 ? -8.298 8.791 8.796 1.00 98.69 297 GLY A O 1
ATOM 2308 N N . LYS A 1 298 ? -8.432 10.781 7.754 1.00 98.69 298 LYS A N 1
ATOM 2309 C CA . LYS A 1 298 ? -9.900 10.774 7.648 1.00 98.69 298 LYS A CA 1
ATOM 2310 C C . LYS A 1 298 ? -10.373 9.700 6.661 1.00 98.69 298 LYS A C 1
ATOM 2312 O O . LYS A 1 298 ? -11.265 8.931 7.011 1.00 98.69 298 LYS A O 1
ATOM 2317 N N . CYS A 1 299 ? -9.734 9.588 5.493 1.00 98.62 299 CYS A N 1
ATOM 2318 C CA . CYS A 1 299 ? -10.044 8.556 4.493 1.00 98.62 299 CYS A CA 1
ATOM 2319 C C . CYS A 1 299 ? -9.809 7.142 5.055 1.00 98.62 299 CYS A C 1
ATOM 2321 O O . CYS A 1 299 ? -10.689 6.286 4.990 1.00 98.62 299 CYS A O 1
ATOM 2323 N N . LEU A 1 300 ? -8.663 6.926 5.708 1.00 98.75 300 LEU A N 1
ATOM 2324 C CA . LEU A 1 300 ? -8.341 5.674 6.396 1.00 98.75 300 LEU A CA 1
ATOM 2325 C C . LEU A 1 300 ? -9.390 5.321 7.460 1.00 98.75 300 LEU A C 1
ATOM 2327 O O . LEU A 1 300 ? -9.904 4.205 7.474 1.00 98.75 300 LEU A O 1
ATOM 2331 N N . ARG A 1 301 ? -9.763 6.271 8.328 1.00 98.62 301 ARG A N 1
ATOM 2332 C CA . ARG A 1 301 ? -10.794 6.048 9.355 1.00 98.62 301 ARG A CA 1
ATOM 2333 C C . ARG A 1 301 ? -12.149 5.683 8.739 1.00 98.62 301 ARG A C 1
ATOM 2335 O O . ARG A 1 301 ? -12.823 4.799 9.263 1.00 98.62 301 ARG A O 1
ATOM 2342 N N . TYR A 1 302 ? -12.517 6.319 7.625 1.00 98.75 302 TYR A N 1
ATOM 2343 C CA . TYR A 1 302 ? -13.751 6.032 6.891 1.00 98.75 302 TYR A CA 1
ATOM 2344 C C . TYR A 1 302 ? -13.790 4.611 6.305 1.00 98.75 302 TYR A C 1
ATOM 2346 O O . TYR A 1 302 ? -14.856 4.004 6.239 1.00 98.75 302 TYR A O 1
ATOM 2354 N N . VAL A 1 303 ? -12.642 4.048 5.925 1.00 98.44 303 VAL A N 1
ATOM 2355 C CA . VAL A 1 303 ? -12.545 2.640 5.509 1.00 98.44 303 VAL A CA 1
ATOM 2356 C C . VAL A 1 303 ? -12.601 1.704 6.723 1.00 98.44 303 VAL A C 1
ATOM 2358 O O . VAL A 1 303 ? -13.318 0.703 6.713 1.00 98.44 303 VAL A O 1
ATOM 2361 N N . LEU A 1 304 ? -11.878 2.030 7.801 1.00 98.19 304 LEU A N 1
ATOM 2362 C CA . LEU A 1 304 ? -11.773 1.169 8.986 1.00 98.19 304 LEU A CA 1
ATOM 2363 C C . LEU A 1 304 ? -13.101 0.988 9.740 1.00 98.19 304 LEU A C 1
ATOM 2365 O O . LEU A 1 304 ? -13.322 -0.082 10.312 1.00 98.19 304 LEU A O 1
ATOM 2369 N N . GLN A 1 305 ? -14.013 1.967 9.706 1.00 97.75 305 GLN A N 1
ATOM 2370 C CA . GLN A 1 305 ? -15.355 1.828 10.306 1.00 97.75 305 GLN A CA 1
ATOM 2371 C C . GLN A 1 305 ? -16.188 0.688 9.694 1.00 97.75 305 GLN A C 1
ATOM 2373 O O . GLN A 1 305 ? -17.128 0.220 10.330 1.00 97.75 305 GLN A O 1
ATOM 2378 N N . TRP A 1 306 ? -15.854 0.195 8.494 1.00 98.19 306 TRP A N 1
ATOM 2379 C CA . TRP A 1 306 ? -16.538 -0.957 7.898 1.00 98.19 306 TRP A CA 1
ATOM 2380 C C . TRP A 1 306 ? -16.177 -2.291 8.571 1.00 98.19 306 TRP A C 1
ATOM 2382 O O . TRP A 1 306 ? -16.821 -3.304 8.300 1.00 98.19 306 TRP A O 1
ATOM 2392 N N . GLN A 1 307 ? -15.145 -2.316 9.426 1.00 97.56 307 GLN A N 1
ATOM 2393 C CA . GLN A 1 307 ? -14.688 -3.492 10.188 1.00 97.56 307 GLN A CA 1
ATOM 2394 C C . GLN A 1 307 ? -14.374 -4.738 9.325 1.00 97.56 307 GLN A C 1
ATOM 2396 O O . GLN A 1 307 ? -14.431 -5.896 9.780 1.00 97.56 307 GLN A O 1
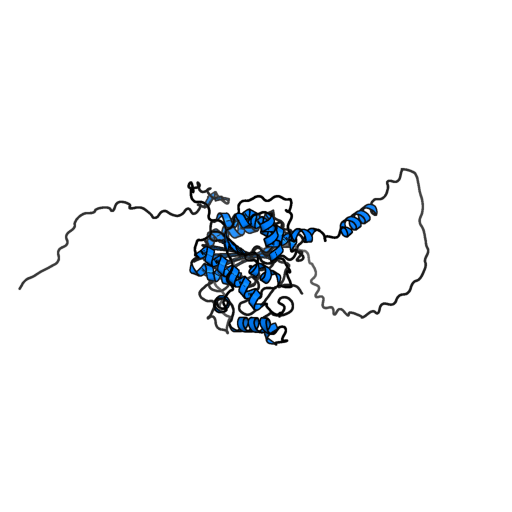ATOM 2401 N N . LEU A 1 308 ? -14.011 -4.500 8.061 1.00 98.19 308 LEU A N 1
ATOM 2402 C CA . LEU A 1 308 ? -13.559 -5.515 7.115 1.00 98.19 308 LEU A CA 1
ATOM 2403 C C . LEU A 1 308 ? -12.081 -5.851 7.330 1.00 98.19 308 LEU A C 1
ATOM 2405 O O . LEU A 1 308 ? -11.310 -5.052 7.862 1.00 98.19 308 LEU A O 1
ATOM 2409 N N . ALA A 1 309 ? -11.679 -7.043 6.883 1.00 98.69 309 ALA A N 1
ATOM 2410 C CA . ALA A 1 309 ? -10.266 -7.389 6.783 1.00 98.69 309 ALA A CA 1
ATOM 2411 C C . ALA A 1 309 ? -9.566 -6.379 5.859 1.00 98.69 309 ALA A C 1
ATOM 2413 O O . ALA A 1 309 ? -9.918 -6.296 4.684 1.00 98.69 309 ALA A O 1
ATOM 2414 N N . THR A 1 310 ? -8.621 -5.609 6.395 1.00 98.88 310 THR A N 1
ATOM 2415 C CA . THR A 1 310 ? -7.991 -4.475 5.710 1.00 98.88 310 THR A CA 1
ATOM 2416 C C . THR A 1 310 ? -6.477 -4.652 5.675 1.00 98.88 310 THR A C 1
ATOM 2418 O O . THR A 1 310 ? -5.811 -4.682 6.712 1.00 98.88 310 THR A O 1
ATOM 2421 N N . LEU A 1 311 ? -5.935 -4.776 4.470 1.00 98.94 311 LEU A N 1
ATOM 2422 C CA . LEU A 1 311 ? -4.504 -4.782 4.198 1.00 98.94 311 LEU A CA 1
ATOM 2423 C C . LEU A 1 311 ? -4.064 -3.352 3.882 1.00 98.94 311 LEU A C 1
ATOM 2425 O O . LEU A 1 311 ? -4.546 -2.770 2.917 1.00 98.94 311 LEU A O 1
ATOM 2429 N N . VAL A 1 312 ? -3.178 -2.792 4.697 1.00 98.94 312 VAL A N 1
ATOM 2430 C CA . VAL A 1 312 ? -2.670 -1.425 4.554 1.00 98.94 312 VAL A CA 1
ATOM 2431 C C . VAL A 1 312 ? -1.269 -1.470 3.965 1.00 98.94 312 VAL A C 1
ATOM 2433 O O . VAL A 1 312 ? -0.394 -2.147 4.513 1.00 98.94 312 VAL A O 1
ATOM 2436 N N . LEU A 1 313 ? -1.068 -0.741 2.873 1.00 98.94 313 LEU A N 1
ATOM 2437 C CA . LEU A 1 313 ? 0.197 -0.633 2.155 1.00 98.94 313 LEU A CA 1
ATOM 2438 C C . LEU A 1 313 ? 0.700 0.816 2.155 1.00 98.94 313 LEU A C 1
ATOM 2440 O O . LEU A 1 313 ? -0.065 1.746 2.415 1.00 98.94 313 LEU A O 1
ATOM 2444 N N . GLY A 1 314 ? 1.994 0.986 1.888 1.00 98.62 314 GLY A N 1
ATOM 2445 C CA . GLY A 1 314 ? 2.606 2.289 1.646 1.00 98.62 314 GLY A CA 1
ATOM 2446 C C . GLY A 1 314 ? 2.381 2.740 0.208 1.00 98.62 314 GLY A C 1
ATOM 2447 O O . GLY A 1 314 ? 1.235 2.921 -0.196 1.00 98.62 314 GLY A O 1
ATOM 2448 N N . GLY A 1 315 ? 3.477 2.918 -0.534 1.00 96.56 315 GLY A N 1
ATOM 2449 C CA . GLY A 1 315 ? 3.479 3.439 -1.902 1.00 96.56 315 GLY A CA 1
ATOM 2450 C C . GLY A 1 315 ? 4.582 4.463 -2.161 1.00 96.56 315 GLY A C 1
ATOM 2451 O O . GLY A 1 315 ? 5.687 4.372 -1.592 1.00 96.56 315 GLY A O 1
ATOM 2452 N N . GLY A 1 316 ? 4.256 5.465 -2.982 1.00 95.31 316 GLY A N 1
ATOM 2453 C CA . GLY A 1 316 ? 5.048 6.671 -3.198 1.00 95.31 316 GLY A CA 1
ATOM 2454 C C . GLY A 1 316 ? 5.251 7.494 -1.919 1.00 95.31 316 GLY A C 1
ATOM 2455 O O . GLY A 1 316 ? 4.699 7.204 -0.853 1.00 95.31 316 GLY A O 1
ATOM 2456 N N . GLY A 1 317 ? 6.126 8.495 -1.990 1.00 96.31 317 GLY A N 1
ATOM 2457 C CA . GLY A 1 317 ? 6.504 9.341 -0.854 1.00 96.31 317 GLY A CA 1
ATOM 2458 C C . GLY A 1 317 ? 8.007 9.575 -0.828 1.00 96.31 317 GLY A C 1
ATOM 2459 O O . GLY A 1 317 ? 8.781 8.722 -0.371 1.00 96.31 317 GLY A O 1
ATOM 2460 N N . TYR A 1 318 ? 8.406 10.738 -1.333 1.00 94.88 318 TYR A N 1
ATOM 2461 C CA . TYR A 1 318 ? 9.777 11.070 -1.716 1.00 94.88 318 TYR A CA 1
ATOM 2462 C C . TYR A 1 318 ? 10.359 12.187 -0.842 1.00 94.88 318 TYR A C 1
ATOM 2464 O O . TYR A 1 318 ? 11.577 12.292 -0.688 1.00 94.88 318 TYR A O 1
ATOM 2472 N N . ASN A 1 319 ? 9.516 12.945 -0.130 1.00 95.31 319 ASN A N 1
ATOM 2473 C CA . ASN A 1 319 ? 9.943 13.583 1.113 1.00 95.31 319 ASN A CA 1
ATOM 2474 C C . ASN A 1 319 ? 9.955 12.534 2.228 1.00 95.31 319 ASN A C 1
ATOM 2476 O O . ASN A 1 319 ? 8.953 12.288 2.907 1.00 95.31 319 ASN A O 1
ATOM 2480 N N . LEU A 1 320 ? 11.116 11.910 2.419 1.00 94.88 320 LEU A N 1
ATOM 2481 C CA . LEU A 1 320 ? 11.261 10.750 3.294 1.00 94.88 320 LEU A CA 1
ATOM 2482 C C . LEU A 1 320 ? 10.790 11.045 4.733 1.00 94.88 320 LEU A C 1
ATOM 2484 O O . LEU A 1 320 ? 10.076 10.247 5.339 1.00 94.88 320 LEU A O 1
ATOM 2488 N N . ALA A 1 321 ? 11.140 12.214 5.281 1.00 94.81 321 ALA A N 1
ATOM 2489 C CA . ALA A 1 321 ? 10.769 12.577 6.647 1.00 94.81 321 ALA A CA 1
ATOM 2490 C C . ALA A 1 321 ? 9.258 12.837 6.783 1.00 94.81 321 ALA A C 1
ATOM 2492 O O . ALA A 1 321 ? 8.657 12.464 7.792 1.00 94.81 321 ALA A O 1
ATOM 2493 N N . ASN A 1 322 ? 8.625 13.464 5.786 1.00 96.38 322 ASN A N 1
ATOM 2494 C CA . ASN A 1 322 ? 7.168 13.629 5.768 1.00 96.38 322 ASN A CA 1
ATOM 2495 C C . ASN A 1 322 ? 6.445 12.297 5.568 1.00 96.38 322 ASN A C 1
ATOM 2497 O O . ASN A 1 322 ? 5.421 12.080 6.210 1.00 96.38 322 ASN A O 1
ATOM 2501 N N . THR A 1 323 ? 7.015 11.384 4.786 1.00 98.06 323 THR A N 1
ATOM 2502 C CA . THR A 1 323 ? 6.495 10.022 4.620 1.00 98.06 323 THR A CA 1
ATOM 2503 C C . THR A 1 323 ? 6.509 9.265 5.948 1.00 98.06 323 THR A C 1
ATOM 2505 O O . THR A 1 323 ? 5.478 8.749 6.377 1.00 98.06 323 THR A O 1
ATOM 2508 N N . ALA A 1 324 ? 7.629 9.302 6.682 1.00 97.88 324 ALA A N 1
ATOM 2509 C CA . ALA A 1 324 ? 7.716 8.713 8.018 1.00 97.88 324 ALA A CA 1
ATOM 2510 C C . ALA A 1 324 ? 6.690 9.317 8.990 1.00 97.88 324 ALA A C 1
ATOM 2512 O O . ALA A 1 324 ? 6.006 8.576 9.703 1.00 97.88 324 ALA A O 1
ATOM 2513 N N . ARG A 1 325 ? 6.522 10.651 8.990 1.00 98.25 325 ARG A N 1
ATOM 2514 C CA . ARG A 1 325 ? 5.476 11.332 9.779 1.00 98.25 325 ARG A CA 1
ATOM 2515 C C . ARG A 1 325 ? 4.077 10.859 9.389 1.00 98.25 325 ARG A C 1
ATOM 2517 O O . ARG A 1 325 ? 3.276 10.584 10.278 1.00 98.25 325 ARG A O 1
ATOM 2524 N N . CYS A 1 326 ? 3.799 10.765 8.089 1.00 98.69 326 CYS A N 1
ATOM 2525 C CA . CYS A 1 326 ? 2.508 10.354 7.556 1.00 98.69 326 CYS A CA 1
ATOM 2526 C C . CYS A 1 326 ? 2.150 8.945 8.026 1.00 98.69 326 CYS A C 1
ATOM 2528 O O . CYS A 1 326 ? 1.177 8.765 8.753 1.00 98.69 326 CYS A O 1
ATOM 2530 N N . TRP A 1 327 ? 2.981 7.952 7.718 1.00 98.81 327 TRP A N 1
ATOM 2531 C CA . TRP A 1 327 ? 2.692 6.559 8.054 1.00 98.81 327 TRP A CA 1
ATOM 2532 C C . TRP A 1 327 ? 2.729 6.280 9.562 1.00 98.81 327 TRP A C 1
ATOM 2534 O O . TRP A 1 327 ? 1.934 5.478 10.056 1.00 98.81 327 TRP A O 1
ATOM 2544 N N . THR A 1 328 ? 3.548 7.001 10.338 1.00 98.81 328 THR A N 1
ATOM 2545 C CA . THR A 1 328 ? 3.482 6.936 11.811 1.00 98.81 328 THR A CA 1
ATOM 2546 C C . THR A 1 328 ? 2.155 7.486 12.334 1.00 98.81 328 THR A C 1
ATOM 2548 O O . THR A 1 328 ? 1.509 6.847 13.167 1.00 98.81 328 THR A O 1
ATOM 2551 N N . TYR A 1 329 ? 1.705 8.637 11.823 1.00 98.81 329 TYR A N 1
ATOM 2552 C CA . TYR A 1 329 ? 0.405 9.209 12.175 1.00 98.81 329 TYR A CA 1
ATOM 2553 C C . TYR A 1 329 ? -0.744 8.258 11.817 1.00 98.81 329 TYR A C 1
ATOM 2555 O O . TYR A 1 329 ? -1.603 7.992 12.657 1.00 98.81 329 TYR A O 1
ATOM 2563 N N . LEU A 1 330 ? -0.731 7.689 10.610 1.00 98.88 330 LEU A N 1
ATOM 2564 C CA . LEU A 1 330 ? -1.748 6.742 10.148 1.00 98.88 330 LEU A CA 1
ATOM 2565 C C . LEU A 1 330 ? -1.737 5.440 10.963 1.00 98.88 330 LEU A C 1
ATOM 2567 O O . LEU A 1 330 ? -2.799 4.907 11.275 1.00 98.88 330 LEU A O 1
ATOM 2571 N N . THR A 1 331 ? -0.566 4.982 11.415 1.00 98.88 331 THR A N 1
ATOM 2572 C CA . THR A 1 331 ? -0.459 3.885 12.395 1.00 98.88 331 THR A CA 1
ATOM 2573 C C . THR A 1 331 ? -1.144 4.258 13.717 1.00 98.88 331 THR A C 1
ATOM 2575 O O . THR A 1 331 ? -1.879 3.451 14.285 1.00 98.88 331 THR A O 1
ATOM 2578 N N . GLY A 1 332 ? -0.977 5.499 14.186 1.00 98.56 332 GLY A N 1
ATOM 2579 C CA . GLY A 1 332 ? -1.722 6.039 15.327 1.00 98.56 332 GLY A CA 1
ATOM 2580 C C . GLY A 1 332 ? -3.239 6.031 15.106 1.00 98.56 332 GLY A C 1
ATOM 2581 O O . GLY A 1 332 ? -3.977 5.603 15.991 1.00 98.56 332 GLY A O 1
ATOM 2582 N N . VAL A 1 333 ? -3.708 6.410 13.910 1.00 98.56 333 VAL A N 1
ATOM 2583 C CA . VAL A 1 333 ? -5.135 6.352 13.534 1.00 98.56 333 VAL A CA 1
ATOM 2584 C C . VAL A 1 333 ? -5.674 4.921 13.596 1.00 98.56 333 VAL A C 1
ATOM 2586 O O . VAL A 1 333 ? -6.732 4.717 14.187 1.00 98.56 333 VAL A O 1
ATOM 2589 N N . ILE A 1 334 ? -4.941 3.938 13.060 1.00 98.62 334 ILE A N 1
ATOM 2590 C CA . ILE A 1 334 ? -5.315 2.510 13.115 1.00 98.62 334 ILE A CA 1
ATOM 2591 C C . ILE A 1 334 ? -5.454 2.029 14.566 1.00 98.62 334 ILE A C 1
ATOM 2593 O O . ILE A 1 334 ? -6.358 1.260 14.881 1.00 98.62 334 ILE A O 1
ATOM 2597 N N . LEU A 1 335 ? -4.579 2.500 15.458 1.00 98.25 335 LEU A N 1
ATOM 2598 C CA . LEU A 1 335 ? -4.578 2.151 16.881 1.00 98.25 335 LEU A CA 1
ATOM 2599 C C . LEU A 1 335 ? -5.551 2.989 17.733 1.00 98.25 335 LEU A C 1
ATOM 2601 O O . LEU A 1 335 ? -5.611 2.795 18.948 1.00 98.25 335 LEU A O 1
ATOM 2605 N N . GLY A 1 336 ? -6.271 3.950 17.143 1.00 97.31 336 GLY A N 1
ATOM 2606 C CA . GLY A 1 336 ? -7.121 4.881 17.893 1.00 97.31 336 GLY A CA 1
ATOM 2607 C C . GLY A 1 336 ? -6.334 5.768 18.869 1.00 97.31 336 GLY A C 1
ATOM 2608 O O . GLY A 1 336 ? -6.828 6.101 19.947 1.00 97.31 336 GLY A O 1
ATOM 2609 N N . LYS A 1 337 ? -5.088 6.123 18.531 1.00 96.50 337 LYS A N 1
ATOM 2610 C CA . LYS A 1 337 ? -4.193 6.939 19.360 1.00 96.50 337 LYS A CA 1
ATOM 2611 C C . LYS A 1 337 ? -3.967 8.322 18.764 1.00 96.50 337 LYS A C 1
ATOM 2613 O O . LYS A 1 337 ? -3.611 8.470 17.598 1.00 96.50 337 LYS A O 1
ATOM 2618 N N . THR A 1 338 ? -4.071 9.330 19.622 1.00 96.56 338 THR A N 1
ATOM 2619 C CA . THR A 1 338 ? -3.539 10.668 19.353 1.00 96.56 338 THR A CA 1
ATOM 2620 C C . THR A 1 338 ? -2.068 10.693 19.749 1.00 96.56 338 THR A C 1
ATOM 2622 O O . THR A 1 338 ? -1.723 10.344 20.878 1.00 96.56 338 THR A O 1
ATOM 2625 N N . LEU A 1 339 ? -1.199 11.088 18.822 1.00 95.06 339 LEU A N 1
ATOM 2626 C CA . LEU A 1 339 ? 0.243 11.173 19.047 1.00 95.06 339 LEU A CA 1
ATOM 2627 C C . LEU A 1 339 ? 0.642 12.590 19.477 1.00 95.06 339 LEU A C 1
ATOM 2629 O O . LEU A 1 339 ? -0.003 13.562 19.084 1.00 95.06 339 LEU A O 1
ATOM 2633 N N . SER A 1 340 ? 1.723 12.708 20.254 1.00 93.75 340 SER A N 1
ATOM 2634 C CA . SER A 1 340 ? 2.333 14.013 20.544 1.00 93.75 340 SER A CA 1
ATOM 2635 C C . SER A 1 340 ? 2.809 14.685 19.253 1.00 93.75 340 SER A C 1
ATOM 2637 O O . SER A 1 340 ? 3.354 14.022 18.369 1.00 93.75 340 SER A O 1
ATOM 2639 N N . SER A 1 341 ? 2.640 16.005 19.158 1.00 88.94 341 SER A N 1
ATOM 2640 C CA . SER A 1 341 ? 3.186 16.812 18.059 1.00 88.94 341 SER A CA 1
ATOM 2641 C C . SER A 1 341 ? 4.714 16.927 18.118 1.00 88.94 341 SER A C 1
ATOM 2643 O O . SER A 1 341 ? 5.363 17.158 17.093 1.00 88.94 341 SER A O 1
ATOM 2645 N N . GLU A 1 342 ? 5.299 16.748 19.302 1.00 89.94 342 GLU A N 1
ATOM 2646 C CA . GLU A 1 342 ? 6.742 16.664 19.491 1.00 89.94 342 GLU A CA 1
ATOM 2647 C C . GLU A 1 342 ? 7.231 15.292 19.022 1.00 89.94 342 GLU A C 1
ATOM 2649 O O . GLU A 1 342 ? 6.765 14.262 19.510 1.00 89.94 342 GLU A O 1
ATOM 2654 N N . ILE A 1 343 ? 8.159 15.279 18.057 1.00 91.44 343 ILE A N 1
ATOM 2655 C CA . ILE A 1 343 ? 8.784 14.035 17.601 1.00 91.44 343 ILE A CA 1
ATOM 2656 C C . ILE A 1 343 ? 9.761 13.565 18.682 1.00 91.44 343 ILE A C 1
ATOM 2658 O O . ILE A 1 343 ? 10.682 14.327 18.984 1.00 91.44 343 ILE A O 1
ATOM 2662 N N . PRO A 1 344 ? 9.601 12.343 19.224 1.00 89.44 344 PRO A N 1
ATOM 2663 C CA . PRO A 1 344 ? 10.527 11.798 20.204 1.00 89.44 344 PRO A CA 1
ATOM 2664 C C . PRO A 1 344 ? 11.921 11.585 19.607 1.00 89.44 344 PRO A C 1
ATOM 2666 O O . PRO A 1 344 ? 12.069 11.343 18.401 1.00 89.44 344 PRO A O 1
ATOM 2669 N N . ASP A 1 345 ? 12.936 11.629 20.464 1.00 84.62 345 ASP A N 1
ATOM 2670 C CA . ASP A 1 345 ? 14.313 11.327 20.082 1.00 84.62 345 ASP A CA 1
ATOM 2671 C C . ASP A 1 345 ? 14.426 9.892 19.546 1.00 84.62 345 ASP A C 1
ATOM 2673 O O . ASP A 1 345 ? 13.973 8.936 20.173 1.00 84.62 345 ASP A O 1
ATOM 2677 N N . HIS A 1 346 ? 15.019 9.749 18.361 1.00 85.00 346 HIS A N 1
ATOM 2678 C CA . HIS A 1 346 ? 15.286 8.475 17.690 1.00 85.00 346 HIS A CA 1
ATOM 2679 C C . HIS A 1 346 ? 16.359 8.669 16.609 1.00 85.00 346 HIS A C 1
ATOM 2681 O O . HIS A 1 346 ? 16.667 9.801 16.226 1.00 85.00 346 HIS A O 1
ATOM 2687 N N . GLU A 1 347 ? 16.918 7.578 16.082 1.00 73.75 347 GLU A N 1
ATOM 2688 C CA . GLU A 1 347 ? 18.011 7.624 15.094 1.00 73.75 347 GLU A CA 1
ATOM 2689 C C . GLU A 1 347 ? 17.663 8.456 13.839 1.00 73.75 347 GLU A C 1
ATOM 2691 O O . GLU A 1 347 ? 18.512 9.171 13.307 1.00 73.75 347 GLU A O 1
ATOM 2696 N N . GLY A 1 348 ? 16.392 8.461 13.421 1.00 59.44 348 GLY A N 1
ATOM 2697 C CA . GLY A 1 348 ? 15.879 9.248 12.291 1.00 59.44 348 GLY A CA 1
ATOM 2698 C C . GLY A 1 348 ? 15.755 10.765 12.527 1.00 59.44 348 GLY A C 1
ATOM 2699 O O . GLY A 1 348 ? 15.608 11.520 11.562 1.00 59.44 348 GLY A O 1
ATOM 2700 N N . VAL A 1 349 ? 15.872 11.266 13.769 1.00 54.41 349 VAL A N 1
ATOM 2701 C CA . VAL A 1 349 ? 15.811 12.717 14.069 1.00 54.41 349 VAL A CA 1
ATOM 2702 C C . VAL A 1 349 ? 16.954 13.486 13.411 1.00 54.41 349 VAL A C 1
ATOM 2704 O O . VAL A 1 349 ? 16.776 14.661 13.092 1.00 54.41 349 VAL A O 1
ATOM 2707 N N . GLN A 1 350 ? 18.097 12.853 13.123 1.00 49.12 350 GLN A N 1
ATOM 2708 C CA . GLN A 1 350 ? 19.224 13.539 12.477 1.00 49.12 350 GLN A CA 1
ATOM 2709 C C . GLN A 1 350 ? 18.874 14.097 11.083 1.00 49.12 350 GLN A C 1
ATOM 2711 O O . GLN A 1 350 ? 19.459 15.096 10.663 1.00 49.12 350 GLN A O 1
ATOM 2716 N N . ALA A 1 351 ? 17.841 13.567 10.413 1.00 48.84 351 ALA A N 1
ATOM 2717 C CA . ALA A 1 351 ? 17.318 14.133 9.166 1.00 48.84 351 ALA A CA 1
ATOM 2718 C C . ALA A 1 351 ? 16.667 15.526 9.343 1.00 48.84 351 ALA A C 1
ATOM 2720 O O . ALA A 1 351 ? 16.487 16.254 8.367 1.00 48.84 351 ALA A O 1
ATOM 2721 N N . ARG A 1 352 ? 16.335 15.945 10.577 1.00 47.59 352 ARG A N 1
ATOM 2722 C CA . ARG A 1 352 ? 15.799 17.287 10.884 1.00 47.59 352 ARG A CA 1
ATOM 2723 C C . ARG A 1 352 ? 16.857 18.399 10.876 1.00 47.59 352 ARG A C 1
ATOM 2725 O O . ARG A 1 352 ? 16.470 19.564 10.887 1.00 47.59 352 ARG A O 1
ATOM 2732 N N . VAL A 1 353 ? 18.156 18.090 10.849 1.00 36.22 353 VAL A N 1
ATOM 2733 C CA . VAL A 1 353 ? 19.216 19.108 11.033 1.00 36.22 353 VAL A CA 1
ATOM 2734 C C . VAL A 1 353 ? 19.707 19.732 9.711 1.00 36.22 353 VAL A C 1
ATOM 2736 O O . VAL A 1 353 ? 20.444 20.711 9.729 1.00 36.22 353 VAL A O 1
ATOM 2739 N N . LEU A 1 354 ? 19.244 19.256 8.550 1.00 34.53 354 LEU A N 1
ATOM 2740 C CA . LEU A 1 354 ? 19.702 19.730 7.232 1.00 34.53 354 LEU A CA 1
ATOM 2741 C C . LEU A 1 354 ? 18.590 20.336 6.357 1.00 34.53 354 LEU A C 1
ATOM 2743 O O . LEU A 1 354 ? 18.606 20.208 5.139 1.00 34.53 354 LEU A O 1
ATOM 2747 N N . VAL A 1 355 ? 17.652 21.077 6.955 1.00 32.28 355 VAL A N 1
ATOM 2748 C CA . VAL A 1 355 ? 17.016 22.188 6.223 1.00 32.28 355 VAL A CA 1
ATOM 2749 C C . VAL A 1 355 ? 17.896 23.412 6.473 1.00 32.28 355 VAL A C 1
ATOM 2751 O O . VAL A 1 355 ? 17.974 23.852 7.623 1.00 32.28 355 VAL A O 1
ATOM 2754 N N . PRO A 1 356 ? 18.610 23.957 5.470 1.00 36.72 356 PRO A N 1
ATOM 2755 C CA . PRO A 1 356 ? 19.590 24.997 5.721 1.00 36.72 356 PRO A CA 1
ATOM 2756 C C . PRO A 1 356 ? 18.939 26.218 6.372 1.00 36.72 356 PRO A C 1
ATOM 2758 O O . PRO A 1 356 ? 18.076 26.882 5.794 1.00 36.72 356 PRO A O 1
ATOM 2761 N N . VAL A 1 357 ? 19.458 26.580 7.543 1.00 38.72 357 VAL A N 1
ATOM 2762 C CA . VAL A 1 357 ? 19.309 27.896 8.187 1.00 38.72 357 VAL A CA 1
ATOM 2763 C C . VAL A 1 357 ? 19.536 29.054 7.185 1.00 38.72 357 VAL A C 1
ATOM 2765 O O . VAL A 1 357 ? 18.954 30.129 7.329 1.00 38.72 357 VAL A O 1
ATOM 2768 N N . LEU A 1 358 ? 20.247 28.794 6.080 1.00 37.19 358 LEU A N 1
ATOM 2769 C CA . LEU A 1 358 ? 20.478 29.706 4.956 1.00 37.19 358 LEU A CA 1
ATOM 2770 C C . LEU A 1 358 ? 19.210 30.256 4.274 1.00 37.19 358 LEU A C 1
ATOM 2772 O O . LEU A 1 358 ? 19.274 31.343 3.696 1.00 37.19 358 LEU A O 1
ATOM 2776 N N . GLN A 1 359 ? 18.061 29.571 4.316 1.00 40.97 359 GLN A N 1
ATOM 2777 C CA . GLN A 1 359 ? 16.851 30.067 3.635 1.00 40.97 359 GLN A CA 1
ATOM 2778 C C . GLN A 1 359 ? 16.039 31.035 4.509 1.00 40.97 359 GLN A C 1
ATOM 2780 O O . GLN A 1 359 ? 15.462 31.991 3.991 1.00 40.97 359 GLN A O 1
ATOM 2785 N N . ARG A 1 360 ? 16.077 30.872 5.842 1.00 42.47 360 ARG A N 1
ATOM 2786 C CA . ARG A 1 360 ? 15.482 31.834 6.789 1.00 42.47 360 ARG A CA 1
ATOM 2787 C C . ARG A 1 360 ? 16.285 33.132 6.883 1.00 42.47 360 ARG A C 1
ATOM 2789 O O . ARG A 1 360 ? 15.678 34.192 7.000 1.00 42.47 360 ARG A O 1
ATOM 2796 N N . GLU A 1 361 ? 17.612 33.071 6.769 1.00 43.50 361 GLU A N 1
ATOM 2797 C CA . GLU A 1 361 ? 18.458 34.274 6.725 1.00 43.50 361 GLU A CA 1
ATOM 2798 C C . GLU A 1 361 ? 18.343 35.019 5.389 1.00 43.50 361 GLU A C 1
ATOM 2800 O O . GLU A 1 361 ? 18.211 36.241 5.384 1.00 43.50 361 GLU A O 1
ATOM 2805 N N . LYS A 1 362 ? 18.269 34.310 4.250 1.00 41.69 362 LYS A N 1
ATOM 2806 C CA . LYS A 1 362 ? 18.013 34.951 2.945 1.00 41.69 362 LYS A CA 1
ATOM 2807 C C . LYS A 1 362 ? 16.631 35.608 2.859 1.00 41.69 362 LYS A C 1
ATOM 2809 O O . LYS A 1 362 ? 16.527 36.688 2.286 1.00 41.69 362 LYS A O 1
ATOM 2814 N N . LEU A 1 363 ? 15.591 35.008 3.448 1.00 45.66 363 LEU A N 1
ATOM 2815 C CA . LEU A 1 363 ? 14.245 35.599 3.489 1.00 45.66 363 LEU A CA 1
ATOM 2816 C C . LEU A 1 363 ? 14.137 36.774 4.476 1.00 45.66 363 LEU A C 1
ATOM 2818 O O . LEU A 1 363 ? 13.404 37.718 4.192 1.00 45.66 363 LEU A O 1
ATOM 2822 N N . ARG A 1 364 ? 14.893 36.771 5.585 1.00 44.59 364 ARG A N 1
ATOM 2823 C CA . ARG A 1 364 ? 15.035 37.951 6.462 1.00 44.59 364 ARG A CA 1
ATOM 2824 C C . ARG A 1 364 ? 15.726 39.111 5.742 1.00 44.59 364 ARG A C 1
ATOM 2826 O O . ARG A 1 364 ? 15.190 40.213 5.730 1.00 44.59 364 ARG A O 1
ATOM 2833 N N . ASN A 1 365 ? 16.826 38.829 5.043 1.00 42.28 365 ASN A N 1
ATOM 2834 C CA . ASN A 1 365 ? 17.602 39.841 4.319 1.00 42.28 365 ASN A CA 1
ATOM 2835 C C . ASN A 1 365 ? 16.884 40.406 3.078 1.00 42.28 365 ASN A C 1
ATOM 2837 O O . ASN A 1 365 ? 17.226 41.498 2.628 1.00 42.28 365 ASN A O 1
ATOM 2841 N N . LEU A 1 366 ? 15.905 39.689 2.507 1.00 43.50 366 LEU A N 1
ATOM 2842 C CA . LEU A 1 366 ? 15.048 40.228 1.441 1.00 43.50 366 LEU A CA 1
ATOM 2843 C C . LEU A 1 366 ? 13.933 41.128 1.992 1.00 43.50 366 LEU A C 1
ATOM 2845 O O . LEU A 1 366 ? 13.585 42.116 1.352 1.00 43.50 366 LEU A O 1
ATOM 2849 N N . LYS A 1 367 ? 13.399 40.810 3.178 1.00 42.19 367 LYS A N 1
ATOM 2850 C CA . LYS A 1 367 ? 12.347 41.604 3.830 1.00 42.19 367 LYS A CA 1
ATOM 2851 C C . LYS A 1 367 ? 12.884 42.939 4.353 1.00 42.19 367 LYS A C 1
ATOM 2853 O O . LYS A 1 367 ? 12.248 43.961 4.153 1.00 42.19 367 LYS A O 1
ATOM 2858 N N . GLU A 1 368 ? 14.105 42.950 4.890 1.00 42.44 368 GLU A N 1
ATOM 2859 C CA . GLU A 1 368 ? 14.795 44.176 5.334 1.00 42.44 368 GLU A CA 1
ATOM 2860 C C . GLU A 1 368 ? 15.256 45.089 4.179 1.00 42.44 368 GLU A C 1
ATOM 2862 O O . GLU A 1 368 ? 15.638 46.230 4.412 1.00 42.44 368 GLU A O 1
ATOM 2867 N N . ARG A 1 369 ? 15.206 44.621 2.921 1.00 45.25 369 ARG A N 1
ATOM 2868 C CA . ARG A 1 369 ? 15.549 45.416 1.724 1.00 45.25 369 ARG A CA 1
ATOM 2869 C C . ARG A 1 369 ? 14.339 45.987 0.978 1.00 45.25 369 ARG A C 1
ATOM 2871 O O . ARG A 1 369 ? 14.540 46.656 -0.033 1.00 45.25 369 ARG A O 1
ATOM 2878 N N . MET A 1 370 ? 13.111 45.716 1.429 1.00 38.38 370 MET A N 1
ATOM 2879 C CA . MET A 1 370 ? 11.878 46.130 0.738 1.00 38.38 370 MET A CA 1
ATOM 2880 C C . MET A 1 370 ? 10.966 47.065 1.545 1.00 38.38 370 MET A C 1
ATOM 2882 O O . MET A 1 370 ? 9.937 47.474 1.013 1.00 38.38 370 MET A O 1
ATOM 2886 N N . ASP A 1 371 ? 11.352 47.472 2.755 1.00 34.31 371 ASP A N 1
ATOM 2887 C CA . ASP A 1 371 ? 10.624 48.497 3.512 1.00 34.31 371 ASP A CA 1
ATOM 2888 C C . ASP A 1 371 ? 11.331 49.862 3.372 1.00 34.31 371 ASP A C 1
ATOM 2890 O O . ASP A 1 371 ? 12.477 50.003 3.804 1.00 34.31 371 ASP A O 1
ATOM 2894 N N . PRO A 1 372 ? 10.705 50.887 2.761 1.00 37.41 372 PRO A N 1
ATOM 2895 C CA . PRO A 1 372 ? 11.247 52.240 2.778 1.00 37.41 372 PRO A CA 1
ATOM 2896 C C . PRO A 1 372 ? 11.019 52.888 4.154 1.00 37.41 372 PRO A C 1
ATOM 2898 O O . PRO A 1 372 ? 9.908 52.854 4.687 1.00 37.41 372 PRO A O 1
ATOM 2901 N N . GLU A 1 373 ? 12.060 53.508 4.720 1.00 39.03 373 GLU A N 1
ATOM 2902 C CA . GLU A 1 373 ? 11.941 54.340 5.925 1.00 39.03 373 GLU A CA 1
ATOM 2903 C C . GLU A 1 373 ? 10.924 55.489 5.731 1.00 39.03 373 GLU A C 1
ATOM 2905 O O . GLU A 1 373 ? 10.800 56.041 4.630 1.00 39.03 373 GLU A O 1
ATOM 2910 N N . PRO A 1 374 ? 10.201 55.896 6.791 1.00 36.62 374 PRO A N 1
ATOM 2911 C CA . PRO A 1 374 ? 9.186 56.935 6.700 1.00 36.62 374 PRO A CA 1
ATOM 2912 C C . PRO A 1 374 ? 9.837 58.323 6.644 1.00 36.62 374 PRO A C 1
ATOM 2914 O O . PRO A 1 374 ? 10.346 58.832 7.643 1.00 36.62 374 PRO A O 1
ATOM 2917 N N . ASN A 1 375 ? 9.782 58.968 5.477 1.00 33.69 375 ASN A N 1
ATOM 2918 C CA . ASN A 1 375 ? 10.231 60.349 5.337 1.00 33.69 375 ASN A CA 1
ATOM 2919 C C . ASN A 1 375 ? 9.266 61.316 6.038 1.00 33.69 375 ASN A C 1
ATOM 2921 O O . ASN A 1 375 ? 8.054 61.310 5.808 1.00 33.69 375 ASN A O 1
ATOM 2925 N N . GLN A 1 376 ? 9.847 62.171 6.879 1.00 32.12 376 GLN A N 1
ATOM 2926 C CA . GLN A 1 376 ? 9.204 63.329 7.483 1.00 32.12 376 GLN A CA 1
ATOM 2927 C C . GLN A 1 376 ? 8.710 64.307 6.409 1.00 32.12 376 GLN A C 1
ATOM 2929 O O . GLN A 1 376 ? 9.308 64.474 5.348 1.00 32.12 376 GLN A O 1
ATOM 2934 N N . ALA A 1 377 ? 7.596 64.964 6.719 1.00 34.34 377 ALA A N 1
ATOM 2935 C CA . ALA A 1 377 ? 6.955 65.965 5.887 1.00 34.34 377 ALA A CA 1
ATOM 2936 C C . ALA A 1 377 ? 7.875 67.158 5.568 1.00 34.34 377 ALA A C 1
ATOM 2938 O O . ALA A 1 377 ? 8.485 67.735 6.466 1.00 34.34 377 ALA A O 1
ATOM 2939 N N . GLY A 1 378 ? 7.867 67.598 4.306 1.00 28.44 378 GLY A N 1
ATOM 2940 C CA . GLY A 1 378 ? 8.399 68.903 3.916 1.00 28.44 378 GLY A CA 1
ATOM 2941 C C . GLY A 1 378 ? 8.561 69.103 2.407 1.00 28.44 378 GLY A C 1
ATOM 2942 O O . GLY A 1 378 ? 9.538 68.648 1.838 1.00 28.44 378 GLY A O 1
ATOM 2943 N N . GLY A 1 379 ? 7.632 69.847 1.795 1.00 26.22 379 GLY A N 1
ATOM 2944 C CA . GLY A 1 379 ? 7.937 70.891 0.801 1.00 26.22 379 GLY A CA 1
ATOM 2945 C C . GLY A 1 379 ? 8.417 70.530 -0.619 1.00 26.22 379 GLY A C 1
ATOM 2946 O O . GLY A 1 379 ? 9.548 70.133 -0.827 1.00 26.22 379 GLY A O 1
ATOM 2947 N N . LEU A 1 380 ? 7.568 70.877 -1.596 1.00 26.59 380 LEU A N 1
ATOM 2948 C CA . LEU A 1 380 ? 7.875 71.550 -2.876 1.00 26.59 380 LEU A CA 1
ATOM 2949 C C . LEU A 1 380 ? 8.987 71.028 -3.843 1.00 26.59 380 LEU A C 1
ATOM 2951 O O . LEU A 1 380 ? 10.168 71.260 -3.635 1.00 26.59 380 LEU A O 1
ATOM 2955 N N . VAL A 1 381 ? 8.522 70.617 -5.040 1.00 27.56 381 VAL A N 1
ATOM 2956 C CA . VAL A 1 381 ? 8.817 71.210 -6.381 1.00 27.56 381 VAL A CA 1
ATOM 2957 C C . VAL A 1 381 ? 10.117 70.833 -7.159 1.00 27.56 381 VAL A C 1
ATOM 2959 O O . VAL A 1 381 ? 11.222 70.847 -6.644 1.00 27.56 381 VAL A O 1
ATOM 2962 N N . VAL A 1 382 ? 9.893 70.615 -8.476 1.00 27.12 382 VAL A N 1
ATOM 2963 C CA . VAL A 1 382 ? 10.744 70.501 -9.702 1.00 27.12 382 VAL A CA 1
ATOM 2964 C C . VAL A 1 382 ? 11.640 69.272 -9.971 1.00 27.12 382 VAL A C 1
ATOM 2966 O O . VAL A 1 382 ? 12.586 69.004 -9.250 1.00 27.12 382 VAL A O 1
ATOM 2969 N N . GLY A 1 383 ? 11.467 68.703 -11.179 1.00 24.80 383 GLY A N 1
ATOM 2970 C CA . GLY A 1 383 ? 12.567 68.609 -12.159 1.00 24.80 383 GLY A CA 1
ATOM 2971 C C . GLY A 1 383 ? 13.193 67.236 -12.433 1.00 24.80 383 GLY A C 1
ATOM 2972 O O . GLY A 1 383 ? 13.975 66.731 -11.642 1.00 24.80 383 GLY A O 1
ATOM 2973 N N . ALA A 1 384 ? 12.958 66.698 -13.637 1.00 26.83 384 ALA A N 1
ATOM 2974 C CA . ALA A 1 384 ? 13.960 65.893 -14.366 1.00 26.83 384 ALA A CA 1
ATOM 2975 C C . ALA A 1 384 ? 15.192 66.786 -14.716 1.00 26.83 384 ALA A C 1
ATOM 2977 O O . ALA A 1 384 ? 15.023 68.003 -14.585 1.00 26.83 384 ALA A O 1
ATOM 2978 N N . PRO A 1 385 ? 16.362 66.324 -15.246 1.00 43.88 385 PRO A N 1
ATOM 2979 C CA . PRO A 1 385 ? 16.650 65.042 -15.924 1.00 43.88 385 PRO A CA 1
ATOM 2980 C C . PRO A 1 385 ? 18.119 64.490 -15.794 1.00 43.88 385 PRO A C 1
ATOM 2982 O O . PRO A 1 385 ? 18.951 65.019 -15.067 1.00 43.88 385 PRO A O 1
ATOM 2985 N N . THR A 1 386 ? 18.439 63.476 -16.625 1.00 27.89 386 THR A N 1
ATOM 2986 C CA . THR A 1 386 ? 19.725 63.189 -17.338 1.00 27.89 386 THR A CA 1
ATOM 2987 C C . THR A 1 386 ? 20.955 62.495 -16.694 1.00 27.89 386 THR A C 1
ATOM 2989 O O . THR A 1 386 ? 21.500 62.976 -15.715 1.00 27.89 386 THR A O 1
ATOM 2992 N N . LEU A 1 387 ? 21.426 61.453 -17.430 1.00 26.14 387 LEU A N 1
ATOM 2993 C CA . LEU A 1 387 ? 22.801 60.983 -17.794 1.00 26.14 387 LEU A CA 1
ATOM 2994 C C . LEU A 1 387 ? 23.879 60.785 -16.688 1.00 26.14 387 LEU A C 1
ATOM 2996 O O . LEU A 1 387 ? 23.984 61.580 -15.775 1.00 26.14 387 LEU A O 1
ATOM 3000 N N . TRP A 1 388 ? 24.773 59.776 -16.704 1.00 25.23 388 TRP A N 1
ATOM 3001 C CA . TRP A 1 388 ? 25.662 59.310 -17.790 1.00 25.23 388 TRP A CA 1
ATOM 3002 C C . TRP A 1 388 ? 26.300 57.925 -17.478 1.00 25.23 388 TRP A C 1
ATOM 3004 O O . TRP A 1 388 ? 26.432 57.531 -16.323 1.00 25.23 388 TRP A O 1
ATOM 3014 N N . ALA A 1 389 ? 26.726 57.243 -18.550 1.00 26.34 389 ALA A N 1
ATOM 3015 C CA . ALA A 1 389 ? 27.580 56.047 -18.690 1.00 26.34 389 ALA A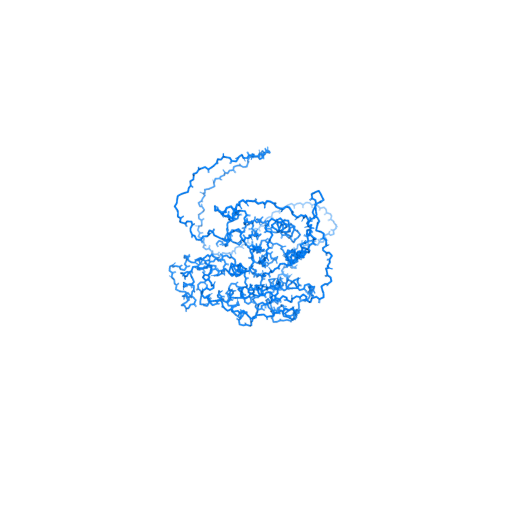 CA 1
ATOM 3016 C C . ALA A 1 389 ? 28.866 56.027 -17.822 1.00 26.34 389 ALA A C 1
ATOM 3018 O O . ALA A 1 389 ? 29.373 57.073 -17.443 1.00 26.34 389 ALA A O 1
ATOM 3019 N N . SER A 1 390 ? 29.515 54.905 -17.486 1.00 26.45 390 SER A N 1
ATOM 3020 C CA . SER A 1 390 ? 30.291 53.945 -18.313 1.00 26.45 390 SER A CA 1
ATOM 3021 C C . SER A 1 390 ? 31.187 53.172 -17.310 1.00 26.45 390 SER A C 1
ATOM 3023 O O . SER A 1 390 ? 31.581 53.740 -16.298 1.00 26.45 390 SER A O 1
ATOM 3025 N N . THR A 1 391 ? 31.462 51.872 -17.391 1.00 29.12 391 THR A N 1
ATOM 3026 C CA . THR A 1 391 ? 32.466 51.148 -18.203 1.00 29.12 391 THR A CA 1
ATOM 3027 C C . THR A 1 391 ? 32.351 49.676 -17.737 1.00 29.12 391 THR A C 1
ATOM 3029 O O . THR A 1 391 ? 32.082 49.429 -16.568 1.00 29.12 391 THR A O 1
ATOM 3032 N N . GLY A 1 392 ? 32.326 48.650 -18.590 1.00 24.84 392 GLY A N 1
ATOM 3033 C CA . GLY A 1 392 ? 33.475 48.115 -19.322 1.00 24.84 392 GLY A CA 1
ATOM 3034 C C . GLY A 1 392 ? 34.039 46.883 -18.593 1.00 24.84 392 GLY A C 1
ATOM 3035 O O . GLY A 1 392 ? 34.761 47.030 -17.618 1.00 24.84 392 GLY A O 1
ATOM 3036 N N . GLY A 1 393 ? 33.716 45.672 -19.062 1.00 25.05 393 GLY A N 1
ATOM 3037 C CA . GLY A 1 393 ? 34.237 44.421 -18.497 1.00 25.05 393 GLY A CA 1
ATOM 3038 C C . GLY A 1 393 ? 33.800 43.201 -19.303 1.00 25.05 393 GLY A C 1
ATOM 3039 O O . GLY A 1 393 ? 32.721 42.660 -19.100 1.00 25.05 393 GLY A O 1
ATOM 3040 N N . THR A 1 394 ? 34.631 42.818 -20.267 1.00 28.41 394 THR A N 1
ATOM 3041 C CA . THR A 1 394 ? 34.440 41.733 -21.235 1.00 28.41 394 THR A CA 1
ATOM 3042 C C . THR A 1 394 ? 34.646 40.346 -20.621 1.00 28.41 394 THR A C 1
ATOM 3044 O O . THR A 1 394 ? 35.687 40.097 -20.018 1.00 28.41 394 THR A O 1
ATOM 3047 N N . GLY A 1 395 ? 33.728 39.417 -20.892 1.00 27.69 395 GLY A N 1
ATOM 3048 C CA . GLY A 1 395 ? 33.909 37.978 -20.689 1.00 27.69 395 GLY A CA 1
ATOM 3049 C C . GLY A 1 395 ? 33.058 37.200 -21.693 1.00 27.69 395 GLY A C 1
ATOM 3050 O O . GLY A 1 395 ? 31.835 37.276 -21.650 1.00 27.69 395 GLY A O 1
ATOM 3051 N N . ARG A 1 396 ? 33.718 36.521 -22.639 1.00 26.11 396 ARG A N 1
ATOM 3052 C CA . ARG A 1 396 ? 33.113 35.647 -23.657 1.00 26.11 396 ARG A CA 1
ATOM 3053 C C . ARG A 1 396 ? 32.422 34.449 -23.000 1.00 26.11 396 ARG A C 1
ATOM 3055 O O . ARG A 1 396 ? 33.055 33.756 -22.211 1.00 26.11 396 ARG A O 1
ATOM 3062 N N . LEU A 1 397 ? 31.196 34.161 -23.426 1.00 28.17 397 LEU A N 1
ATOM 3063 C CA . LEU A 1 397 ? 30.602 32.827 -23.394 1.00 28.17 397 LEU A CA 1
ATOM 3064 C C . LEU A 1 397 ? 30.057 32.531 -24.792 1.00 28.17 397 LEU A C 1
ATOM 3066 O O . LEU A 1 397 ? 29.353 33.353 -25.382 1.00 28.17 397 LEU A O 1
ATOM 3070 N N . ASP A 1 398 ? 30.472 31.385 -25.321 1.00 28.02 398 ASP A N 1
ATOM 3071 C CA . ASP A 1 398 ? 30.112 30.876 -26.636 1.00 28.02 398 ASP A CA 1
ATOM 3072 C C . ASP A 1 398 ? 28.603 30.629 -26.734 1.00 28.02 398 ASP A C 1
ATOM 3074 O O . ASP A 1 398 ? 27.974 30.056 -25.845 1.00 28.02 398 ASP A O 1
ATOM 3078 N N . THR A 1 399 ? 28.024 31.085 -27.840 1.00 25.91 399 THR A N 1
ATOM 3079 C CA . THR A 1 399 ? 26.613 30.912 -28.182 1.00 25.91 399 THR A CA 1
ATOM 3080 C C . THR A 1 399 ? 26.489 29.754 -29.168 1.00 25.91 399 THR A C 1
ATOM 3082 O O . THR A 1 399 ? 27.031 29.811 -30.269 1.00 25.91 399 THR A O 1
ATOM 3085 N N . TYR A 1 400 ? 25.764 28.700 -28.787 1.00 26.86 400 TYR A N 1
ATOM 3086 C CA . TYR A 1 400 ? 25.215 27.728 -29.735 1.00 26.86 400 TYR A CA 1
ATOM 3087 C C . TYR A 1 400 ? 23.791 28.169 -30.112 1.00 26.86 400 TYR A C 1
ATOM 3089 O O . TYR A 1 400 ? 22.984 28.418 -29.213 1.00 26.86 400 TYR A O 1
ATOM 3097 N N . PRO A 1 401 ? 23.448 28.293 -31.407 1.00 28.98 401 PRO A N 1
ATOM 3098 C CA . PRO A 1 401 ? 22.112 28.698 -31.823 1.00 28.98 401 PRO A CA 1
ATOM 3099 C C . PRO A 1 401 ? 21.146 27.506 -31.778 1.00 28.98 401 PRO A C 1
ATOM 3101 O O . PRO A 1 401 ? 21.246 26.579 -32.579 1.00 28.98 401 PRO A O 1
ATOM 3104 N N . TYR A 1 402 ? 20.177 27.555 -30.865 1.00 25.02 402 TYR A N 1
ATOM 3105 C CA . TYR A 1 402 ? 18.974 26.726 -30.920 1.00 25.02 402 TYR A CA 1
ATOM 3106 C C . TYR A 1 402 ? 18.001 27.348 -31.931 1.00 25.02 402 TYR A C 1
ATOM 3108 O O . TYR A 1 402 ? 17.561 28.485 -31.753 1.00 25.02 402 TYR A O 1
ATOM 3116 N N . GLN A 1 403 ? 17.695 26.629 -33.012 1.00 26.64 403 GLN A N 1
ATOM 3117 C CA . GLN A 1 403 ? 16.620 26.989 -33.937 1.00 26.64 403 GLN A CA 1
ATOM 3118 C C . GLN A 1 403 ? 15.299 26.370 -33.454 1.00 26.64 403 GLN A C 1
ATOM 3120 O O . GLN A 1 403 ? 15.209 25.143 -33.403 1.00 26.64 403 GLN A O 1
ATOM 3125 N N . PRO A 1 404 ? 14.252 27.162 -33.165 1.00 28.84 404 PRO A N 1
ATOM 3126 C CA . PRO A 1 404 ? 12.904 26.637 -33.035 1.00 28.84 404 PRO A CA 1
ATOM 3127 C C . PRO A 1 404 ? 12.308 26.467 -34.436 1.00 28.84 404 PRO A C 1
ATOM 3129 O O . PRO A 1 404 ? 12.210 27.426 -35.201 1.00 28.84 404 PRO A O 1
ATOM 3132 N N . LYS A 1 405 ? 11.902 25.244 -34.790 1.00 27.41 405 LYS A N 1
ATOM 3133 C CA . LYS A 1 405 ? 10.971 25.046 -35.903 1.00 27.41 405 LYS A CA 1
ATOM 3134 C C . LYS A 1 405 ? 9.559 25.286 -35.389 1.00 27.41 405 LYS A C 1
ATOM 3136 O O . LYS A 1 405 ? 9.005 24.469 -34.662 1.00 27.41 405 LYS A O 1
ATOM 3141 N N . ASP A 1 406 ? 9.016 26.424 -35.797 1.00 27.45 406 ASP A N 1
ATOM 3142 C CA . ASP A 1 406 ? 7.602 26.749 -35.732 1.00 27.45 406 ASP A CA 1
ATOM 3143 C C . ASP A 1 406 ? 6.760 25.712 -36.485 1.00 27.45 406 ASP A C 1
ATOM 3145 O O . ASP A 1 406 ? 6.984 25.423 -37.662 1.00 27.45 406 ASP A O 1
ATOM 3149 N N . THR A 1 407 ? 5.703 25.229 -35.839 1.00 26.17 407 THR A N 1
ATOM 3150 C CA . THR A 1 407 ? 4.406 25.047 -36.503 1.00 26.17 407 THR A CA 1
ATOM 3151 C C . THR A 1 407 ? 3.308 25.337 -35.480 1.00 26.17 407 THR A C 1
ATOM 3153 O O . THR A 1 407 ? 2.659 24.444 -34.946 1.00 26.17 407 THR A O 1
ATOM 3156 N N . MET A 1 408 ? 3.130 26.625 -35.160 1.00 23.25 408 MET A N 1
ATOM 3157 C CA . MET A 1 408 ? 1.919 27.107 -34.497 1.00 23.25 408 MET A CA 1
ATOM 3158 C C . MET A 1 408 ? 0.734 26.952 -35.455 1.00 23.25 408 MET A C 1
ATOM 3160 O O . MET A 1 408 ? 0.610 27.707 -36.419 1.00 23.25 408 MET A O 1
ATOM 3164 N N . LEU A 1 409 ? -0.188 26.044 -35.149 1.00 23.84 409 LEU A N 1
ATOM 3165 C CA . LEU A 1 409 ? -1.583 26.232 -35.532 1.00 23.84 409 LEU A CA 1
ATOM 3166 C C . LEU A 1 409 ? -2.236 27.106 -34.457 1.00 23.84 409 LEU A C 1
ATOM 3168 O O . LEU A 1 409 ? -2.620 26.639 -33.388 1.00 23.84 409 LEU A O 1
ATOM 3172 N N . ARG A 1 410 ? -2.314 28.408 -34.753 1.00 22.73 410 ARG A N 1
ATOM 3173 C CA . ARG A 1 410 ? -3.233 29.343 -34.097 1.00 22.73 410 ARG A CA 1
ATOM 3174 C C . ARG A 1 410 ? -4.658 28.824 -34.288 1.00 22.73 410 ARG A C 1
ATOM 3176 O O . ARG A 1 410 ? -5.129 28.769 -35.420 1.00 22.73 410 ARG A O 1
ATOM 3183 N N . LEU A 1 411 ? -5.354 28.531 -33.195 1.00 23.70 411 LEU A N 1
ATOM 3184 C CA . LEU A 1 411 ? -6.810 28.604 -33.163 1.00 23.70 411 LEU A CA 1
ATOM 3185 C C . LEU A 1 411 ? -7.189 29.824 -32.332 1.00 23.70 411 LEU A C 1
ATOM 3187 O O . LEU A 1 411 ? -6.872 29.932 -31.148 1.00 23.70 411 LEU A O 1
ATOM 3191 N N . GLU A 1 412 ? -7.776 30.787 -33.031 1.00 23.39 412 GLU A N 1
ATOM 3192 C CA . GLU A 1 412 ? -8.265 32.046 -32.501 1.00 23.39 412 GLU A CA 1
ATOM 3193 C C . GLU A 1 412 ? -9.379 31.800 -31.483 1.00 23.39 412 GLU A C 1
ATOM 3195 O O . GLU A 1 412 ? -10.345 31.077 -31.729 1.00 23.39 412 GLU A O 1
ATOM 3200 N N . CYS A 1 413 ? -9.240 32.449 -30.330 1.00 23.88 413 CYS A N 1
ATOM 3201 C CA . CYS A 1 413 ? -10.288 32.577 -29.336 1.00 23.88 413 CYS A CA 1
ATOM 3202 C C . CYS A 1 413 ? -11.394 33.464 -29.924 1.00 23.88 413 CYS A C 1
ATOM 3204 O O . CYS A 1 413 ? -11.222 34.678 -30.043 1.00 23.88 413 CYS A O 1
ATOM 3206 N N . THR A 1 414 ? -12.518 32.859 -30.309 1.00 25.14 414 THR A N 1
ATOM 3207 C CA . THR A 1 414 ? -13.762 33.588 -30.561 1.00 25.14 414 THR A CA 1
ATOM 3208 C C . THR A 1 414 ? -14.709 33.350 -29.395 1.00 25.14 414 THR A C 1
ATOM 3210 O O . THR A 1 414 ? -15.129 32.238 -29.088 1.00 25.14 414 THR A O 1
ATOM 3213 N N . SER A 1 415 ? -15.001 34.445 -28.706 1.00 29.41 415 SER A N 1
ATOM 3214 C CA . SER A 1 415 ? -16.051 34.577 -27.711 1.00 29.41 415 SER A CA 1
ATOM 3215 C C . SER A 1 415 ? -17.412 34.202 -28.301 1.00 29.41 415 SER A C 1
ATOM 3217 O O . SER A 1 415 ? -17.875 34.869 -29.225 1.00 29.41 415 SER A O 1
ATOM 3219 N N . SER A 1 416 ? -18.093 33.214 -27.729 1.00 25.56 416 SER A N 1
ATOM 3220 C CA . SER A 1 416 ? -19.553 33.256 -27.602 1.00 25.56 416 SER A CA 1
ATOM 3221 C C . SER A 1 416 ? -20.026 32.245 -26.562 1.00 25.56 416 SER A C 1
ATOM 3223 O O . SER A 1 416 ? -19.675 31.068 -26.592 1.00 25.56 416 SER A O 1
ATOM 3225 N N . GLU A 1 417 ? -20.809 32.746 -25.613 1.00 36.47 417 GLU A N 1
ATOM 3226 C CA . GLU A 1 417 ? -21.673 31.952 -24.754 1.00 36.47 417 GLU A CA 1
ATOM 3227 C C . GLU A 1 417 ? -22.582 31.086 -25.628 1.00 36.47 417 GLU A C 1
ATOM 3229 O O . GLU A 1 417 ? -23.344 31.618 -26.433 1.00 36.47 417 GLU A O 1
ATOM 3234 N N . GLN A 1 418 ? -22.553 29.766 -25.454 1.00 25.39 418 GLN A N 1
ATOM 3235 C CA . GLN A 1 418 ? -23.649 28.912 -25.895 1.00 25.39 418 GLN A CA 1
ATOM 3236 C C . GLN A 1 418 ? -23.755 27.687 -24.988 1.00 25.39 418 GLN A C 1
ATOM 3238 O O . GLN A 1 418 ? -22.876 26.829 -24.934 1.00 25.39 418 GLN A O 1
ATOM 3243 N N . LEU A 1 419 ? -24.866 27.655 -24.252 1.00 30.06 419 LEU A N 1
ATOM 3244 C CA . LEU A 1 419 ? -25.412 26.480 -23.593 1.00 30.06 419 LEU A CA 1
ATOM 3245 C C . LEU A 1 419 ? -25.492 25.317 -24.588 1.00 30.06 419 LEU A C 1
ATOM 3247 O O . LEU A 1 419 ? -26.178 25.433 -25.601 1.00 30.06 419 LEU A O 1
ATOM 3251 N N . TRP A 1 420 ? -24.876 24.184 -24.256 1.00 24.38 420 TRP A N 1
ATOM 3252 C CA . TRP A 1 420 ? -25.132 22.919 -24.938 1.00 24.38 420 TRP A CA 1
ATOM 3253 C C . TRP A 1 420 ? -25.666 21.896 -23.944 1.00 24.38 420 TRP A C 1
ATOM 3255 O O . TRP A 1 420 ? -24.974 21.374 -23.074 1.00 24.38 420 TRP A O 1
ATOM 3265 N N . THR A 1 421 ? -26.966 21.674 -24.089 1.00 24.56 421 THR A N 1
ATOM 3266 C CA . THR A 1 421 ? -27.754 20.571 -23.557 1.00 24.56 421 THR A CA 1
ATOM 3267 C C . THR A 1 421 ? -27.174 19.221 -23.979 1.00 24.56 421 THR A C 1
ATOM 3269 O O . THR A 1 421 ? -26.796 19.030 -25.133 1.00 24.56 421 THR A O 1
ATOM 3272 N N . THR A 1 422 ? -27.166 18.270 -23.051 1.00 24.73 422 THR A N 1
ATOM 3273 C CA . THR A 1 422 ? -26.843 16.855 -23.267 1.00 24.73 422 THR A CA 1
ATOM 3274 C C . THR A 1 422 ? -27.760 16.210 -24.318 1.00 24.73 422 THR A C 1
ATOM 3276 O O . THR A 1 422 ? -28.980 16.365 -24.227 1.00 24.73 422 THR A O 1
ATOM 3279 N N . PRO A 1 423 ? -27.242 15.422 -25.282 1.00 29.30 423 PRO A N 1
ATOM 3280 C CA . PRO A 1 423 ? -28.074 14.511 -26.049 1.00 29.30 423 PRO A CA 1
ATOM 3281 C C . PRO A 1 423 ? -28.221 13.182 -25.301 1.00 29.30 423 PRO A C 1
ATOM 3283 O O . PRO A 1 423 ? -27.248 12.549 -24.894 1.00 29.30 423 PRO A O 1
ATOM 3286 N N . SER A 1 424 ? -29.472 12.764 -25.139 1.00 28.73 424 SER A N 1
ATOM 3287 C CA . SER A 1 424 ? -29.847 11.402 -24.776 1.00 28.73 424 SER A CA 1
ATOM 3288 C C . SER A 1 424 ? -29.526 10.463 -25.942 1.00 28.73 424 SER A C 1
ATOM 3290 O O . SER A 1 424 ? -29.892 10.738 -27.083 1.00 28.73 424 SER A O 1
ATOM 3292 N N . ILE A 1 425 ? -28.841 9.353 -25.664 1.00 26.22 425 ILE A N 1
ATOM 3293 C CA . ILE A 1 425 ? -28.586 8.293 -26.646 1.00 26.22 425 ILE A CA 1
ATOM 3294 C C . ILE A 1 425 ? -29.384 7.055 -26.224 1.00 26.22 425 ILE A C 1
ATOM 3296 O O . ILE A 1 425 ? -29.256 6.569 -25.100 1.00 26.22 425 ILE A O 1
ATOM 3300 N N . SER A 1 426 ? -30.253 6.599 -27.128 1.00 25.55 426 SER A N 1
ATOM 3301 C CA . SER A 1 426 ? -31.100 5.404 -27.031 1.00 25.55 426 SER A CA 1
ATOM 3302 C C . SER A 1 426 ? -30.311 4.098 -27.255 1.00 25.55 426 SER A C 1
ATOM 3304 O O . SER A 1 426 ? -29.225 4.148 -27.829 1.00 25.55 426 SER A O 1
ATOM 3306 N N . PRO A 1 427 ? -30.844 2.919 -26.870 1.00 26.98 427 PRO A N 1
ATOM 3307 C CA . PRO A 1 427 ? -30.044 1.715 -26.610 1.00 26.98 427 PRO A CA 1
ATOM 3308 C C . PRO A 1 427 ? -29.601 0.870 -27.816 1.00 26.98 427 PRO A C 1
ATOM 3310 O O . PRO A 1 427 ? -29.086 -0.219 -27.594 1.00 26.98 427 PRO A O 1
ATOM 3313 N N . ASP A 1 428 ? -29.757 1.318 -29.062 1.00 30.94 428 ASP A N 1
ATOM 3314 C CA . ASP A 1 428 ? -29.494 0.471 -30.232 1.00 30.94 428 ASP A CA 1
ATOM 3315 C C . ASP A 1 428 ? -28.553 1.150 -31.229 1.00 30.94 428 ASP A C 1
ATOM 3317 O O . ASP A 1 428 ? -28.951 2.032 -31.989 1.00 30.94 428 ASP A O 1
ATOM 3321 N N . GLY A 1 429 ? -27.296 0.701 -31.257 1.00 27.70 429 GLY A N 1
ATOM 3322 C CA . GLY A 1 429 ? -26.396 0.993 -32.369 1.00 27.70 429 GLY A CA 1
ATOM 3323 C C . GLY A 1 429 ? -24.920 0.974 -32.009 1.00 27.70 429 GLY A C 1
ATOM 3324 O O . GLY A 1 429 ? -24.345 2.030 -31.791 1.00 27.70 429 GLY A O 1
ATOM 3325 N N . LEU A 1 430 ? -24.291 -0.207 -32.023 1.00 24.27 430 LEU A N 1
ATOM 3326 C CA . LEU A 1 430 ? -22.889 -0.340 -32.442 1.00 24.27 430 LEU A CA 1
ATOM 3327 C C . LEU A 1 430 ? -22.534 -1.811 -32.708 1.00 24.27 430 LEU A C 1
ATOM 3329 O O . LEU A 1 430 ? -22.130 -2.564 -31.825 1.00 24.27 430 LEU A O 1
ATOM 3333 N N . CYS A 1 431 ? -22.700 -2.203 -33.972 1.00 24.89 431 CYS A N 1
ATOM 3334 C CA . CYS A 1 431 ? -22.086 -3.387 -34.560 1.00 24.89 431 CYS A CA 1
ATOM 3335 C C . CYS A 1 431 ? -20.772 -2.992 -35.254 1.00 24.89 431 CYS A C 1
ATOM 3337 O O . CYS A 1 431 ? -20.736 -2.019 -35.999 1.00 24.89 431 CYS A O 1
ATOM 3339 N N . HIS A 1 432 ? -19.765 -3.850 -35.068 1.00 25.42 432 HIS A N 1
ATOM 3340 C CA . HIS A 1 432 ? -18.518 -4.012 -35.830 1.00 25.42 432 HIS A CA 1
ATOM 3341 C C . HIS A 1 432 ? -17.402 -2.968 -35.690 1.00 25.42 432 HIS A C 1
ATOM 3343 O O . HIS A 1 432 ? -17.431 -1.927 -36.328 1.00 25.42 432 HIS A O 1
ATOM 3349 N N . LEU A 1 433 ? -16.329 -3.371 -34.991 1.00 23.70 433 LEU A N 1
ATOM 3350 C CA . LEU A 1 433 ? -14.972 -3.527 -35.555 1.00 23.70 433 LEU A CA 1
ATOM 3351 C C . LEU A 1 433 ? -14.002 -3.989 -34.457 1.00 23.70 433 LEU A C 1
ATOM 3353 O O . LEU A 1 433 ? -13.498 -3.150 -33.733 1.00 23.70 433 LEU A O 1
ATOM 3357 N N . LEU A 1 434 ? -13.725 -5.294 -34.338 1.00 24.28 434 LEU A N 1
ATOM 3358 C CA . LEU A 1 434 ? -12.489 -5.808 -33.725 1.00 24.28 434 LEU A CA 1
ATOM 3359 C C . LEU A 1 434 ? -12.184 -7.209 -34.278 1.00 24.28 434 LEU A C 1
ATOM 3361 O O . LEU A 1 434 ? -12.932 -8.160 -34.048 1.00 24.28 434 LEU A O 1
ATOM 3365 N N . SER A 1 435 ? -11.070 -7.331 -34.996 1.00 24.91 435 SER A N 1
ATOM 3366 C CA . SER A 1 435 ? -10.449 -8.599 -35.377 1.00 24.91 435 SER A CA 1
ATOM 3367 C C . SER A 1 435 ? -9.004 -8.616 -34.889 1.00 24.91 435 SER A C 1
ATOM 3369 O O . SER A 1 435 ? -8.234 -7.743 -35.275 1.00 24.91 435 SER A O 1
ATOM 3371 N N . GLY A 1 436 ? -8.649 -9.654 -34.125 1.00 27.16 436 GLY A N 1
ATOM 3372 C CA . GLY A 1 436 ? -7.274 -10.143 -33.992 1.00 27.16 436 GLY A CA 1
ATOM 3373 C C . GLY A 1 436 ? -6.596 -9.913 -32.640 1.00 27.16 436 GLY A C 1
ATOM 3374 O O . GLY A 1 436 ? -5.933 -8.901 -32.475 1.00 27.16 436 GLY A O 1
ATOM 3375 N N . LEU A 1 437 ? -6.733 -10.895 -31.730 1.00 25.56 437 LEU A N 1
ATOM 3376 C CA . LEU A 1 437 ? -5.733 -11.496 -30.806 1.00 25.56 437 LEU A CA 1
ATOM 3377 C C . LEU A 1 437 ? -6.421 -12.050 -29.523 1.00 25.56 437 LEU A C 1
ATOM 3379 O O . LEU A 1 437 ? -7.521 -11.613 -29.181 1.00 25.56 437 LEU A O 1
ATOM 3383 N N . PRO A 1 438 ? -5.889 -13.114 -28.880 1.00 29.97 438 PRO A N 1
ATOM 3384 C CA . PRO A 1 438 ? -6.705 -14.104 -28.171 1.00 29.97 438 PRO A CA 1
ATOM 3385 C C . PRO A 1 438 ? -7.159 -13.690 -26.762 1.00 29.97 438 PRO A C 1
ATOM 3387 O O . PRO A 1 438 ? -6.370 -13.414 -25.864 1.00 29.97 438 PRO A O 1
ATOM 3390 N N . VAL A 1 439 ? -8.477 -13.761 -26.555 1.00 37.06 439 VAL A N 1
ATOM 3391 C CA . VAL A 1 439 ? -9.240 -13.358 -25.356 1.00 37.06 439 VAL A CA 1
ATOM 3392 C C . VAL A 1 439 ? -9.243 -14.440 -24.253 1.00 37.06 439 VAL A C 1
ATOM 3394 O O . VAL A 1 439 ? -10.283 -14.712 -23.649 1.00 37.06 439 VAL A O 1
ATOM 3397 N N . SER A 1 440 ? -8.124 -15.123 -23.992 1.00 30.41 440 SER A N 1
ATOM 3398 C CA . SER A 1 440 ? -8.154 -16.372 -23.202 1.00 30.41 440 SER A CA 1
ATOM 3399 C C . SER A 1 440 ? -7.354 -16.423 -21.898 1.00 30.41 440 SER A C 1
ATOM 3401 O O . SER A 1 440 ? -7.233 -17.517 -21.364 1.00 30.41 440 SER A O 1
A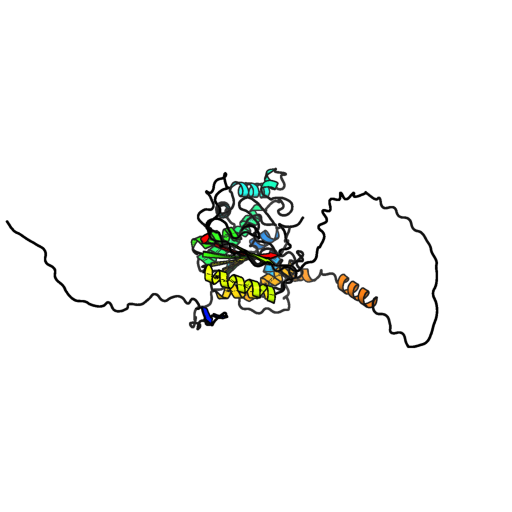TOM 3403 N N . LEU A 1 441 ? -6.893 -15.310 -21.304 1.00 34.22 441 LEU A N 1
ATOM 3404 C CA . LEU A 1 441 ? -6.217 -15.390 -19.988 1.00 34.22 441 LEU A CA 1
ATOM 3405 C C . LEU A 1 441 ? -6.609 -14.353 -18.911 1.00 34.22 441 LEU A C 1
ATOM 3407 O O . LEU A 1 441 ? -5.941 -14.269 -17.889 1.00 34.22 441 LEU A O 1
ATOM 3411 N N . LEU A 1 442 ? -7.717 -13.617 -19.076 1.00 36.91 442 LEU A N 1
ATOM 3412 C CA . LEU A 1 442 ? -8.244 -12.679 -18.057 1.00 36.91 442 LEU A CA 1
ATOM 3413 C C . LEU A 1 442 ? -9.765 -12.811 -17.819 1.00 36.91 442 LEU A C 1
ATOM 3415 O O . LEU A 1 442 ? -10.431 -11.869 -17.397 1.00 36.91 442 LEU A O 1
ATOM 3419 N N . ARG A 1 443 ? -10.364 -13.977 -18.107 1.00 36.19 443 ARG A N 1
ATOM 3420 C CA . ARG A 1 443 ? -11.834 -14.112 -18.184 1.00 36.19 443 ARG A CA 1
ATOM 3421 C C . ARG A 1 443 ? -12.599 -14.474 -16.903 1.00 36.19 443 ARG A C 1
ATOM 3423 O O . ARG A 1 443 ? -13.831 -14.445 -16.966 1.00 36.19 443 ARG A O 1
ATOM 3430 N N . ASP A 1 444 ? -11.946 -14.688 -15.755 1.00 37.94 444 ASP A N 1
ATOM 3431 C CA . ASP A 1 444 ? -12.653 -15.168 -14.547 1.00 37.94 444 ASP A CA 1
ATOM 3432 C C . ASP A 1 444 ? -12.474 -14.385 -13.229 1.00 37.94 444 ASP A C 1
ATOM 3434 O O . ASP A 1 444 ? -13.034 -14.786 -12.210 1.00 37.94 444 ASP A O 1
ATOM 3438 N N . LEU A 1 445 ? -11.784 -13.236 -13.208 1.00 41.22 445 LEU A N 1
ATOM 3439 C CA . LEU A 1 445 ? -11.468 -12.556 -11.932 1.00 41.22 445 LEU A CA 1
ATOM 3440 C C . LEU A 1 445 ? -12.038 -11.141 -11.741 1.00 41.22 445 LEU A C 1
ATOM 3442 O O . LEU A 1 445 ? -12.095 -10.674 -10.605 1.00 41.22 445 LEU A O 1
ATOM 3446 N N . GLN A 1 446 ? -12.522 -10.469 -12.787 1.00 43.44 446 GLN A N 1
ATOM 3447 C CA . GLN A 1 446 ? -12.738 -9.016 -12.718 1.00 43.44 446 GLN A CA 1
ATOM 3448 C C . GLN A 1 446 ? -14.024 -8.524 -12.021 1.00 43.44 446 GLN A C 1
ATOM 3450 O O . GLN A 1 446 ? -14.070 -7.364 -11.651 1.00 43.44 446 GLN A O 1
ATOM 3455 N N . TRP A 1 447 ? -15.045 -9.350 -11.761 1.00 54.12 447 TRP A N 1
ATOM 3456 C CA . TRP A 1 447 ? -16.238 -8.895 -11.003 1.00 54.12 447 TRP A CA 1
ATOM 3457 C C . TRP A 1 447 ? -16.108 -9.076 -9.481 1.00 54.12 447 TRP A C 1
ATOM 3459 O O . TRP A 1 447 ? -17.005 -8.729 -8.712 1.00 54.12 447 TRP A O 1
ATOM 3469 N N . HIS A 1 448 ? -14.991 -9.653 -9.039 1.00 59.97 448 HIS A N 1
ATOM 3470 C CA . HIS A 1 448 ? -14.689 -9.924 -7.635 1.00 59.97 448 HIS A CA 1
ATOM 3471 C C . HIS A 1 448 ? -13.665 -8.945 -7.049 1.00 59.97 448 HIS A C 1
ATOM 3473 O O . HIS A 1 448 ? -13.354 -9.017 -5.860 1.00 59.97 448 HIS A O 1
ATOM 3479 N N . VAL A 1 449 ? -13.136 -8.034 -7.863 1.00 68.06 449 VAL A N 1
ATOM 3480 C CA . VAL A 1 449 ? -12.236 -6.965 -7.433 1.00 68.06 449 VAL A CA 1
ATOM 3481 C C . VAL A 1 449 ? -12.797 -5.654 -7.963 1.00 68.06 449 VAL A C 1
ATOM 3483 O O . VAL A 1 449 ? -13.205 -5.600 -9.117 1.00 68.06 449 VAL A O 1
ATOM 3486 N N . PHE A 1 450 ? -12.854 -4.633 -7.116 1.00 79.19 450 PHE A N 1
ATOM 3487 C CA . PHE A 1 450 ? -13.240 -3.278 -7.505 1.00 79.19 450 PHE A CA 1
ATOM 3488 C C . PHE A 1 450 ? -12.086 -2.346 -7.160 1.00 79.19 450 PHE A C 1
ATOM 3490 O O . PHE A 1 450 ? -11.583 -2.429 -6.040 1.00 79.19 450 PHE A O 1
ATOM 3497 N N . ALA A 1 451 ? -11.659 -1.497 -8.089 1.00 74.25 451 ALA A N 1
ATOM 3498 C CA . ALA A 1 451 ? -10.561 -0.557 -7.882 1.00 74.25 451 ALA A CA 1
ATOM 3499 C C . ALA A 1 451 ? -11.083 0.883 -7.827 1.00 74.25 451 ALA A C 1
ATOM 3501 O O . ALA A 1 451 ? -11.891 1.288 -8.663 1.00 74.25 451 ALA A O 1
ATOM 3502 N N . VAL A 1 452 ? -10.614 1.651 -6.847 1.00 76.25 452 VAL A N 1
ATOM 3503 C CA . VAL A 1 452 ? -10.807 3.101 -6.755 1.00 76.25 452 VAL A CA 1
ATOM 3504 C C . VAL A 1 452 ? -9.430 3.740 -6.693 1.00 76.25 452 VAL A C 1
ATOM 3506 O O . VAL A 1 452 ? -8.704 3.475 -5.741 1.00 76.25 452 VAL A O 1
ATOM 3509 N N . SER A 1 453 ? -9.086 4.582 -7.664 1.00 77.62 453 SER A N 1
ATOM 3510 C CA . SER A 1 453 ? -7.838 5.351 -7.653 1.00 77.62 453 SER A CA 1
ATOM 3511 C C . SER A 1 453 ? -8.136 6.844 -7.721 1.00 77.62 453 SER A C 1
ATOM 3513 O O . SER A 1 453 ? -8.866 7.312 -8.600 1.00 77.62 453 SER A O 1
ATOM 3515 N N . THR A 1 454 ? -7.587 7.595 -6.770 1.00 73.12 454 THR A N 1
ATOM 3516 C CA . THR A 1 454 ? -7.501 9.058 -6.843 1.00 73.12 454 THR A CA 1
ATOM 3517 C C . THR A 1 454 ? -6.092 9.433 -7.262 1.00 73.12 454 THR A C 1
ATOM 3519 O O . THR A 1 454 ? -5.167 8.855 -6.715 1.00 73.12 454 THR A O 1
ATOM 3522 N N . TYR A 1 455 ? -5.913 10.392 -8.165 1.00 77.12 455 TYR A N 1
ATOM 3523 C CA . TYR A 1 455 ? -4.574 10.777 -8.626 1.00 77.12 455 TYR A CA 1
ATOM 3524 C C . TYR A 1 455 ? -4.568 12.201 -9.186 1.00 77.12 455 TYR A C 1
ATOM 3526 O O . TYR A 1 455 ? -5.626 12.782 -9.467 1.00 77.12 455 TYR A O 1
ATOM 3534 N N . ALA A 1 456 ? -3.379 12.777 -9.341 1.00 64.69 456 ALA A N 1
ATOM 3535 C CA . ALA A 1 456 ? -3.216 14.090 -9.948 1.00 64.69 456 ALA A CA 1
ATOM 3536 C C . ALA A 1 456 ? -3.467 14.048 -11.464 1.00 64.69 456 ALA A C 1
ATOM 3538 O O . ALA A 1 456 ? -2.838 13.307 -12.203 1.00 64.69 456 ALA A O 1
ATOM 3539 N N . ALA A 1 457 ? -4.370 14.885 -11.970 1.00 65.44 457 ALA A N 1
ATOM 3540 C CA . ALA A 1 457 ? -4.702 14.953 -13.395 1.00 65.44 457 ALA A CA 1
ATOM 3541 C C . ALA A 1 457 ? -3.556 15.514 -14.262 1.00 65.44 457 ALA A C 1
ATOM 3543 O O . ALA A 1 457 ? -3.599 15.410 -15.486 1.00 65.44 457 ALA A O 1
ATOM 3544 N N . THR A 1 458 ? -2.571 16.156 -13.634 1.00 55.94 458 THR A N 1
ATOM 3545 C CA . THR A 1 458 ? -1.388 16.776 -14.249 1.00 55.94 458 THR A CA 1
ATOM 3546 C C . THR A 1 458 ? -0.184 15.837 -14.296 1.00 55.94 458 THR A C 1
ATOM 3548 O O . THR A 1 458 ? 0.751 16.103 -15.053 1.00 55.94 458 THR A O 1
ATOM 3551 N N . THR A 1 459 ? -0.197 14.734 -13.542 1.00 50.88 459 THR A N 1
ATOM 3552 C CA . THR A 1 459 ? 0.824 13.693 -13.646 1.00 50.88 459 THR A CA 1
ATOM 3553 C C . THR A 1 459 ? 0.430 12.757 -14.794 1.00 50.88 459 THR A C 1
ATOM 3555 O O . THR A 1 459 ? -0.485 11.945 -14.693 1.00 50.88 459 THR A O 1
ATOM 3558 N N . GLY A 1 460 ? 1.084 12.911 -15.952 1.00 45.19 460 GLY A N 1
ATOM 3559 C CA . GLY A 1 460 ? 1.095 11.857 -16.976 1.00 45.19 460 GLY A CA 1
ATOM 3560 C C . GLY A 1 460 ? 1.819 10.601 -16.460 1.00 45.19 460 GLY A C 1
ATOM 3561 O O . GLY A 1 460 ? 2.289 10.617 -15.318 1.00 45.19 460 GLY A O 1
ATOM 3562 N N . PRO A 1 461 ? 1.948 9.524 -17.265 1.00 38.00 461 PRO A N 1
ATOM 3563 C CA . PRO A 1 461 ? 2.842 8.420 -16.926 1.00 38.00 461 PRO A CA 1
ATOM 3564 C C . PRO A 1 461 ? 4.248 8.996 -16.700 1.00 38.00 461 PRO A C 1
ATOM 3566 O O . PRO A 1 461 ? 4.877 9.483 -17.630 1.00 38.00 461 PRO A O 1
ATOM 3569 N N . ILE A 1 462 ? 4.601 9.073 -15.417 1.00 38.56 462 ILE A N 1
ATOM 3570 C CA . ILE A 1 462 ? 5.885 9.313 -14.750 1.00 38.56 462 ILE A CA 1
ATOM 3571 C C . ILE A 1 462 ? 6.956 10.004 -15.619 1.00 38.56 462 ILE A C 1
ATOM 3573 O O . ILE A 1 462 ? 7.554 9.356 -16.459 1.00 38.56 462 ILE A O 1
ATOM 3577 N N . TRP A 1 463 ? 7.162 11.307 -15.342 1.00 29.08 463 TRP A N 1
ATOM 3578 C CA . TRP A 1 463 ? 8.233 12.265 -15.725 1.00 29.08 463 TRP A CA 1
ATOM 3579 C C . TRP A 1 463 ? 8.879 12.203 -17.147 1.00 29.08 463 TRP A C 1
ATOM 3581 O O . TRP A 1 463 ? 9.177 11.138 -17.664 1.00 29.08 463 TRP A O 1
ATOM 3591 N N . PRO A 1 464 ? 9.140 13.363 -17.796 1.00 27.42 464 PRO A N 1
ATOM 3592 C CA . PRO A 1 464 ? 9.720 13.445 -19.146 1.00 27.42 464 PRO A CA 1
ATOM 3593 C C . PRO A 1 464 ? 11.186 13.011 -19.266 1.00 27.42 464 PRO A C 1
ATOM 3595 O O . PRO A 1 464 ? 11.949 13.176 -18.284 1.00 27.42 464 PRO A O 1
#

Sequence (464 aa):
MLTREHRCGRSEEQEPEPGLSPKKAGSGRWLRHGWKWEMEEAEEPADSGQSLPPVYIYSPEYVSMCDSLAKVPKRASMVHSLIEAYALHKQMRIVKPKVASMEEMATFHTDAYLQHLQKVSQEGDDEHPDSVEYGLGYDCPATEGIFDYAAAVGGATITAAQCLIDGMCKVAINWSGGWHHAKKDEASGFCYLNDAVLGILRLRRKFDRILYVDLDLHHGDGTGDVSDVGLGKGRYYSVNVPIQDGIQDEKYYHICESVLKEVYIAFNPKAVVLQLGADTIAGDPMCSFNMTPVGIGKCLRYVLQWQLATLVLGGGGYNLANTARCWTYLTGVILGKTLSSEIPDHEGVQARVLVPVLQREKLRNLKERMDPEPNQAGGLVVGAPTLWASTGGTGRLDTYPYQPKDTMLRLECTSSEQLWTTPSISPDGLCHLLSGLPVSLLRDLQWHVFAVSTYAATTGPIWP